Protein AF-0000000084340048 (afdb_homodimer)

InterPro domains:
  IPR001647 DNA-binding HTH domain, TetR-type [PF00440] (12-55)
  IPR001647 DNA-binding HTH domain, TetR-type [PS50977] (4-63)
  IPR009057 Homedomain-like superfamily [SSF46689] (3-77)
  IPR036271 Tetracyclin repressor-like, C-terminal domain superfamily [SSF48498] (79-159)
  IPR050109 HTH-type, TetR-like transcriptional regulator [PTHR30055] (3-231)

Structure (mmCIF, N/CA/C/O backbone):
data_AF-0000000084340048-model_v1
#
loop_
_entity.id
_entity.type
_entity.pdbx_description
1 polymer 'Transcriptional regulator, TetR family'
#
loop_
_atom_site.group_PDB
_atom_site.id
_atom_site.type_symbol
_atom_site.label_atom_id
_atom_site.label_alt_id
_atom_site.label_comp_id
_atom_site.label_asym_id
_atom_site.label_entity_id
_atom_site.label_seq_id
_atom_site.pdbx_PDB_ins_code
_atom_site.Cartn_x
_atom_site.Cartn_y
_atom_site.Cartn_z
_atom_site.occupancy
_atom_site.B_iso_or_equiv
_atom_site.auth_seq_id
_atom_site.auth_comp_id
_atom_site.auth_asym_id
_atom_site.auth_atom_id
_atom_site.pdbx_PDB_model_num
ATOM 1 N N . MET A 1 1 ? -37.344 11.156 0.378 1 33 1 MET A N 1
ATOM 2 C CA . MET A 1 1 ? -36.281 12.148 0.166 1 33 1 MET A CA 1
ATOM 3 C C . MET A 1 1 ? -35.312 12.18 1.338 1 33 1 MET A C 1
ATOM 5 O O . MET A 1 1 ? -35.656 12.688 2.412 1 33 1 MET A O 1
ATOM 9 N N . THR A 1 2 ? -34.688 11.195 1.645 1 43.88 2 THR A N 1
ATOM 10 C CA . THR A 1 2 ? -34.031 11.07 2.936 1 43.88 2 THR A CA 1
ATOM 11 C C . THR A 1 2 ? -33.25 12.344 3.271 1 43.88 2 THR A C 1
ATOM 13 O O . THR A 1 2 ? -32.562 12.898 2.414 1 43.88 2 THR A O 1
ATOM 16 N N . LYS A 1 3 ? -33.875 13.141 4.039 1 49.34 3 LYS A N 1
ATOM 17 C CA . LYS A 1 3 ? -33.562 14.5 4.469 1 49.34 3 LYS A CA 1
ATOM 18 C C . LYS A 1 3 ? -32.062 14.68 4.617 1 49.34 3 LYS A C 1
ATOM 20 O O . LYS A 1 3 ? -31.406 13.922 5.34 1 49.34 3 LYS A O 1
ATOM 25 N N . ASP A 1 4 ? -31.484 15.422 3.592 1 64.12 4 ASP A N 1
ATOM 26 C CA . ASP A 1 4 ? -30.109 15.906 3.635 1 64.12 4 ASP A CA 1
ATOM 27 C C . ASP A 1 4 ? -29.797 16.594 4.965 1 64.12 4 ASP A C 1
ATOM 29 O O . ASP A 1 4 ? -30.375 17.625 5.281 1 64.12 4 ASP A O 1
ATOM 33 N N . THR A 1 5 ? -29.328 15.844 5.922 1 85.19 5 THR A N 1
ATOM 34 C CA . THR A 1 5 ? -29.016 16.391 7.238 1 85.19 5 THR A CA 1
ATOM 35 C C . THR A 1 5 ? -27.953 17.469 7.133 1 85.19 5 THR A C 1
ATOM 37 O O . THR A 1 5 ? -27.297 17.625 6.094 1 85.19 5 THR A O 1
ATOM 40 N N . VAL A 1 6 ? -28.062 18.453 8.047 1 91.44 6 VAL A N 1
ATOM 41 C CA . VAL A 1 6 ? -27.016 19.469 8.148 1 91.44 6 VAL A CA 1
ATOM 42 C C . VAL A 1 6 ? -25.641 18.812 8.039 1 91.44 6 VAL A C 1
ATOM 44 O O . VAL A 1 6 ? -24.75 19.359 7.387 1 91.44 6 VAL A O 1
ATOM 47 N N . ARG A 1 7 ? -25.562 17.703 8.555 1 92.44 7 ARG A N 1
ATOM 48 C CA . ARG A 1 7 ? -24.297 16.969 8.523 1 92.44 7 ARG A CA 1
ATOM 49 C C . ARG A 1 7 ? -23.906 16.625 7.094 1 92.44 7 ARG A C 1
ATOM 51 O O . ARG A 1 7 ? -22.75 16.812 6.703 1 92.44 7 ARG A O 1
ATOM 58 N N . ASP A 1 8 ? -24.844 16.219 6.309 1 91.62 8 ASP A N 1
ATOM 59 C CA . ASP A 1 8 ? -24.578 15.844 4.926 1 91.62 8 ASP A CA 1
ATOM 60 C C . ASP A 1 8 ? -24.188 17.062 4.086 1 91.62 8 ASP A C 1
ATOM 62 O O . ASP A 1 8 ? -23.281 16.969 3.258 1 91.62 8 ASP A O 1
ATOM 66 N N . ARG A 1 9 ? -24.875 18.094 4.348 1 93.06 9 ARG A N 1
ATOM 67 C CA . ARG A 1 9 ? -24.578 19.312 3.613 1 93.06 9 ARG A CA 1
ATOM 68 C C . ARG A 1 9 ? -23.156 19.797 3.893 1 93.06 9 ARG A C 1
ATOM 70 O O . ARG A 1 9 ? -22.453 20.219 2.979 1 93.06 9 ARG A O 1
ATOM 77 N N . VAL A 1 10 ? -22.812 19.703 5.102 1 95.69 10 VAL A N 1
ATOM 78 C CA . VAL A 1 10 ? -21.5 20.172 5.512 1 95.69 10 VAL A CA 1
ATOM 79 C C . VAL A 1 10 ? -20.422 19.281 4.906 1 95.69 10 VAL A C 1
ATOM 81 O O . VAL A 1 10 ? -19.438 19.766 4.344 1 95.69 10 VAL A O 1
ATOM 84 N N . VAL A 1 11 ? -20.625 17.969 4.973 1 95.62 11 VAL A N 1
ATOM 85 C CA . VAL A 1 11 ? -19.594 17.078 4.477 1 95.62 11 VAL A CA 1
ATOM 86 C C . VAL A 1 11 ? -19.484 17.188 2.957 1 95.62 11 VAL A C 1
ATOM 88 O O . VAL A 1 11 ? -18.391 17.094 2.393 1 95.62 11 VAL A O 1
ATOM 91 N N . ARG A 1 12 ? -20.578 17.406 2.326 1 95.31 12 ARG A N 1
ATOM 92 C CA . ARG A 1 12 ? -20.562 17.594 0.878 1 95.31 12 ARG A CA 1
ATOM 93 C C . ARG A 1 12 ? -19.766 18.844 0.498 1 95.31 12 ARG A C 1
ATOM 95 O O . ARG A 1 12 ? -18.953 18.812 -0.425 1 95.31 12 ARG A O 1
ATOM 102 N N . ALA A 1 13 ? -20.031 19.891 1.214 1 96.5 13 ALA A N 1
ATOM 103 C CA . ALA A 1 13 ? -19.297 21.125 0.982 1 96.5 13 ALA A CA 1
ATOM 104 C C . ALA A 1 13 ? -17.797 20.922 1.248 1 96.5 13 ALA A C 1
ATOM 106 O O . ALA A 1 13 ? -16.953 21.422 0.495 1 96.5 13 ALA A O 1
ATOM 107 N N . ALA A 1 14 ? -17.516 20.266 2.314 1 96.94 14 ALA A N 1
ATOM 108 C CA . ALA A 1 14 ? -16.125 20 2.68 1 96.94 14 ALA A CA 1
ATOM 109 C C . ALA A 1 14 ? -15.414 19.203 1.599 1 96.94 14 ALA A C 1
ATOM 111 O O . ALA A 1 14 ? -14.273 19.5 1.239 1 96.94 14 ALA A O 1
ATOM 112 N N . VAL A 1 15 ? -16.078 18.203 1.089 1 96.56 15 VAL A N 1
ATOM 113 C CA . VAL A 1 15 ? -15.516 17.359 0.04 1 96.56 15 VAL A CA 1
ATOM 114 C C . VAL A 1 15 ? -15.18 18.203 -1.182 1 96.56 15 VAL A C 1
ATOM 116 O O . VAL A 1 15 ? -14.078 18.109 -1.735 1 96.56 15 VAL A O 1
ATOM 119 N N . GLU A 1 16 ? -16.094 19 -1.564 1 96.5 16 GLU A N 1
ATOM 120 C CA . GLU A 1 16 ? -15.891 19.859 -2.729 1 96.5 16 GLU A CA 1
ATOM 121 C C . GLU A 1 16 ? -14.703 20.797 -2.525 1 96.5 16 GLU A C 1
ATOM 123 O O . GLU A 1 16 ? -13.898 20.984 -3.434 1 96.5 16 GLU A O 1
ATOM 128 N N . LEU A 1 17 ? -14.633 21.359 -1.389 1 96.62 17 LEU A N 1
ATOM 129 C CA . LEU A 1 17 ? -13.562 22.297 -1.089 1 96.62 17 LEU A CA 1
ATOM 130 C C . LEU A 1 17 ? -12.219 21.594 -1.023 1 96.62 17 LEU A C 1
ATOM 132 O O . LEU A 1 17 ? -11.203 22.141 -1.479 1 96.62 17 LEU A O 1
ATOM 136 N N . LEU A 1 18 ? -12.211 20.391 -0.452 1 95.75 18 LEU A N 1
ATOM 137 C CA . LEU A 1 18 ? -10.977 19.625 -0.383 1 95.75 18 LEU A CA 1
ATOM 138 C C . LEU A 1 18 ? -10.477 19.266 -1.78 1 95.75 18 LEU A C 1
ATOM 140 O O . LEU A 1 18 ? -9.289 19.391 -2.066 1 95.75 18 LEU A O 1
ATOM 144 N N . GLU A 1 19 ? -11.375 18.859 -2.582 1 94.69 19 GLU A N 1
ATOM 145 C CA . GLU A 1 19 ? -11.008 18.438 -3.93 1 94.69 19 GLU A CA 1
ATOM 146 C C . GLU A 1 19 ? -10.539 19.625 -4.77 1 94.69 19 GLU A C 1
ATOM 148 O O . GLU A 1 19 ? -9.656 19.469 -5.613 1 94.69 19 GLU A O 1
ATOM 153 N N . ALA A 1 20 ? -11.117 20.766 -4.512 1 93.12 20 ALA A N 1
ATOM 154 C CA . ALA A 1 20 ? -10.75 21.969 -5.258 1 93.12 20 ALA A CA 1
ATOM 155 C C . ALA A 1 20 ? -9.359 22.453 -4.871 1 93.12 20 ALA A C 1
ATOM 157 O O . ALA A 1 20 ? -8.539 22.766 -5.738 1 93.12 20 ALA A O 1
ATOM 158 N N . ASP A 1 21 ? -9.133 22.531 -3.602 1 93.44 21 ASP A N 1
ATOM 159 C CA . ASP A 1 21 ? -7.844 23.016 -3.119 1 93.44 21 ASP A CA 1
ATOM 160 C C . ASP A 1 21 ? -7.633 22.641 -1.652 1 93.44 21 ASP A C 1
ATOM 162 O O . ASP A 1 21 ? -7.969 23.422 -0.757 1 93.44 21 ASP A O 1
ATOM 166 N N . PRO A 1 22 ? -6.949 21.547 -1.448 1 90 22 PRO A N 1
ATOM 167 C CA . PRO A 1 22 ? -6.758 21.109 -0.062 1 90 22 PRO A CA 1
ATOM 168 C C . PRO A 1 22 ? -5.98 22.125 0.771 1 90 22 PRO A C 1
ATOM 170 O O . PRO A 1 22 ? -6.18 22.219 1.984 1 90 22 PRO A O 1
ATOM 173 N N . ASP A 1 23 ? -5.215 22.953 0.184 1 88.38 23 ASP A N 1
ATOM 174 C CA . ASP A 1 23 ? -4.387 23.906 0.904 1 88.38 23 ASP A CA 1
ATOM 175 C C . ASP A 1 23 ? -5.219 25.109 1.364 1 88.38 23 ASP A C 1
ATOM 177 O O . ASP A 1 23 ? -4.906 25.734 2.381 1 88.38 23 ASP A O 1
ATOM 181 N N . ALA A 1 24 ? -6.207 25.406 0.677 1 92.12 24 ALA A N 1
ATOM 182 C CA . ALA A 1 24 ? -7.066 26.547 0.998 1 92.12 24 ALA A CA 1
ATOM 183 C C . ALA A 1 24 ? -8.227 26.125 1.896 1 92.12 24 ALA A C 1
ATOM 185 O O . ALA A 1 24 ? -9.023 26.969 2.322 1 92.12 24 ALA A O 1
ATOM 186 N N . PHE A 1 25 ? -8.273 24.859 2.217 1 94.5 25 PHE A N 1
ATOM 187 C CA . PHE A 1 25 ? -9.367 24.312 3.016 1 94.5 25 PHE A CA 1
ATOM 188 C C . PHE A 1 25 ? -9.344 24.891 4.426 1 94.5 25 PHE A C 1
ATOM 190 O O . PHE A 1 25 ? -8.297 24.953 5.066 1 94.5 25 PHE A O 1
ATOM 197 N N . SER A 1 26 ? -10.508 25.328 4.836 1 94.81 26 SER A N 1
ATOM 198 C CA . SER A 1 26 ? -10.648 25.812 6.199 1 94.81 26 SER A CA 1
ATOM 199 C C . SER A 1 26 ? -12.07 25.625 6.711 1 94.81 26 SER A C 1
ATOM 201 O O . SER A 1 26 ? -13.008 25.484 5.922 1 94.81 26 SER A O 1
ATOM 203 N N . THR A 1 27 ? -12.164 25.562 8.023 1 94.94 27 THR A N 1
ATOM 204 C CA . THR A 1 27 ? -13.492 25.5 8.617 1 94.94 27 THR A CA 1
ATOM 205 C C . THR A 1 27 ? -14.312 26.734 8.234 1 94.94 27 THR A C 1
ATOM 207 O O . THR A 1 27 ? -15.531 26.625 8.047 1 94.94 27 THR A O 1
ATOM 210 N N . ARG A 1 28 ? -13.648 27.859 8.062 1 95.06 28 ARG A N 1
ATOM 211 C CA . ARG A 1 28 ? -14.336 29.078 7.66 1 95.06 28 ARG A CA 1
ATOM 212 C C . ARG A 1 28 ? -14.914 28.953 6.258 1 95.06 28 ARG A C 1
ATOM 214 O O . ARG A 1 28 ? -16.062 29.328 6.02 1 95.06 28 ARG A O 1
ATOM 221 N N . SER A 1 29 ? -14.164 28.422 5.363 1 96.12 29 SER A N 1
ATOM 222 C CA . SER A 1 29 ? -14.641 28.25 3.994 1 96.12 29 SER A CA 1
ATOM 223 C C . SER A 1 29 ? -15.805 27.266 3.932 1 96.12 29 SER A C 1
ATOM 225 O O . SER A 1 29 ? -16.719 27.438 3.131 1 96.12 29 SER A O 1
ATOM 227 N N . VAL A 1 30 ? -15.758 26.219 4.75 1 96.81 30 VAL A N 1
ATOM 228 C CA . VAL A 1 30 ? -16.828 25.234 4.793 1 96.81 30 VAL A CA 1
ATOM 229 C C . VAL A 1 30 ? -18.094 25.875 5.355 1 96.81 30 VAL A C 1
ATOM 231 O O . VAL A 1 30 ? -19.203 25.641 4.836 1 96.81 30 VAL A O 1
ATOM 234 N N . SER A 1 31 ? -17.906 26.609 6.418 1 96.56 31 SER A N 1
ATOM 235 C CA . SER A 1 31 ? -19.031 27.328 7.012 1 96.56 31 SER A CA 1
ATOM 236 C C . SER A 1 31 ? -19.75 28.203 5.98 1 96.56 31 SER A C 1
ATOM 238 O O . SER A 1 31 ? -20.969 28.188 5.883 1 96.56 31 SER A O 1
ATOM 240 N N . ALA A 1 32 ? -19 28.906 5.254 1 96.5 32 ALA A N 1
ATOM 241 C CA . ALA A 1 32 ? -19.531 29.812 4.234 1 96.5 32 ALA A CA 1
ATOM 242 C C . ALA A 1 32 ? -20.25 29.031 3.137 1 96.5 32 ALA A C 1
ATOM 244 O O . ALA A 1 32 ? -21.359 29.375 2.748 1 96.5 32 ALA A O 1
ATOM 245 N N . ALA A 1 33 ? -19.656 28 2.656 1 95.88 33 ALA A N 1
ATOM 246 C CA . ALA A 1 33 ? -20.188 27.219 1.538 1 95.88 33 ALA A CA 1
ATOM 247 C C . ALA A 1 33 ? -21.453 26.453 1.944 1 95.88 33 ALA A C 1
ATOM 249 O O . ALA A 1 33 ? -22.375 26.312 1.144 1 95.88 33 ALA A O 1
ATOM 250 N N . ALA A 1 34 ? -21.469 25.953 3.16 1 95.5 34 ALA A N 1
ATOM 251 C CA . ALA A 1 34 ? -22.578 25.125 3.633 1 95.5 34 ALA A CA 1
ATOM 252 C C . ALA A 1 34 ? -23.656 25.969 4.273 1 95.5 34 ALA A C 1
ATOM 254 O O . ALA A 1 34 ? -24.766 25.484 4.539 1 95.5 34 ALA A O 1
ATOM 255 N N . GLY A 1 35 ? -23.359 27.219 4.57 1 95.56 35 GLY A N 1
ATOM 256 C CA . GLY A 1 35 ? -24.312 28.078 5.254 1 95.56 35 GLY A CA 1
ATOM 257 C C . GLY A 1 35 ? -24.547 27.672 6.695 1 95.56 35 GLY A C 1
ATOM 258 O O . GLY A 1 35 ? -25.688 27.641 7.156 1 95.56 35 GLY A O 1
ATOM 259 N N . VAL A 1 36 ? -23.531 27.203 7.301 1 94.62 36 VAL A N 1
ATOM 260 C CA . VAL A 1 36 ? -23.609 26.766 8.688 1 94.62 36 VAL A CA 1
ATOM 261 C C . VAL A 1 36 ? -22.609 27.547 9.539 1 94.62 36 VAL A C 1
ATOM 263 O O . VAL A 1 36 ? -21.484 27.812 9.094 1 94.62 36 VAL A O 1
ATOM 266 N N . GLN A 1 37 ? -23 27.922 10.734 1 94.19 37 GLN A N 1
ATOM 267 C CA . GLN A 1 37 ? -22.125 28.688 11.625 1 94.19 37 GLN A CA 1
ATOM 268 C C . GLN A 1 37 ? -21.031 27.812 12.219 1 94.19 37 GLN A C 1
ATOM 270 O O . GLN A 1 37 ? -21.234 26.625 12.445 1 94.19 37 GLN A O 1
ATOM 275 N N . ALA A 1 38 ? -19.953 28.438 12.57 1 91.62 38 ALA A N 1
ATOM 276 C CA . ALA A 1 38 ? -18.75 27.781 13.07 1 91.62 38 ALA A CA 1
ATOM 277 C C . ALA A 1 38 ? -19.047 26.953 14.312 1 91.62 38 ALA A C 1
ATOM 279 O O . ALA A 1 38 ? -18.594 25.812 14.445 1 91.62 38 ALA A O 1
ATOM 280 N N . PRO A 1 39 ? -19.859 27.422 15.227 1 93 39 PRO A N 1
ATOM 281 C CA . PRO A 1 39 ? -20.156 26.625 16.422 1 93 39 PRO A CA 1
ATOM 282 C C . PRO A 1 39 ? -20.875 25.328 16.094 1 93 39 PRO A C 1
ATOM 284 O O . PRO A 1 39 ? -20.656 24.312 16.75 1 93 39 PRO A O 1
ATOM 287 N N . THR A 1 40 ? -21.641 25.438 15.156 1 93.75 40 THR A N 1
ATOM 288 C CA . THR A 1 40 ? -22.344 24.234 14.711 1 93.75 40 THR A CA 1
ATOM 289 C C . THR A 1 40 ? -21.375 23.219 14.133 1 93.75 40 THR A C 1
ATOM 291 O O . THR A 1 40 ? -21.484 22.016 14.398 1 93.75 40 THR A O 1
ATOM 294 N N . LEU A 1 41 ? -20.375 23.656 13.367 1 94.56 41 LEU A N 1
ATOM 295 C CA . LEU A 1 41 ? -19.359 22.781 12.797 1 94.56 41 LEU A CA 1
ATOM 296 C C . LEU A 1 41 ? -18.562 22.094 13.898 1 94.56 41 LEU A C 1
ATOM 298 O O . LEU A 1 41 ? -18.312 20.875 13.82 1 94.56 41 LEU A O 1
ATOM 302 N N . TYR A 1 42 ? -18.25 22.906 14.898 1 93.19 42 TYR A N 1
ATOM 303 C CA . TYR A 1 42 ? -17.453 22.375 16 1 93.19 42 TYR A CA 1
ATOM 304 C C . TYR A 1 42 ? -18.25 21.344 16.812 1 93.19 42 TYR A C 1
ATOM 306 O O . TYR A 1 42 ? -17.688 20.344 17.266 1 93.19 42 TYR A O 1
ATOM 314 N N . ARG A 1 43 ? -19.531 21.625 16.984 1 94.19 43 ARG A N 1
ATOM 315 C CA . ARG A 1 43 ? -20.391 20.688 17.703 1 94.19 43 ARG A CA 1
ATOM 316 C C . ARG A 1 43 ? -20.516 19.359 16.953 1 94.19 43 ARG A C 1
ATOM 318 O O . ARG A 1 43 ? -20.469 18.297 17.562 1 94.19 43 ARG A O 1
ATOM 325 N N . LEU A 1 44 ? -20.562 19.453 15.664 1 93.75 44 LEU A N 1
ATOM 326 C CA . LEU A 1 44 ? -20.828 18.281 14.844 1 93.75 44 LEU A CA 1
ATOM 327 C C . LEU A 1 44 ? -19.547 17.484 14.586 1 93.75 44 LEU A C 1
ATOM 329 O O . LEU A 1 44 ? -19.578 16.25 14.523 1 93.75 44 LEU A O 1
ATOM 333 N N . PHE A 1 45 ? -18.391 18.234 14.438 1 94.94 45 PHE A N 1
ATOM 334 C CA . PHE A 1 45 ? -17.234 17.547 13.898 1 94.94 45 PHE A CA 1
ATOM 335 C C . PHE A 1 45 ? -16.016 17.734 14.797 1 94.94 45 PHE A C 1
ATOM 337 O O . PHE A 1 45 ? -14.984 17.094 14.602 1 94.94 45 PHE A O 1
ATOM 344 N N . GLY A 1 46 ? -16.219 18.531 15.797 1 93.44 46 GLY A N 1
ATOM 345 C CA . GLY A 1 46 ? -15.078 18.844 16.656 1 93.44 46 GLY A CA 1
ATOM 346 C C . GLY A 1 46 ? -14.117 19.844 16.031 1 93.44 46 GLY A C 1
ATOM 347 O O . GLY A 1 46 ? -14.477 21 15.812 1 93.44 46 GLY A O 1
ATOM 348 N N . ASP A 1 47 ? -12.977 19.391 15.508 1 92.12 47 ASP A N 1
ATOM 349 C CA . ASP A 1 47 ? -11.969 20.266 14.938 1 92.12 47 ASP A CA 1
ATOM 350 C C . ASP A 1 47 ? -11.828 20.047 13.43 1 92.12 47 ASP A C 1
ATOM 352 O O . ASP A 1 47 ? -12.617 19.312 12.836 1 92.12 47 ASP A O 1
ATOM 356 N N . LYS A 1 48 ? -10.93 20.734 12.852 1 92.62 48 LYS A N 1
ATOM 357 C CA . LYS A 1 48 ? -10.711 20.672 11.414 1 92.62 48 LYS A CA 1
ATOM 358 C C . LYS A 1 48 ? -10.414 19.25 10.961 1 92.62 48 LYS A C 1
ATOM 360 O O . LYS A 1 48 ? -10.922 18.797 9.938 1 92.62 48 LYS A O 1
ATOM 365 N N . GLU A 1 49 ? -9.633 18.547 11.719 1 88.44 49 GLU A N 1
ATOM 366 C CA . GLU A 1 49 ? -9.273 17.172 11.383 1 88.44 49 GLU A CA 1
ATOM 367 C C . GLU A 1 49 ? -10.5 16.266 11.422 1 88.44 49 GLU A C 1
ATOM 369 O O . GLU A 1 49 ? -10.672 15.414 10.547 1 88.44 49 GLU A O 1
ATOM 374 N N . GLY A 1 50 ? -11.234 16.5 12.43 1 90.69 50 GLY A N 1
ATOM 375 C CA . GLY A 1 50 ? -12.477 15.75 12.508 1 90.69 50 GLY A CA 1
ATOM 376 C C . GLY A 1 50 ? -13.391 15.992 11.32 1 90.69 50 GLY A C 1
ATOM 377 O O . GLY A 1 50 ? -14.016 15.055 10.812 1 90.69 50 GLY A O 1
ATOM 378 N N . LEU A 1 51 ? -13.492 17.219 10.914 1 94 51 LEU A N 1
ATOM 379 C CA . LEU A 1 51 ? -14.305 17.578 9.75 1 94 51 LEU A CA 1
ATOM 380 C C . LEU A 1 51 ? -13.75 16.938 8.484 1 94 51 LEU A C 1
ATOM 382 O O . LEU A 1 51 ? -14.508 16.375 7.684 1 94 51 LEU A O 1
ATOM 386 N N . VAL A 1 52 ? -12.477 16.953 8.289 1 92.88 52 VAL A N 1
ATOM 387 C CA . VAL A 1 52 ? -11.828 16.375 7.121 1 92.88 52 VAL A CA 1
ATOM 388 C C . VAL A 1 52 ? -12.086 14.867 7.086 1 92.88 52 VAL A C 1
ATOM 390 O O . VAL A 1 52 ? -12.484 14.32 6.055 1 92.88 52 VAL A O 1
ATOM 393 N N . GLN A 1 53 ? -11.953 14.219 8.172 1 90.12 53 GLN A N 1
ATOM 394 C CA . GLN A 1 53 ? -12.156 12.781 8.25 1 90.12 53 GLN A CA 1
ATOM 395 C C . GLN A 1 53 ? -13.602 12.406 7.945 1 90.12 53 GLN A C 1
ATOM 397 O O . GLN A 1 53 ? -13.859 11.43 7.246 1 90.12 53 GLN A O 1
ATOM 402 N N . ALA A 1 54 ? -14.422 13.195 8.492 1 92 54 ALA A N 1
ATOM 403 C CA . ALA A 1 54 ? -15.836 12.945 8.234 1 92 54 ALA A CA 1
ATOM 404 C C . ALA A 1 54 ? -16.156 13.125 6.754 1 92 54 ALA A C 1
ATOM 406 O O . ALA A 1 54 ? -16.922 12.336 6.184 1 92 54 ALA A O 1
ATOM 407 N N . ALA A 1 55 ? -15.625 14.133 6.156 1 93.69 55 ALA A N 1
ATOM 408 C CA . ALA A 1 55 ? -15.875 14.422 4.746 1 93.69 55 ALA A CA 1
ATOM 409 C C . ALA A 1 55 ? -15.352 13.297 3.854 1 93.69 55 ALA A C 1
ATOM 411 O O . ALA A 1 55 ? -16.062 12.82 2.967 1 93.69 55 ALA A O 1
ATOM 412 N N . VAL A 1 56 ? -14.188 12.859 4.094 1 92.31 56 VAL A N 1
ATOM 413 C CA . VAL A 1 56 ? -13.578 11.828 3.27 1 92.31 56 VAL A CA 1
ATOM 414 C C . VAL A 1 56 ? -14.312 10.5 3.463 1 92.31 56 VAL A C 1
ATOM 416 O O . VAL A 1 56 ? -14.523 9.758 2.504 1 92.31 56 VAL A O 1
ATOM 419 N N . SER A 1 57 ? -14.664 10.258 4.672 1 90.12 57 SER A N 1
ATOM 420 C CA . SER A 1 57 ? -15.414 9.039 4.969 1 90.12 57 SER A CA 1
ATOM 421 C C . SER A 1 57 ? -16.75 9.023 4.23 1 90.12 57 SER A C 1
ATOM 423 O O . SER A 1 57 ? -17.125 8.008 3.641 1 90.12 57 SER A O 1
ATOM 425 N N . TRP A 1 58 ? -17.359 10.094 4.324 1 90.31 58 TRP A N 1
ATOM 426 C CA . TRP A 1 58 ? -18.641 10.219 3.639 1 90.31 58 TRP A CA 1
ATOM 427 C C . TRP A 1 58 ? -18.484 10.023 2.137 1 90.31 58 TRP A C 1
ATOM 429 O O . TRP A 1 58 ? -19.25 9.297 1.51 1 90.31 58 TRP A O 1
ATOM 439 N N . ALA A 1 59 ? -17.547 10.664 1.53 1 92.5 59 ALA A N 1
ATOM 440 C CA . ALA A 1 59 ? -17.328 10.578 0.091 1 92.5 59 ALA A CA 1
ATOM 441 C C . ALA A 1 59 ? -17.031 9.141 -0.331 1 92.5 59 ALA A C 1
ATOM 443 O O . ALA A 1 59 ? -17.547 8.664 -1.341 1 92.5 59 ALA A O 1
ATOM 444 N N . PHE A 1 60 ? -16.25 8.469 0.419 1 89.81 60 PHE A N 1
ATOM 445 C CA . PHE A 1 60 ? -15.891 7.082 0.129 1 89.81 60 PHE A CA 1
ATOM 446 C C . PHE A 1 60 ? -17.109 6.176 0.226 1 89.81 60 PHE A C 1
ATOM 448 O O . PHE A 1 60 ? -17.359 5.363 -0.666 1 89.81 60 PHE A O 1
ATOM 455 N N . GLU A 1 61 ? -17.812 6.332 1.277 1 85.44 61 GLU A N 1
ATOM 456 C CA . GLU A 1 61 ? -19.016 5.523 1.481 1 85.44 61 GLU A CA 1
ATOM 457 C C . GLU A 1 61 ? -20.031 5.754 0.366 1 85.44 61 GLU A C 1
ATOM 459 O O . GLU A 1 61 ? -20.641 4.805 -0.129 1 85.44 61 GLU A O 1
ATOM 464 N N . GLU A 1 62 ? -20.188 6.977 0.068 1 86.62 62 GLU A N 1
ATOM 465 C CA . GLU A 1 62 ? -21.109 7.312 -1.012 1 86.62 62 GLU A CA 1
ATOM 466 C C . GLU A 1 62 ? -20.656 6.703 -2.334 1 86.62 62 GLU A C 1
ATOM 468 O O . GLU A 1 62 ? -21.469 6.219 -3.117 1 86.62 62 GLU A O 1
ATOM 473 N N . TYR A 1 63 ? -19.422 6.75 -2.572 1 88 63 TYR A N 1
ATOM 474 C CA . TYR A 1 63 ? -18.859 6.195 -3.799 1 88 63 TYR A CA 1
ATOM 475 C C . TYR A 1 63 ? -19.078 4.688 -3.865 1 88 63 TYR A C 1
ATOM 477 O O . TYR A 1 63 ? -19.5 4.16 -4.891 1 88 63 TYR A O 1
ATOM 485 N N . MET A 1 64 ? -18.828 4.039 -2.752 1 82.06 64 MET A N 1
ATOM 486 C CA . MET A 1 64 ? -18.969 2.586 -2.701 1 82.06 64 MET A CA 1
ATOM 487 C C . MET A 1 64 ? -20.438 2.184 -2.85 1 82.06 64 MET A C 1
ATOM 489 O O . MET A 1 64 ? -20.75 1.188 -3.506 1 82.06 64 MET A O 1
ATOM 493 N N . ALA A 1 65 ? -21.266 2.941 -2.186 1 77.25 65 ALA A N 1
ATOM 494 C CA . ALA A 1 65 ? -22.703 2.656 -2.246 1 77.25 65 ALA A CA 1
ATOM 495 C C . ALA A 1 65 ? -23.219 2.795 -3.67 1 77.25 65 ALA A C 1
ATOM 497 O O . ALA A 1 65 ? -24.078 2.016 -4.102 1 77.25 65 ALA A O 1
ATOM 498 N N . ARG A 1 66 ? -22.781 3.725 -4.305 1 76.69 66 ARG A N 1
ATOM 499 C CA . ARG A 1 66 ? -23.234 3.951 -5.68 1 76.69 66 ARG A CA 1
ATOM 500 C C . ARG A 1 66 ? -22.766 2.828 -6.598 1 76.69 66 ARG A C 1
ATOM 502 O O . ARG A 1 66 ? -23.484 2.422 -7.508 1 76.69 66 ARG A O 1
ATOM 509 N N . LYS A 1 67 ? -21.656 2.287 -6.285 1 70.94 67 LYS A N 1
ATOM 510 C CA . LYS A 1 67 ? -21.109 1.27 -7.176 1 70.94 67 LYS A CA 1
ATOM 511 C C . LYS A 1 67 ? -21.547 -0.128 -6.75 1 70.94 67 LYS A C 1
ATOM 513 O O . LYS A 1 67 ? -21.609 -1.043 -7.574 1 70.94 67 LYS A O 1
ATOM 518 N N . ARG A 1 68 ? -21.734 -0.379 -5.461 1 62.69 68 ARG A N 1
ATOM 519 C CA . ARG A 1 68 ? -22.328 -1.614 -4.953 1 62.69 68 ARG A CA 1
ATOM 520 C C . ARG A 1 68 ? -23.734 -1.823 -5.508 1 62.69 68 ARG A C 1
ATOM 522 O O . ARG A 1 68 ? -24.25 -2.939 -5.488 1 62.69 68 ARG A O 1
ATOM 529 N N . ALA A 1 69 ? -24.328 -0.731 -5.844 1 55.78 69 ALA A N 1
ATOM 530 C CA . ALA A 1 69 ? -25.656 -0.954 -6.426 1 55.78 69 ALA A CA 1
ATOM 531 C C . ALA A 1 69 ? -25.594 -1.992 -7.543 1 55.78 69 ALA A C 1
ATOM 533 O O . ALA A 1 69 ? -26.625 -2.484 -7.996 1 55.78 69 ALA A O 1
ATOM 534 N N . GLN A 1 70 ? -24.422 -2.408 -7.789 1 58.88 70 GLN A N 1
ATOM 535 C CA . GLN A 1 70 ? -24.359 -3.545 -8.703 1 58.88 70 GLN A CA 1
ATOM 536 C C . GLN A 1 70 ? -24.562 -4.863 -7.957 1 58.88 70 GLN A C 1
ATOM 538 O O . GLN A 1 70 ? -23.891 -5.117 -6.949 1 58.88 70 GLN A O 1
ATOM 543 N N . ALA A 1 71 ? -25.578 -5.543 -8.148 1 67.25 71 ALA A N 1
ATOM 544 C CA . ALA A 1 71 ? -26.031 -6.793 -7.543 1 67.25 71 ALA A CA 1
ATOM 545 C C . ALA A 1 71 ? -24.922 -7.832 -7.52 1 67.25 71 ALA A C 1
ATOM 547 O O . ALA A 1 71 ? -24.172 -7.977 -8.492 1 67.25 71 ALA A O 1
ATOM 548 N N . LEU A 1 72 ? -24.672 -8.289 -6.238 1 77.06 72 LEU A N 1
ATOM 549 C CA . LEU A 1 72 ? -23.781 -9.438 -6.113 1 77.06 72 LEU A CA 1
ATOM 550 C C . LEU A 1 72 ? -24.203 -10.562 -7.047 1 77.06 72 LEU A C 1
ATOM 552 O O . LEU A 1 72 ? -25.406 -10.797 -7.234 1 77.06 72 LEU A O 1
ATOM 556 N N . THR A 1 73 ? -23.266 -11.094 -7.699 1 83.94 73 THR A N 1
ATOM 557 C CA . THR A 1 73 ? -23.531 -12.195 -8.625 1 83.94 73 THR A CA 1
ATOM 558 C C . THR A 1 73 ? -23.328 -13.539 -7.934 1 83.94 73 THR A C 1
ATOM 560 O O . THR A 1 73 ? -23.109 -13.602 -6.723 1 83.94 73 THR A O 1
ATOM 563 N N . ASP A 1 74 ? -23.484 -14.57 -8.688 1 83.19 74 ASP A N 1
ATOM 564 C CA . ASP A 1 74 ? -23.297 -15.922 -8.164 1 83.19 74 ASP A CA 1
ATOM 565 C C . ASP A 1 74 ? -21.812 -16.297 -8.148 1 83.19 74 ASP A C 1
ATOM 567 O O . ASP A 1 74 ? -21.438 -17.375 -7.672 1 83.19 74 ASP A O 1
ATOM 571 N N . ASP A 1 75 ? -21 -15.406 -8.531 1 87.94 75 ASP A N 1
ATOM 572 C CA . ASP A 1 75 ? -19.547 -15.633 -8.5 1 87.94 75 ASP A CA 1
ATOM 573 C C . ASP A 1 75 ? -18.875 -14.695 -7.508 1 87.94 75 ASP A C 1
ATOM 575 O O . ASP A 1 75 ? -18.5 -13.578 -7.863 1 87.94 75 ASP A O 1
ATOM 579 N N . PRO A 1 76 ? -18.734 -15.148 -6.34 1 88.81 76 PRO A N 1
ATOM 580 C CA . PRO A 1 76 ? -18.172 -14.281 -5.301 1 88.81 76 PRO A CA 1
ATOM 581 C C . PRO A 1 76 ? -16.766 -13.781 -5.645 1 88.81 76 PRO A C 1
ATOM 583 O O . PRO A 1 76 ? -16.359 -12.703 -5.199 1 88.81 76 PRO A O 1
ATOM 586 N N . VAL A 1 77 ? -16.031 -14.523 -6.457 1 91.19 77 VAL A N 1
ATOM 587 C CA . VAL A 1 77 ? -14.695 -14.094 -6.852 1 91.19 77 VAL A CA 1
ATOM 588 C C . VAL A 1 77 ? -14.797 -12.945 -7.855 1 91.19 77 VAL A C 1
ATOM 590 O O . VAL A 1 77 ? -14.039 -11.977 -7.781 1 91.19 77 VAL A O 1
ATOM 593 N N . ALA A 1 78 ? -15.703 -13.047 -8.758 1 91.38 78 ALA A N 1
ATOM 594 C CA . ALA A 1 78 ? -15.945 -11.961 -9.703 1 91.38 78 ALA A CA 1
ATOM 595 C C . ALA A 1 78 ? -16.375 -10.688 -8.969 1 91.38 78 ALA A C 1
ATOM 597 O O . ALA A 1 78 ? -15.992 -9.586 -9.359 1 91.38 78 ALA A O 1
ATOM 598 N N . ASP A 1 79 ? -17.172 -10.844 -7.934 1 91.5 79 ASP A N 1
ATOM 599 C CA . ASP A 1 79 ? -17.625 -9.703 -7.141 1 91.5 79 ASP A CA 1
ATOM 600 C C . ASP A 1 79 ? -16.453 -9.031 -6.43 1 91.5 79 ASP A C 1
ATOM 602 O O . ASP A 1 79 ? -16.406 -7.805 -6.305 1 91.5 79 ASP A O 1
ATOM 606 N N . LEU A 1 80 ? -15.5 -9.82 -5.957 1 93.25 80 LEU A N 1
ATOM 607 C CA . LEU A 1 80 ? -14.297 -9.266 -5.34 1 93.25 80 LEU A CA 1
ATOM 608 C C . LEU A 1 80 ? -13.477 -8.484 -6.355 1 93.25 80 LEU A C 1
ATOM 610 O O . LEU A 1 80 ? -12.961 -7.406 -6.047 1 93.25 80 LEU A O 1
ATOM 614 N N . ARG A 1 81 ? -13.406 -9.016 -7.57 1 93.81 81 ARG A N 1
ATOM 615 C CA . ARG A 1 81 ? -12.695 -8.32 -8.633 1 93.81 81 ARG A CA 1
ATOM 616 C C . ARG A 1 81 ? -13.352 -6.984 -8.953 1 93.81 81 ARG A C 1
ATOM 618 O O . ARG A 1 81 ? -12.664 -5.977 -9.133 1 93.81 81 ARG A O 1
ATOM 625 N N . ALA A 1 82 ? -14.633 -7.008 -8.992 1 91.94 82 ALA A N 1
ATOM 626 C CA . ALA A 1 82 ? -15.367 -5.77 -9.234 1 91.94 82 ALA A CA 1
ATOM 627 C C . ALA A 1 82 ? -15.125 -4.758 -8.117 1 91.94 82 ALA A C 1
ATOM 629 O O . ALA A 1 82 ? -14.992 -3.561 -8.375 1 91.94 82 ALA A O 1
ATOM 630 N N . ALA A 1 83 ? -15.086 -5.238 -6.926 1 91.94 83 ALA A N 1
ATOM 631 C CA . ALA A 1 83 ? -14.82 -4.371 -5.785 1 91.94 83 ALA A CA 1
ATOM 632 C C . ALA A 1 83 ? -13.414 -3.771 -5.867 1 91.94 83 ALA A C 1
ATOM 634 O O . ALA A 1 83 ? -13.211 -2.605 -5.52 1 91.94 83 ALA A O 1
ATOM 635 N N . TRP A 1 84 ? -12.461 -4.574 -6.289 1 94.44 84 TRP A N 1
ATOM 636 C CA . TRP A 1 84 ? -11.109 -4.074 -6.523 1 94.44 84 TRP A CA 1
ATOM 637 C C . TRP A 1 84 ? -11.125 -2.916 -7.516 1 94.44 84 TRP A C 1
ATOM 639 O O . TRP A 1 84 ? -10.539 -1.86 -7.258 1 94.44 84 TRP A O 1
ATOM 649 N N . ASP A 1 85 ? -11.812 -3.145 -8.562 1 93.5 85 ASP A N 1
ATOM 650 C CA . ASP A 1 85 ? -11.875 -2.135 -9.617 1 93.5 85 ASP A CA 1
ATOM 651 C C . ASP A 1 85 ? -12.508 -0.844 -9.102 1 93.5 85 ASP A C 1
ATOM 653 O O . ASP A 1 85 ? -12.055 0.253 -9.43 1 93.5 85 ASP A O 1
ATOM 657 N N . VAL A 1 86 ? -13.523 -0.992 -8.344 1 92.44 86 VAL A N 1
ATOM 658 C CA . VAL A 1 86 ? -14.219 0.164 -7.789 1 92.44 86 VAL A CA 1
ATOM 659 C C . VAL A 1 86 ? -13.281 0.928 -6.852 1 92.44 86 VAL A C 1
ATOM 661 O O . VAL A 1 86 ? -13.227 2.16 -6.891 1 92.44 86 VAL A O 1
ATOM 664 N N . HIS A 1 87 ? -12.594 0.25 -6.012 1 93.19 87 HIS A N 1
ATOM 665 C CA . HIS A 1 87 ? -11.648 0.873 -5.09 1 93.19 87 HIS A CA 1
ATOM 666 C C . HIS A 1 87 ? -10.57 1.645 -5.84 1 93.19 87 HIS A C 1
ATOM 668 O O . HIS A 1 87 ? -10.258 2.787 -5.496 1 93.19 87 HIS A O 1
ATOM 674 N N . VAL A 1 88 ? -10.016 1.016 -6.844 1 95 88 VAL A N 1
ATOM 675 C CA . VAL A 1 88 ? -8.969 1.633 -7.652 1 95 88 VAL A CA 1
ATOM 676 C C . VAL A 1 88 ? -9.516 2.879 -8.344 1 95 88 VAL A C 1
ATOM 678 O O . VAL A 1 88 ? -8.875 3.932 -8.344 1 95 88 VAL A O 1
ATOM 681 N N . ARG A 1 89 ? -10.672 2.777 -8.859 1 94.44 89 ARG A N 1
ATOM 682 C CA . ARG A 1 89 ? -11.281 3.904 -9.555 1 94.44 89 ARG A CA 1
ATOM 683 C C . ARG A 1 89 ? -11.523 5.07 -8.602 1 94.44 89 ARG A C 1
ATOM 685 O O . ARG A 1 89 ? -11.344 6.23 -8.977 1 94.44 89 ARG A O 1
ATOM 692 N N . PHE A 1 90 ? -11.977 4.742 -7.453 1 94 90 PHE A N 1
ATOM 693 C CA . PHE A 1 90 ? -12.148 5.801 -6.465 1 94 90 PHE A CA 1
ATOM 694 C C . PHE A 1 90 ? -10.852 6.582 -6.277 1 94 90 PHE A C 1
ATOM 696 O O . PHE A 1 90 ? -10.859 7.816 -6.289 1 94 90 PHE A O 1
ATOM 703 N N . GLY A 1 91 ? -9.781 5.887 -6.039 1 94.88 91 GLY A N 1
ATOM 704 C CA . GLY A 1 91 ? -8.484 6.527 -5.852 1 94.88 91 GLY A CA 1
ATOM 705 C C . GLY A 1 91 ? -8.078 7.391 -7.031 1 94.88 91 GLY A C 1
ATOM 706 O O . GLY A 1 91 ? -7.629 8.523 -6.848 1 94.88 91 GLY A O 1
ATOM 707 N N . LEU A 1 92 ? -8.266 6.887 -8.227 1 94.75 92 LEU A N 1
ATOM 708 C CA . LEU A 1 92 ? -7.836 7.582 -9.43 1 94.75 92 LEU A CA 1
ATOM 709 C C . LEU A 1 92 ? -8.711 8.797 -9.703 1 94.75 92 LEU A C 1
ATOM 711 O O . LEU A 1 92 ? -8.227 9.828 -10.18 1 94.75 92 LEU A O 1
ATOM 715 N N . GLU A 1 93 ? -9.984 8.719 -9.336 1 94.19 93 GLU A N 1
ATOM 716 C CA . GLU A 1 93 ? -10.93 9.805 -9.578 1 94.19 93 GLU A CA 1
ATOM 717 C C . GLU A 1 93 ? -10.859 10.852 -8.469 1 94.19 93 GLU A C 1
ATOM 719 O O . GLU A 1 93 ? -11.164 12.031 -8.703 1 94.19 93 GLU A O 1
ATOM 724 N N . HIS A 1 94 ? -10.5 10.438 -7.289 1 94.44 94 HIS A N 1
ATOM 725 C CA . HIS A 1 94 ? -10.461 11.32 -6.133 1 94.44 94 HIS A CA 1
ATOM 726 C C . HIS A 1 94 ? -9.133 11.211 -5.395 1 94.44 94 HIS A C 1
ATOM 728 O O . HIS A 1 94 ? -9.102 10.875 -4.207 1 94.44 94 HIS A O 1
ATOM 734 N N . PRO A 1 95 ? -8.047 11.594 -6.035 1 93.94 95 PRO A N 1
ATOM 735 C CA . PRO A 1 95 ? -6.715 11.367 -5.477 1 93.94 95 PRO A CA 1
ATOM 736 C C . PRO A 1 95 ? -6.5 12.094 -4.152 1 93.94 95 PRO A C 1
ATOM 738 O O . PRO A 1 95 ? -5.848 11.562 -3.25 1 93.94 95 PRO A O 1
ATOM 741 N N . VAL A 1 96 ? -7.082 13.312 -4 1 92.94 96 VAL A N 1
ATOM 742 C CA . VAL A 1 96 ? -6.906 14.086 -2.779 1 92.94 96 VAL A CA 1
ATOM 743 C C . VAL A 1 96 ? -7.605 13.391 -1.616 1 92.94 96 VAL A C 1
ATOM 745 O O . VAL A 1 96 ? -7.02 13.219 -0.545 1 92.94 96 VAL A O 1
ATOM 748 N N . LEU A 1 97 ? -8.812 12.969 -1.811 1 93.25 97 LEU A N 1
ATOM 749 C CA . LEU A 1 97 ? -9.57 12.281 -0.77 1 93.25 97 LEU A CA 1
ATOM 750 C C . LEU A 1 97 ? -8.922 10.953 -0.4 1 93.25 97 LEU A C 1
ATOM 752 O O . LEU A 1 97 ? -8.867 10.594 0.776 1 93.25 97 LEU A O 1
ATOM 756 N N . TYR A 1 98 ? -8.422 10.25 -1.417 1 93.81 98 TYR A N 1
ATOM 757 C CA . TYR A 1 98 ? -7.777 8.961 -1.184 1 93.81 98 TYR A CA 1
ATOM 758 C C . TYR A 1 98 ? -6.543 9.117 -0.303 1 93.81 98 TYR A C 1
ATOM 760 O O . TYR A 1 98 ? -6.34 8.344 0.635 1 93.81 98 TYR A O 1
ATOM 768 N N . GLN A 1 99 ? -5.797 10.109 -0.6 1 91.94 99 GLN A N 1
ATOM 769 C CA . GLN A 1 99 ? -4.594 10.383 0.174 1 91.94 99 GLN A CA 1
ATOM 770 C C . GLN A 1 99 ? -4.934 10.727 1.621 1 91.94 99 GLN A C 1
ATOM 772 O O . GLN A 1 99 ? -4.262 10.266 2.549 1 91.94 99 GLN A O 1
ATOM 777 N N . LEU A 1 100 ? -5.922 11.492 1.801 1 89.69 100 LEU A N 1
ATOM 778 C CA . LEU A 1 100 ? -6.328 11.898 3.141 1 89.69 100 LEU A CA 1
ATOM 779 C C . LEU A 1 100 ? -6.863 10.711 3.936 1 89.69 100 LEU A C 1
ATOM 781 O O . LEU A 1 100 ? -6.68 10.641 5.152 1 89.69 100 LEU A O 1
ATOM 785 N N . MET A 1 101 ? -7.438 9.812 3.211 1 90.12 101 MET A N 1
ATOM 786 C CA . MET A 1 101 ? -8.078 8.68 3.875 1 90.12 101 MET A CA 1
ATOM 787 C C . MET A 1 101 ? -7.07 7.574 4.156 1 90.12 101 MET A C 1
ATOM 789 O O . MET A 1 101 ? -7.082 6.977 5.234 1 90.12 101 MET A O 1
ATOM 793 N N . PHE A 1 102 ? -6.152 7.344 3.209 1 89.81 102 PHE A N 1
ATOM 794 C CA . PHE A 1 102 ? -5.379 6.109 3.285 1 89.81 102 PHE A CA 1
ATOM 795 C C . PHE A 1 102 ? -3.895 6.41 3.457 1 89.81 102 PHE A C 1
ATOM 797 O O . PHE A 1 102 ? -3.102 5.512 3.738 1 89.81 102 PHE A O 1
ATOM 804 N N . GLY A 1 103 ? -3.48 7.625 3.375 1 86.75 103 GLY A N 1
ATOM 805 C CA . GLY A 1 103 ? -2.076 7.988 3.479 1 86.75 103 GLY A CA 1
ATOM 806 C C . GLY A 1 103 ? -1.473 7.66 4.832 1 86.75 103 GLY A C 1
ATOM 807 O O . GLY A 1 103 ? -0.262 7.453 4.941 1 86.75 103 GLY A O 1
ATOM 808 N N . ASP A 1 104 ? -2.363 7.562 5.801 1 80.56 104 ASP A N 1
ATOM 809 C CA . ASP A 1 104 ? -1.87 7.215 7.129 1 80.56 104 ASP A CA 1
ATOM 810 C C . ASP A 1 104 ? -2.078 5.73 7.422 1 80.56 104 ASP A C 1
ATOM 812 O O . ASP A 1 104 ? -2.033 5.305 8.578 1 80.56 104 ASP A O 1
ATOM 816 N N . GLY A 1 105 ? -2.375 4.988 6.414 1 79.5 105 GLY A N 1
ATOM 817 C CA . GLY A 1 105 ? -2.582 3.557 6.578 1 79.5 105 GLY A CA 1
ATOM 818 C C . GLY A 1 105 ? -4.039 3.184 6.773 1 79.5 105 GLY A C 1
ATOM 819 O O . GLY A 1 105 ? -4.359 2.014 6.992 1 79.5 105 GLY A O 1
ATOM 820 N N . GLY A 1 106 ? -4.934 4.121 6.68 1 76.25 106 GLY A N 1
ATOM 821 C CA . GLY A 1 106 ? -6.359 3.855 6.773 1 76.25 106 GLY A CA 1
ATOM 822 C C . GLY A 1 106 ? -6.852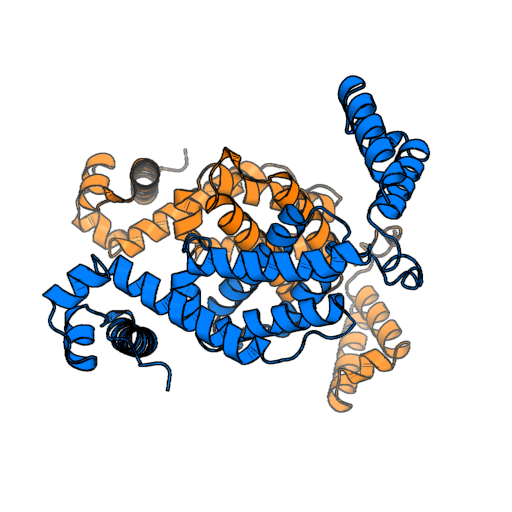 3.709 8.203 1 76.25 106 GLY A C 1
ATOM 823 O O . GLY A 1 106 ? -7.516 2.729 8.539 1 76.25 106 GLY A O 1
ATOM 824 N N . THR A 1 107 ? -6.531 4.637 8.977 1 76.44 107 THR A N 1
ATOM 825 C CA . THR A 1 107 ? -6.906 4.57 10.383 1 76.44 107 THR A CA 1
ATOM 826 C C . THR A 1 107 ? -8.297 5.16 10.602 1 76.44 107 THR A C 1
ATOM 828 O O . THR A 1 107 ? -8.875 5.02 11.68 1 76.44 107 THR A O 1
ATOM 831 N N . SER A 1 108 ? -8.844 5.688 9.602 1 79.69 108 SER A N 1
ATOM 832 C CA . SER A 1 108 ? -10.133 6.355 9.719 1 79.69 108 SER A CA 1
ATOM 833 C C . SER A 1 108 ? -11.266 5.348 9.867 1 79.69 108 SER A C 1
ATOM 835 O O . SER A 1 108 ? -11.141 4.195 9.438 1 79.69 108 SER A O 1
ATOM 837 N N . PRO A 1 109 ? -12.328 5.797 10.461 1 77 109 PRO A N 1
ATOM 838 C CA . PRO A 1 109 ? -13.508 4.934 10.523 1 77 109 PRO A CA 1
ATOM 839 C C . PRO A 1 109 ? -14.008 4.512 9.141 1 77 109 PRO A C 1
ATOM 841 O O . PRO A 1 109 ? -14.477 3.385 8.969 1 77 109 PRO A O 1
ATOM 844 N N . ALA A 1 110 ? -13.891 5.363 8.188 1 77.69 110 ALA A N 1
ATOM 845 C CA . ALA A 1 110 ? -14.32 5.031 6.836 1 77.69 110 ALA A CA 1
ATOM 846 C C . ALA A 1 110 ? -13.453 3.92 6.242 1 77.69 110 ALA A C 1
ATOM 848 O O . ALA A 1 110 ? -13.961 3.035 5.547 1 77.69 110 ALA A O 1
ATOM 849 N N . ALA A 1 111 ? -12.164 4.004 6.52 1 84.06 111 ALA A N 1
ATOM 850 C CA . ALA A 1 111 ? -11.273 2.938 6.066 1 84.06 111 ALA A CA 1
ATOM 851 C C . ALA A 1 111 ? -11.656 1.599 6.688 1 84.06 111 ALA A C 1
ATOM 853 O O . ALA A 1 111 ? -11.648 0.568 6.012 1 84.06 111 ALA A O 1
ATOM 854 N N . ARG A 1 112 ? -12.117 1.648 7.926 1 83.56 112 ARG A N 1
ATOM 855 C CA . ARG A 1 112 ? -12.531 0.437 8.625 1 83.56 112 ARG A CA 1
ATOM 856 C C . ARG A 1 112 ? -13.828 -0.114 8.047 1 83.56 112 ARG A C 1
ATOM 858 O O . ARG A 1 112 ? -14.008 -1.331 7.957 1 83.56 112 ARG A O 1
ATOM 865 N N . ARG A 1 113 ? -14.688 0.735 7.73 1 81.62 113 ARG A N 1
ATOM 866 C CA . ARG A 1 113 ? -15.922 0.294 7.098 1 81.62 113 ARG A CA 1
ATOM 867 C C . ARG A 1 113 ? -15.648 -0.362 5.75 1 81.62 113 ARG A C 1
ATOM 869 O O . ARG A 1 113 ? -16.297 -1.342 5.383 1 81.62 113 ARG A O 1
ATOM 876 N N . GLY A 1 114 ? -14.766 0.236 4.98 1 85.25 114 GLY A N 1
ATOM 877 C CA . GLY A 1 114 ? -14.344 -0.403 3.746 1 85.25 114 GLY A CA 1
ATOM 878 C C . GLY A 1 114 ? -13.789 -1.801 3.955 1 85.25 114 GLY A C 1
ATOM 879 O O . GLY A 1 114 ? -14.078 -2.713 3.178 1 85.25 114 GLY A O 1
ATOM 880 N N . GLU A 1 115 ? -13.078 -1.894 5.008 1 88.94 115 GLU A N 1
ATOM 881 C CA . GLU A 1 115 ? -12.547 -3.207 5.355 1 88.94 115 GLU A CA 1
ATOM 882 C C . GLU A 1 115 ? -13.664 -4.191 5.676 1 88.94 115 GLU A C 1
ATOM 884 O O . GLU A 1 115 ? -13.57 -5.375 5.344 1 88.94 115 GLU A O 1
ATOM 889 N N . GLU A 1 116 ? -14.672 -3.686 6.348 1 86.12 116 GLU A N 1
ATOM 890 C CA . GLU A 1 116 ? -15.805 -4.543 6.684 1 86.12 116 GLU A CA 1
ATOM 891 C C . GLU A 1 116 ? -16.531 -5.016 5.426 1 86.12 116 GLU A C 1
ATOM 893 O O . GLU A 1 116 ? -16.938 -6.176 5.34 1 86.12 116 GLU A O 1
ATOM 898 N N . VAL A 1 117 ? -16.703 -4.145 4.516 1 85.62 117 VAL A N 1
ATOM 899 C CA . VAL A 1 117 ? -17.312 -4.508 3.238 1 85.62 117 VAL A CA 1
ATOM 900 C C . VAL A 1 117 ? -16.469 -5.582 2.555 1 85.62 117 VAL A C 1
ATOM 902 O O . VAL A 1 117 ? -17 -6.586 2.072 1 85.62 117 VAL A O 1
ATOM 905 N N . LEU A 1 118 ? -15.211 -5.395 2.537 1 91.5 118 LEU A N 1
ATOM 906 C CA . LEU A 1 118 ? -14.281 -6.359 1.946 1 91.5 118 LEU A CA 1
ATOM 907 C C . LEU A 1 118 ? -14.367 -7.699 2.666 1 91.5 118 LEU A C 1
ATOM 909 O O . LEU A 1 118 ? -14.391 -8.75 2.023 1 91.5 118 LEU A O 1
ATOM 913 N N . ALA A 1 119 ? -14.477 -7.621 3.977 1 90.19 119 ALA A N 1
ATOM 914 C CA . ALA A 1 119 ? -14.609 -8.844 4.766 1 90.19 119 ALA A CA 1
ATOM 915 C C . ALA A 1 119 ? -15.867 -9.609 4.387 1 90.19 119 ALA A C 1
ATOM 917 O O . ALA A 1 119 ? -15.859 -10.844 4.336 1 90.19 119 ALA A O 1
ATOM 918 N N . GLY A 1 120 ? -16.891 -8.906 4.18 1 88.12 120 GLY A N 1
ATOM 919 C CA . GLY A 1 120 ? -18.109 -9.539 3.727 1 88.12 120 GLY A CA 1
ATOM 920 C C . GLY A 1 120 ? -17.969 -10.25 2.393 1 88.12 120 GLY A C 1
ATOM 921 O O . GLY A 1 120 ? -18.453 -11.367 2.223 1 88.12 120 GLY A O 1
ATOM 922 N N . LEU A 1 121 ? -17.359 -9.617 1.475 1 90.06 121 LEU A N 1
ATOM 923 C CA . LEU A 1 121 ? -17.125 -10.2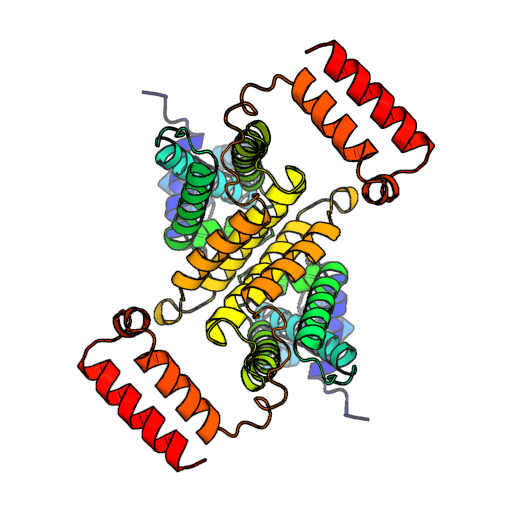19 0.166 1 90.06 121 LEU A CA 1
ATOM 924 C C . LEU A 1 121 ? -16.25 -11.461 0.291 1 90.06 121 LEU A C 1
ATOM 926 O O . LEU A 1 121 ? -16.531 -12.484 -0.343 1 90.06 121 LEU A O 1
ATOM 930 N N . LEU A 1 122 ? -15.258 -11.352 1.106 1 90.44 122 LEU A N 1
ATOM 931 C CA . LEU A 1 122 ? -14.359 -12.484 1.322 1 90.44 122 LEU A CA 1
ATOM 932 C C . LEU A 1 122 ? -15.086 -13.617 2.049 1 90.44 122 LEU A C 1
ATOM 934 O O . LEU A 1 122 ? -14.797 -14.797 1.815 1 90.44 122 LEU A O 1
ATOM 938 N N . GLY A 1 123 ? -15.969 -13.258 2.924 1 86.69 123 GLY A N 1
ATOM 939 C CA . GLY A 1 123 ? -16.812 -14.242 3.578 1 86.69 123 GLY A CA 1
ATOM 940 C C . GLY A 1 123 ? -17.641 -15.062 2.604 1 86.69 123 GLY A C 1
ATOM 941 O O . GLY A 1 123 ? -17.797 -16.266 2.789 1 86.69 123 GLY A O 1
ATOM 942 N N . ARG A 1 124 ? -18.141 -14.484 1.587 1 84.69 124 ARG A N 1
ATOM 943 C CA . ARG A 1 124 ? -18.891 -15.188 0.545 1 84.69 124 ARG A CA 1
ATOM 944 C C . ARG A 1 124 ? -17.984 -16.188 -0.174 1 84.69 124 ARG A C 1
ATOM 946 O O . ARG A 1 124 ? -18.438 -17.281 -0.528 1 84.69 124 ARG A O 1
ATOM 953 N N . ILE A 1 125 ? -16.797 -15.82 -0.406 1 85.5 125 ILE A N 1
ATOM 954 C CA . ILE A 1 125 ? -15.836 -16.703 -1.057 1 85.5 125 ILE A CA 1
ATOM 955 C C . ILE A 1 125 ? -15.523 -17.891 -0.138 1 85.5 125 ILE A C 1
ATOM 957 O O . ILE A 1 125 ? -15.461 -19.031 -0.586 1 85.5 125 ILE A O 1
ATOM 961 N N . ALA A 1 126 ? -15.367 -17.516 1.121 1 79.19 126 ALA A N 1
ATOM 962 C CA . ALA A 1 126 ? -15.117 -18.562 2.117 1 79.19 126 ALA A CA 1
ATOM 963 C C . ALA A 1 126 ? -16.297 -19.531 2.193 1 79.19 126 ALA A C 1
ATOM 965 O O . ALA A 1 126 ? -16.094 -20.75 2.324 1 79.19 126 ALA A O 1
ATOM 966 N N . ALA A 1 127 ? -17.422 -19.016 2.064 1 75.81 127 ALA A N 1
ATOM 967 C CA . ALA A 1 127 ? -18.641 -19.812 2.199 1 75.81 127 ALA A CA 1
ATOM 968 C C . ALA A 1 127 ? -18.719 -20.875 1.11 1 75.81 127 ALA A C 1
ATOM 970 O O . ALA A 1 127 ? -19.312 -21.938 1.317 1 75.81 127 ALA A O 1
ATOM 971 N N . VAL A 1 128 ? -18.078 -20.625 0.006 1 75.44 128 VAL A N 1
ATOM 972 C CA . VAL A 1 128 ? -18.125 -21.578 -1.087 1 75.44 128 VAL A CA 1
ATOM 973 C C . VAL A 1 128 ? -16.828 -22.375 -1.14 1 75.44 128 VAL A C 1
ATOM 975 O O . VAL A 1 128 ? -16.547 -23.047 -2.125 1 75.44 128 VAL A O 1
ATOM 978 N N . GLY A 1 129 ? -15.953 -22.172 -0.142 1 73.5 129 GLY A N 1
ATOM 979 C CA . GLY A 1 129 ? -14.758 -22.984 0.022 1 73.5 129 GLY A CA 1
ATOM 980 C C . GLY A 1 129 ? -13.609 -22.547 -0.867 1 73.5 129 GLY A C 1
ATOM 981 O O . GLY A 1 129 ? -12.695 -23.328 -1.14 1 73.5 129 GLY A O 1
ATOM 982 N N . ARG A 1 130 ? -13.617 -21.297 -1.27 1 81.69 130 ARG A N 1
ATOM 983 C CA . ARG A 1 130 ? -12.625 -20.891 -2.262 1 81.69 130 ARG A CA 1
ATOM 984 C C . ARG A 1 130 ? -11.641 -19.891 -1.67 1 81.69 130 ARG A C 1
ATOM 986 O O . ARG A 1 130 ? -10.789 -19.359 -2.383 1 81.69 130 ARG A O 1
ATOM 993 N N . LEU A 1 131 ? -11.781 -19.641 -0.395 1 84.25 131 LEU A N 1
ATOM 994 C CA . LEU A 1 131 ? -10.812 -18.75 0.239 1 84.25 131 LEU A CA 1
ATOM 995 C C . LEU A 1 131 ? -9.578 -19.516 0.684 1 84.25 131 LEU A C 1
ATOM 997 O O . LEU A 1 131 ? -9.695 -20.562 1.327 1 84.25 131 LEU A O 1
ATOM 1001 N N . ALA A 1 132 ? -8.469 -19.109 0.39 1 81.69 132 ALA A N 1
ATOM 1002 C CA . ALA A 1 132 ? -7.223 -19.844 0.565 1 81.69 132 ALA A CA 1
ATOM 1003 C C . ALA A 1 132 ? -6.594 -19.547 1.922 1 81.69 132 ALA A C 1
ATOM 1005 O O . ALA A 1 132 ? -5.621 -20.188 2.322 1 81.69 132 ALA A O 1
ATOM 1006 N N . CYS A 1 133 ? -7.102 -18.562 2.705 1 82.38 133 CYS A N 1
ATOM 1007 C CA . CYS A 1 133 ? -6.586 -18.156 4.012 1 82.38 133 CYS A CA 1
ATOM 1008 C C . CYS A 1 133 ? -7.699 -17.609 4.891 1 82.38 133 CYS A C 1
ATOM 1010 O O . CYS A 1 133 ? -8.875 -17.688 4.531 1 82.38 133 CYS A O 1
ATOM 1012 N N . SER A 1 134 ? -7.352 -17.172 6.094 1 81.56 134 SER A N 1
ATOM 1013 C CA . SER A 1 134 ? -8.367 -16.594 6.973 1 81.56 134 SER A CA 1
ATOM 1014 C C . SER A 1 134 ? -8.891 -15.273 6.426 1 81.56 134 SER A C 1
ATOM 1016 O O . SER A 1 134 ? -8.219 -14.609 5.629 1 81.56 134 SER A O 1
ATOM 1018 N N . ILE A 1 135 ? -10.062 -14.906 6.781 1 85.81 135 ILE A N 1
ATOM 1019 C CA . ILE A 1 135 ? -10.695 -13.68 6.305 1 85.81 135 ILE A CA 1
ATOM 1020 C C . ILE A 1 135 ? -9.852 -12.477 6.719 1 85.81 135 ILE A C 1
ATOM 1022 O O . ILE A 1 135 ? -9.523 -11.625 5.891 1 85.81 135 ILE A O 1
ATOM 1026 N N . PRO A 1 136 ? -9.312 -12.406 7.996 1 86.94 136 PRO A N 1
ATOM 1027 C CA . PRO A 1 136 ? -8.484 -11.25 8.359 1 86.94 136 PRO A CA 1
ATOM 1028 C C . PRO A 1 136 ? -7.215 -11.148 7.523 1 86.94 136 PRO A C 1
ATOM 1030 O O . PRO A 1 136 ? -6.828 -10.047 7.117 1 86.94 136 PRO A O 1
ATOM 1033 N N . ARG A 1 137 ? -6.656 -12.258 7.188 1 87.06 137 ARG A N 1
ATOM 1034 C CA . ARG A 1 137 ? -5.453 -12.258 6.355 1 87.06 137 ARG A CA 1
ATOM 1035 C C . ARG A 1 137 ? -5.773 -11.82 4.93 1 87.06 137 ARG A C 1
ATOM 1037 O O . ARG A 1 137 ? -5.031 -11.039 4.332 1 87.06 137 ARG A O 1
ATOM 1044 N N . ALA A 1 138 ? -6.859 -12.32 4.441 1 91.62 138 ALA A N 1
ATOM 1045 C CA . ALA A 1 138 ? -7.273 -11.945 3.094 1 91.62 138 ALA A CA 1
ATOM 1046 C C . ALA A 1 138 ? -7.574 -10.453 3.002 1 91.62 138 ALA A C 1
ATOM 1048 O O . ALA A 1 138 ? -7.211 -9.797 2.021 1 91.62 138 ALA A O 1
ATOM 1049 N N . VAL A 1 139 ? -8.219 -9.953 4.066 1 92.56 139 VAL A N 1
ATOM 1050 C CA . VAL A 1 139 ? -8.508 -8.523 4.109 1 92.56 139 VAL A CA 1
ATOM 1051 C C . VAL A 1 139 ? -7.207 -7.73 4.086 1 92.56 139 VAL A C 1
ATOM 1053 O O . VAL A 1 139 ? -7.066 -6.777 3.316 1 92.56 139 VAL A O 1
ATOM 1056 N N . ALA A 1 140 ? -6.258 -8.125 4.871 1 92.12 140 ALA A N 1
ATOM 1057 C CA . ALA A 1 140 ? -4.977 -7.43 4.938 1 92.12 140 ALA A CA 1
ATOM 1058 C C . ALA A 1 140 ? -4.281 -7.43 3.576 1 92.12 140 ALA A C 1
ATOM 1060 O O . ALA A 1 140 ? -3.826 -6.387 3.105 1 92.12 140 ALA A O 1
ATOM 1061 N N . LEU A 1 141 ? -4.273 -8.594 2.955 1 94.19 141 LEU A N 1
ATOM 1062 C CA . LEU A 1 141 ? -3.566 -8.75 1.688 1 94.19 141 LEU A CA 1
ATOM 1063 C C . LEU A 1 141 ? -4.238 -7.938 0.586 1 94.19 141 LEU A C 1
ATOM 1065 O O . LEU A 1 141 ? -3.566 -7.215 -0.153 1 94.19 141 LEU A O 1
ATOM 1069 N N . VAL A 1 142 ? -5.539 -8.023 0.492 1 96 142 VAL A N 1
ATOM 1070 C CA . VAL A 1 142 ? -6.25 -7.344 -0.588 1 96 142 VAL A CA 1
ATOM 1071 C C . VAL A 1 142 ? -6.258 -5.84 -0.341 1 96 142 VAL A C 1
ATOM 1073 O O . VAL A 1 142 ? -5.902 -5.055 -1.227 1 96 142 VAL A O 1
ATOM 1076 N N . HIS A 1 143 ? -6.633 -5.453 0.848 1 94.94 143 HIS A N 1
ATOM 1077 C CA . HIS A 1 143 ? -6.738 -4.035 1.181 1 94.94 143 HIS A CA 1
ATOM 1078 C C . HIS A 1 143 ? -5.367 -3.363 1.171 1 94.94 143 HIS A C 1
ATOM 1080 O O . HIS A 1 143 ? -5.203 -2.289 0.588 1 94.94 143 HIS A O 1
ATOM 1086 N N . GLY A 1 144 ? -4.383 -3.967 1.839 1 95.44 144 GLY A N 1
ATOM 1087 C CA . GLY A 1 144 ? -3.041 -3.41 1.862 1 95.44 144 GLY A CA 1
ATOM 1088 C C . GLY A 1 144 ? -2.443 -3.236 0.479 1 95.44 144 GLY A C 1
ATOM 1089 O O . GLY A 1 144 ? -1.857 -2.193 0.177 1 95.44 144 GLY A O 1
ATOM 1090 N N . THR A 1 145 ? -2.609 -4.258 -0.318 1 96.31 145 THR A N 1
ATOM 1091 C CA . THR A 1 145 ? -2.092 -4.203 -1.681 1 96.31 145 THR A CA 1
ATOM 1092 C C . THR A 1 145 ? -2.781 -3.096 -2.475 1 96.31 145 THR A C 1
ATOM 1094 O O . THR A 1 145 ? -2.121 -2.311 -3.158 1 96.31 145 THR A O 1
ATOM 1097 N N . ALA A 1 146 ? -4.074 -3.016 -2.395 1 96 146 ALA A N 1
ATOM 1098 C CA . ALA A 1 146 ? -4.816 -1.993 -3.131 1 96 146 ALA A CA 1
ATOM 1099 C C . ALA A 1 146 ? -4.379 -0.592 -2.713 1 96 146 ALA A C 1
ATOM 1101 O O . ALA A 1 146 ? -4.098 0.256 -3.562 1 96 146 ALA A O 1
ATOM 1102 N N . MET A 1 147 ? -4.305 -0.397 -1.46 1 95.06 147 MET A N 1
ATOM 1103 C CA . MET A 1 147 ? -3.916 0.898 -0.91 1 95.06 147 MET A CA 1
ATOM 1104 C C . MET A 1 147 ? -2.531 1.305 -1.404 1 95.06 147 MET A C 1
ATOM 1106 O O . MET A 1 147 ? -2.35 2.412 -1.914 1 95.06 147 MET A O 1
ATOM 1110 N N . GLY A 1 148 ? -1.597 0.396 -1.227 1 95.75 148 GLY A N 1
ATOM 1111 C CA . GLY A 1 148 ? -0.235 0.703 -1.634 1 95.75 148 GLY A CA 1
ATOM 1112 C C . GLY A 1 148 ? -0.1 0.953 -3.125 1 95.75 148 GLY A C 1
ATOM 1113 O O . GLY A 1 148 ? 0.586 1.888 -3.543 1 95.75 148 GLY A O 1
ATOM 1114 N N . MET A 1 149 ? -0.77 0.162 -3.908 1 96.44 149 MET A N 1
ATOM 1115 C CA . MET A 1 149 ? -0.692 0.284 -5.359 1 96.44 149 MET A CA 1
ATOM 1116 C C . MET A 1 149 ? -1.305 1.6 -5.828 1 96.44 149 MET A C 1
ATOM 1118 O O . MET A 1 149 ? -0.766 2.258 -6.723 1 96.44 149 MET A O 1
ATOM 1122 N N . VAL A 1 150 ? -2.359 1.969 -5.207 1 96.5 150 VAL A N 1
ATOM 1123 C CA . VAL A 1 150 ? -3.01 3.213 -5.602 1 96.5 150 VAL A CA 1
ATOM 1124 C C . VAL A 1 150 ? -2.168 4.402 -5.145 1 96.5 150 VAL A C 1
ATOM 1126 O O . VAL A 1 150 ? -1.901 5.316 -5.93 1 96.5 150 VAL A O 1
ATOM 1129 N N . LEU A 1 151 ? -1.715 4.359 -3.93 1 94.81 151 LEU A N 1
ATOM 1130 C CA . LEU A 1 151 ? -0.887 5.449 -3.424 1 94.81 151 LEU A CA 1
ATOM 1131 C C . LEU A 1 151 ? 0.396 5.578 -4.238 1 94.81 151 LEU A C 1
ATOM 1133 O O . LEU A 1 151 ? 0.821 6.691 -4.559 1 94.81 151 LEU A O 1
ATOM 1137 N N . PHE A 1 152 ? 0.985 4.488 -4.574 1 94.06 152 PHE A N 1
ATOM 1138 C CA . PHE A 1 152 ? 2.186 4.492 -5.402 1 94.06 152 PHE A CA 1
ATOM 1139 C C . PHE A 1 152 ? 1.904 5.117 -6.762 1 94.06 152 PHE A C 1
ATOM 1141 O O . PHE A 1 152 ? 2.697 5.922 -7.258 1 94.06 152 PHE A O 1
ATOM 1148 N N . THR A 1 153 ? 0.784 4.711 -7.336 1 94.88 153 THR A N 1
ATOM 1149 C CA . THR A 1 153 ? 0.39 5.215 -8.648 1 94.88 153 THR A CA 1
ATOM 1150 C C . THR A 1 153 ? 0.123 6.715 -8.602 1 94.88 153 THR A C 1
ATOM 1152 O O . THR A 1 153 ? 0.555 7.457 -9.484 1 94.88 153 THR A O 1
ATOM 1155 N N . LEU A 1 154 ? -0.478 7.172 -7.551 1 93.88 154 LEU A N 1
ATOM 1156 C CA . LEU A 1 154 ? -0.858 8.57 -7.41 1 93.88 154 LEU A CA 1
ATOM 1157 C C . LEU A 1 154 ? 0.37 9.453 -7.199 1 93.88 154 LEU A C 1
ATOM 1159 O O . LEU A 1 154 ? 0.337 10.648 -7.484 1 93.88 154 LEU A O 1
ATOM 1163 N N . ALA A 1 155 ? 1.414 8.875 -6.691 1 91.88 155 ALA A N 1
ATOM 1164 C CA . ALA A 1 155 ? 2.646 9.617 -6.426 1 91.88 155 ALA A CA 1
ATOM 1165 C C . ALA A 1 155 ? 3.426 9.867 -7.715 1 91.88 155 ALA A C 1
ATOM 1167 O O . ALA A 1 155 ? 4.395 10.633 -7.719 1 91.88 155 ALA A O 1
ATOM 1168 N N . ARG A 1 156 ? 2.947 9.258 -8.773 1 90.44 156 ARG A N 1
ATOM 1169 C CA . ARG A 1 156 ? 3.598 9.422 -10.07 1 90.44 156 ARG A CA 1
ATOM 1170 C C . ARG A 1 156 ? 2.854 10.43 -10.93 1 90.44 156 ARG A C 1
ATOM 1172 O O . ARG A 1 156 ? 1.63 10.555 -10.836 1 90.44 156 ARG A O 1
ATOM 1179 N N . PRO A 1 157 ? 3.707 11.109 -11.828 1 89.69 157 PRO A N 1
ATOM 1180 C CA . PRO A 1 157 ? 3.006 11.906 -12.836 1 89.69 157 PRO A CA 1
ATOM 1181 C C . PRO A 1 157 ? 2.049 11.07 -13.688 1 89.69 157 PRO A C 1
ATOM 1183 O O . PRO A 1 157 ? 2.314 9.898 -13.953 1 89.69 157 PRO A O 1
ATOM 1186 N N . GLU A 1 158 ? 0.987 11.688 -14.047 1 89.69 158 GLU A N 1
ATOM 1187 C CA . GLU A 1 158 ? -0.085 10.992 -14.75 1 89.69 158 GLU A CA 1
ATOM 1188 C C . GLU A 1 158 ? 0.453 10.227 -15.953 1 89.69 158 GLU A C 1
ATOM 1190 O O . GLU A 1 158 ? 0.065 9.086 -16.203 1 89.69 158 GLU A O 1
ATOM 1195 N N . ALA A 1 159 ? 1.418 10.781 -16.656 1 88.94 159 ALA A N 1
ATOM 1196 C CA . ALA A 1 159 ? 1.947 10.203 -17.891 1 88.94 159 ALA A CA 1
ATOM 1197 C C . ALA A 1 159 ? 2.766 8.945 -17.594 1 88.94 159 ALA A C 1
ATOM 1199 O O . ALA A 1 159 ? 2.992 8.125 -18.484 1 88.94 159 ALA A O 1
ATOM 1200 N N . GLU A 1 160 ? 3.133 8.797 -16.344 1 88.19 160 GLU A N 1
ATOM 1201 C CA . GLU A 1 160 ? 4.008 7.688 -15.984 1 88.19 160 GLU A CA 1
ATOM 1202 C C . GLU A 1 160 ? 3.236 6.586 -15.258 1 88.19 160 GLU A C 1
ATOM 1204 O O . GLU A 1 160 ? 3.797 5.539 -14.93 1 88.19 160 GLU A O 1
ATOM 1209 N N . ARG A 1 161 ? 1.972 6.793 -15.094 1 91.75 161 ARG A N 1
ATOM 1210 C CA . ARG A 1 161 ? 1.177 5.832 -14.344 1 91.75 161 ARG A CA 1
ATOM 1211 C C . ARG A 1 161 ? 0.937 4.562 -15.156 1 91.75 161 ARG A C 1
ATOM 1213 O O . ARG A 1 161 ? 0.558 4.633 -16.328 1 91.75 161 ARG A O 1
ATOM 1220 N N . ASP A 1 162 ? 1.203 3.434 -14.562 1 91 162 ASP A N 1
ATOM 1221 C CA . ASP A 1 162 ? 0.949 2.131 -15.172 1 91 162 ASP A CA 1
ATOM 1222 C C . ASP A 1 162 ? -0.343 1.517 -14.633 1 91 162 ASP A C 1
ATOM 1224 O O . ASP A 1 162 ? -0.314 0.716 -13.703 1 91 162 ASP A O 1
ATOM 1228 N N . LEU A 1 163 ? -1.401 1.81 -15.25 1 92.81 163 LEU A N 1
ATOM 1229 C CA . LEU A 1 163 ? -2.705 1.338 -14.797 1 92.81 163 LEU A CA 1
ATOM 1230 C C . LEU A 1 163 ? -2.812 -0.177 -14.93 1 92.81 163 LEU A C 1
ATOM 1232 O O . LEU A 1 163 ? -3.562 -0.819 -14.188 1 92.81 163 LEU A O 1
ATOM 1236 N N . ALA A 1 164 ? -2.086 -0.728 -15.82 1 89.25 164 ALA A N 1
ATOM 1237 C CA . ALA A 1 164 ? -2.076 -2.18 -15.977 1 89.25 164 ALA A CA 1
ATOM 1238 C C . ALA A 1 164 ? -1.463 -2.857 -14.758 1 89.25 164 ALA A C 1
ATOM 1240 O O . ALA A 1 164 ? -1.827 -3.984 -14.414 1 89.25 164 ALA A O 1
ATOM 1241 N N . ALA A 1 165 ? -0.544 -2.133 -14.086 1 90.69 165 ALA A N 1
ATOM 1242 C CA . ALA A 1 165 ? 0.039 -2.672 -12.859 1 90.69 165 ALA A CA 1
ATOM 1243 C C . ALA A 1 165 ? -1.016 -2.811 -11.766 1 90.69 165 ALA A C 1
ATOM 1245 O O . ALA A 1 165 ? -0.969 -3.746 -10.969 1 90.69 165 ALA A O 1
ATOM 1246 N N . LEU A 1 166 ? -1.965 -1.877 -11.773 1 95.88 166 LEU A N 1
ATOM 1247 C CA . LEU A 1 166 ? -3.055 -1.943 -10.805 1 95.88 166 LEU A CA 1
ATOM 1248 C C . LEU A 1 166 ? -3.92 -3.174 -11.047 1 95.88 166 LEU A C 1
ATOM 1250 O O . LEU A 1 166 ? -4.273 -3.883 -10.102 1 95.88 166 LEU A O 1
ATOM 1254 N N . ALA A 1 167 ? -4.18 -3.385 -12.305 1 92.88 167 ALA A N 1
ATOM 1255 C CA . ALA A 1 167 ? -4.977 -4.555 -12.664 1 92.88 167 ALA A CA 1
ATOM 1256 C C . ALA A 1 167 ? -4.227 -5.848 -12.352 1 92.88 167 ALA A C 1
ATOM 1258 O O . ALA A 1 167 ? -4.809 -6.793 -11.812 1 92.88 167 ALA A O 1
ATOM 1259 N N . ALA A 1 168 ? -2.953 -5.852 -12.633 1 88.88 168 ALA A N 1
ATOM 1260 C CA . ALA A 1 168 ? -2.129 -7.031 -12.383 1 88.88 168 ALA A CA 1
ATOM 1261 C C . ALA A 1 168 ? -2.055 -7.332 -10.883 1 88.88 168 ALA A C 1
ATOM 1263 O O . ALA A 1 168 ? -2.111 -8.492 -10.477 1 88.88 168 ALA A O 1
ATOM 1264 N N . ALA A 1 169 ? -1.943 -6.309 -10.117 1 95 169 ALA A N 1
ATOM 1265 C CA . ALA A 1 169 ? -1.91 -6.48 -8.664 1 95 169 ALA A CA 1
ATOM 1266 C C . ALA A 1 169 ? -3.207 -7.102 -8.156 1 95 169 ALA A C 1
ATOM 1268 O O . ALA A 1 169 ? -3.186 -7.984 -7.297 1 95 169 ALA A O 1
ATOM 1269 N N . GLY A 1 170 ? -4.281 -6.59 -8.695 1 96.12 170 GLY A N 1
ATOM 1270 C CA . GLY A 1 170 ? -5.57 -7.16 -8.328 1 96.12 170 GLY A CA 1
ATOM 1271 C C . GLY A 1 170 ? -5.691 -8.633 -8.672 1 96.12 170 GLY A C 1
ATOM 1272 O O . GLY A 1 170 ? -6.109 -9.438 -7.832 1 96.12 170 GLY A O 1
ATOM 1273 N N . ASP A 1 171 ? -5.309 -8.977 -9.914 1 91.69 171 ASP A N 1
ATOM 1274 C CA . ASP A 1 171 ? -5.355 -10.367 -10.344 1 91.69 171 ASP A CA 1
ATOM 1275 C C . ASP A 1 171 ? -4.512 -11.258 -9.438 1 91.69 171 ASP A C 1
ATOM 1277 O O . ASP A 1 171 ? -4.953 -12.328 -9.016 1 91.69 171 ASP A O 1
ATOM 1281 N N . HIS A 1 172 ? -3.422 -10.75 -9.117 1 89.44 172 HIS A N 1
ATOM 1282 C CA . HIS A 1 172 ? -2.479 -11.562 -8.352 1 89.44 172 HIS A CA 1
ATOM 1283 C C . HIS A 1 172 ? -2.941 -11.734 -6.91 1 89.44 172 HIS A C 1
ATOM 1285 O O . HIS A 1 172 ? -2.9 -12.844 -6.371 1 89.44 172 HIS A O 1
ATOM 1291 N N . VAL A 1 173 ? -3.359 -10.648 -6.293 1 95.62 173 VAL A N 1
ATOM 1292 C CA . VAL A 1 173 ? -3.723 -10.773 -4.887 1 95.62 173 VAL A CA 1
ATOM 1293 C C . VAL A 1 173 ? -5 -11.602 -4.754 1 95.62 173 VAL A C 1
ATOM 1295 O O . VAL A 1 173 ? -5.152 -12.375 -3.799 1 95.62 173 VAL A O 1
ATOM 1298 N N . ILE A 1 174 ? -5.875 -11.477 -5.684 1 94.5 174 ILE A N 1
ATOM 1299 C CA . ILE A 1 174 ? -7.098 -12.273 -5.656 1 94.5 174 ILE A CA 1
ATOM 1300 C C . ILE A 1 174 ? -6.758 -13.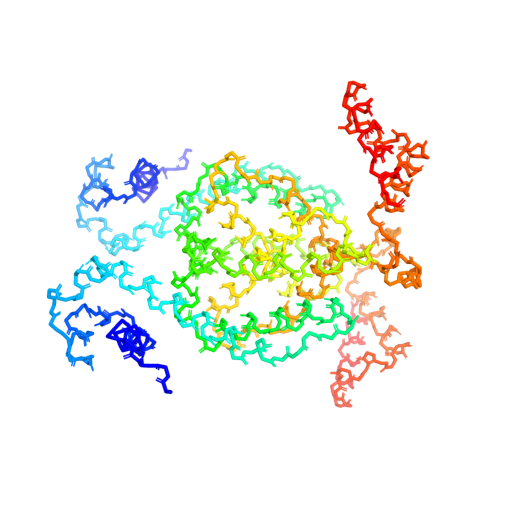75 -5.875 1 94.5 174 ILE A C 1
ATOM 1302 O O . ILE A 1 174 ? -7.305 -14.625 -5.195 1 94.5 174 ILE A O 1
ATOM 1306 N N . ALA A 1 175 ? -5.82 -14.023 -6.758 1 88.56 175 ALA A N 1
ATOM 1307 C CA . ALA A 1 175 ? -5.367 -15.398 -6.953 1 88.56 175 ALA A CA 1
ATOM 1308 C C . ALA A 1 175 ? -4.707 -15.938 -5.688 1 88.56 175 ALA A C 1
ATOM 1310 O O . ALA A 1 175 ? -4.805 -17.141 -5.395 1 88.56 175 ALA A O 1
ATOM 1311 N N . THR A 1 176 ? -4.066 -15.07 -5.004 1 87.44 176 THR A N 1
ATOM 1312 C CA . THR A 1 176 ? -3.381 -15.461 -3.775 1 87.44 176 THR A CA 1
ATOM 1313 C C . THR A 1 176 ? -4.387 -15.852 -2.697 1 87.44 176 THR A C 1
ATOM 1315 O O . THR A 1 176 ? -4.168 -16.812 -1.958 1 87.44 176 THR A O 1
ATOM 1318 N N . VAL A 1 177 ? -5.5 -15.117 -2.672 1 91.81 177 VAL A N 1
ATOM 1319 C CA . VAL A 1 177 ? -6.398 -15.336 -1.541 1 91.81 177 VAL A CA 1
ATOM 1320 C C . VAL A 1 177 ? -7.512 -16.297 -1.943 1 91.81 177 VAL A C 1
ATOM 1322 O O . VAL A 1 177 ? -8.359 -16.656 -1.123 1 91.81 177 VAL A O 1
ATOM 1325 N N . THR A 1 178 ? -7.5 -16.719 -3.229 1 88.88 178 THR A N 1
ATOM 1326 C CA . THR A 1 178 ? -8.539 -17.641 -3.686 1 88.88 178 THR A CA 1
ATOM 1327 C C . THR A 1 178 ? -7.934 -18.922 -4.215 1 88.88 178 THR A C 1
ATOM 1329 O O . THR A 1 178 ? -6.777 -18.953 -4.641 1 88.88 178 THR A O 1
ATOM 1332 N N . THR A 1 179 ? -8.516 -20.016 -4.156 1 76.5 179 THR A N 1
ATOM 1333 C CA . THR A 1 179 ? -8.102 -21.281 -4.746 1 76.5 179 THR A CA 1
ATOM 1334 C C . THR A 1 179 ? -8.609 -21.406 -6.18 1 76.5 179 THR A C 1
ATOM 1336 O O . THR A 1 179 ? -9.633 -20.828 -6.535 1 76.5 179 THR A O 1
ATOM 1339 N N . PRO A 1 180 ? -7.516 -21.906 -7.121 1 62.94 180 PRO A N 1
ATOM 1340 C CA . PRO A 1 180 ? -7.977 -22.078 -8.5 1 62.94 180 PRO A CA 1
ATOM 1341 C C . PRO A 1 180 ? -9.305 -22.828 -8.586 1 62.94 180 PRO A C 1
ATOM 1343 O O . PRO A 1 180 ? -9.633 -23.609 -7.695 1 62.94 180 PRO A O 1
ATOM 1346 N N . ASN A 1 181 ? -10.211 -22.25 -9.453 1 53.28 181 ASN A N 1
ATOM 1347 C CA . ASN A 1 181 ? -11.508 -22.875 -9.688 1 53.28 181 ASN A CA 1
ATOM 1348 C C . ASN A 1 181 ? -11.398 -24.406 -9.711 1 53.28 181 ASN A C 1
ATOM 1350 O O . ASN A 1 181 ? -10.711 -24.969 -10.562 1 53.28 181 ASN A O 1
ATOM 1354 N N . ALA A 1 182 ? -10.906 -25.047 -8.734 1 45.28 182 ALA A N 1
ATOM 1355 C CA . ALA A 1 182 ? -11.406 -26.422 -8.867 1 45.28 182 ALA A CA 1
ATOM 1356 C C . ALA A 1 182 ? -12.906 -26.438 -9.125 1 45.28 182 ALA A C 1
ATOM 1358 O O . ALA A 1 182 ? -13.625 -25.516 -8.719 1 45.28 182 ALA A O 1
ATOM 1359 N N . PRO A 1 183 ? -13.367 -27.062 -10.133 1 40.59 183 PRO A N 1
ATOM 1360 C CA . PRO A 1 183 ? -14.828 -27.109 -10.219 1 40.59 183 PRO A CA 1
ATOM 1361 C C . PRO A 1 183 ? -15.508 -26.891 -8.867 1 40.59 183 PRO A C 1
ATOM 1363 O O . PRO A 1 183 ? -15.016 -27.391 -7.844 1 40.59 183 PRO A O 1
ATOM 1366 N N . PRO A 1 184 ? -16.031 -25.578 -8.719 1 39.84 184 PRO A N 1
ATOM 1367 C CA . PRO A 1 184 ? -16.781 -25.516 -7.469 1 39.84 184 PRO A CA 1
ATOM 1368 C C . PRO A 1 184 ? -17.188 -26.891 -6.953 1 39.84 184 PRO A C 1
ATOM 1370 O O . PRO A 1 184 ? -17.547 -27.766 -7.738 1 39.84 184 PRO A O 1
ATOM 1373 N N . VAL A 1 185 ? -16.531 -27.422 -6.098 1 35.34 185 VAL A N 1
ATOM 1374 C CA . VAL A 1 185 ? -17.25 -28.609 -5.633 1 35.34 185 VAL A CA 1
ATOM 1375 C C . VAL A 1 185 ? -18.75 -28.344 -5.699 1 35.34 185 VAL A C 1
ATOM 1377 O O . VAL A 1 185 ? -19.266 -27.422 -5.059 1 35.34 185 VAL A O 1
ATOM 1380 N N . GLU A 1 186 ? -19.297 -28.312 -6.848 1 39.5 186 GLU A N 1
ATOM 1381 C CA . GLU A 1 186 ? -20.75 -28.25 -6.945 1 39.5 186 GLU A CA 1
ATOM 1382 C C . GLU A 1 186 ? -21.406 -28.219 -5.566 1 39.5 186 GLU A C 1
ATOM 1384 O O . GLU A 1 186 ? -22.359 -27.484 -5.34 1 39.5 186 GLU A O 1
ATOM 1389 N N . ASP A 1 187 ? -21.141 -29.141 -4.633 1 39.47 187 ASP A N 1
ATOM 1390 C CA . ASP A 1 187 ? -21.812 -29.578 -3.408 1 39.47 187 ASP A CA 1
ATOM 1391 C C . ASP A 1 187 ? -21.297 -28.797 -2.201 1 39.47 187 ASP A C 1
ATOM 1393 O O . ASP A 1 187 ? -21.688 -29.062 -1.065 1 39.47 187 ASP A O 1
ATOM 1397 N N . ALA A 1 188 ? -20.422 -28.078 -2.408 1 41.06 188 ALA A N 1
ATOM 1398 C CA . ALA A 1 188 ? -19.812 -27.516 -1.21 1 41.06 188 ALA A CA 1
ATOM 1399 C C . ALA A 1 188 ? -20.672 -26.391 -0.636 1 41.06 188 ALA A C 1
ATOM 1401 O O . ALA A 1 188 ? -20.719 -26.203 0.581 1 41.06 188 ALA A O 1
ATOM 1402 N N . ALA A 1 189 ? -21.047 -25.391 -1.498 1 46.84 189 ALA A N 1
ATOM 1403 C CA . ALA A 1 189 ? -21.984 -24.359 -1.054 1 46.84 189 ALA A CA 1
ATOM 1404 C C . ALA A 1 189 ? -23.141 -24.969 -0.265 1 46.84 189 ALA A C 1
ATOM 1406 O O . ALA A 1 189 ? -23.719 -24.328 0.617 1 46.84 189 ALA A O 1
ATOM 1407 N N . GLU A 1 190 ? -23.469 -26.078 -0.668 1 46.47 190 GLU A N 1
ATOM 1408 C CA . GLU A 1 190 ? -24.531 -26.812 -0.016 1 46.47 190 GLU A CA 1
ATOM 1409 C C . GLU A 1 190 ? -24.031 -27.531 1.235 1 46.47 190 GLU A C 1
ATOM 1411 O O . GLU A 1 190 ? -24.828 -28.094 1.994 1 46.47 190 GLU A O 1
ATOM 1416 N N . LEU A 1 191 ? -22.719 -27.312 1.251 1 50.84 191 LEU A N 1
ATOM 1417 C CA . LEU A 1 191 ? -22.328 -28.047 2.439 1 50.84 191 LEU A CA 1
ATOM 1418 C C . LEU A 1 191 ? -22.609 -27.25 3.705 1 50.84 191 LEU A C 1
ATOM 1420 O O . LEU A 1 191 ? -22.234 -26.078 3.799 1 50.84 191 LEU A O 1
ATOM 1424 N N . GLY A 1 192 ? -23.625 -27.391 4.391 1 58.59 192 GLY A N 1
ATOM 1425 C CA . GLY A 1 192 ? -23.906 -26.828 5.707 1 58.59 192 GLY A CA 1
ATOM 1426 C C . GLY A 1 192 ? -22.688 -26.812 6.613 1 58.59 192 GLY A C 1
ATOM 1427 O O . GLY A 1 192 ? -21.641 -27.375 6.27 1 58.59 192 GLY A O 1
ATOM 1428 N N . THR A 1 193 ? -22.656 -26.062 7.578 1 63.25 193 THR A N 1
ATOM 1429 C CA . THR A 1 193 ? -21.594 -25.922 8.578 1 63.25 193 THR A CA 1
ATOM 1430 C C . THR A 1 193 ? -21.094 -27.281 9.023 1 63.25 193 THR A C 1
ATOM 1432 O O . THR A 1 193 ? -19.875 -27.469 9.188 1 63.25 193 THR A O 1
ATOM 1435 N N . GLY A 1 194 ? -22.047 -28.109 9.188 1 58.84 194 GLY A N 1
ATOM 1436 C CA . GLY A 1 194 ? -21.672 -29.438 9.625 1 58.84 194 GLY A CA 1
ATOM 1437 C C . GLY A 1 194 ? -20.766 -30.156 8.641 1 58.84 194 GLY A C 1
ATOM 1438 O O . GLY A 1 194 ? -19.75 -30.75 9.023 1 58.84 194 GLY A O 1
ATOM 1439 N N . ARG A 1 195 ? -21.188 -30.062 7.461 1 58.09 195 ARG A N 1
ATOM 1440 C CA . ARG A 1 195 ? -20.406 -30.766 6.438 1 58.09 195 ARG A CA 1
ATOM 1441 C C . ARG A 1 195 ? -19.031 -30.125 6.262 1 58.09 195 ARG A C 1
ATOM 1443 O O . ARG A 1 195 ? -18.047 -30.828 6.051 1 58.09 195 ARG A O 1
ATOM 1450 N N . ARG A 1 196 ? -18.984 -28.938 6.367 1 61.97 196 ARG A N 1
ATOM 1451 C CA . ARG A 1 196 ? -17.703 -28.234 6.27 1 61.97 196 ARG A CA 1
ATOM 1452 C C . ARG A 1 196 ? -16.797 -28.594 7.438 1 61.97 196 ARG A C 1
ATOM 1454 O O . ARG A 1 196 ? -15.594 -28.781 7.258 1 61.97 196 ARG A O 1
ATOM 1461 N N . ALA A 1 197 ? -17.359 -28.625 8.5 1 66.94 197 ALA A N 1
ATOM 1462 C CA . ALA A 1 197 ? -16.609 -29.047 9.68 1 66.94 197 ALA A CA 1
ATOM 1463 C C . ALA A 1 197 ? -16.094 -30.469 9.516 1 66.94 197 ALA A C 1
ATOM 1465 O O . ALA A 1 197 ? -14.93 -30.75 9.844 1 66.94 197 ALA A O 1
ATOM 1466 N N . ALA A 1 198 ? -16.906 -31.312 9.039 1 65.75 198 ALA A N 1
ATOM 1467 C CA . ALA A 1 198 ? -16.516 -32.688 8.812 1 65.75 198 ALA A CA 1
ATOM 1468 C C . ALA A 1 198 ? -15.375 -32.781 7.793 1 65.75 198 ALA A C 1
ATOM 1470 O O . ALA A 1 198 ? -14.43 -33.562 7.969 1 65.75 198 ALA A O 1
ATOM 1471 N N . ALA A 1 199 ? -15.547 -31.953 6.812 1 64.88 199 ALA A N 1
ATOM 1472 C CA . ALA A 1 199 ? -14.523 -31.938 5.773 1 64.88 199 ALA A CA 1
ATOM 1473 C C . ALA A 1 199 ? -13.188 -31.453 6.32 1 64.88 199 ALA A C 1
ATOM 1475 O O . ALA A 1 199 ? -12.133 -32 6 1 64.88 199 ALA A O 1
ATOM 1476 N N . LEU A 1 200 ? -13.234 -30.422 7.055 1 68.31 200 LEU A N 1
ATOM 1477 C CA . LEU A 1 200 ? -12.016 -29.906 7.664 1 68.31 200 LEU A CA 1
ATOM 1478 C C . LEU A 1 200 ? -11.398 -30.922 8.609 1 68.31 200 LEU A C 1
ATOM 1480 O O . LEU A 1 200 ? -10.18 -31.109 8.625 1 68.31 200 LEU A O 1
ATOM 1484 N N . ARG A 1 201 ? -12.211 -31.5 9.359 1 68.94 201 ARG A N 1
ATOM 1485 C CA . ARG A 1 201 ? -11.758 -32.562 10.258 1 68.94 201 ARG A CA 1
ATOM 1486 C C . ARG A 1 201 ? -11.031 -33.656 9.492 1 68.94 201 ARG A C 1
ATOM 1488 O O . ARG A 1 201 ? -9.953 -34.094 9.898 1 68.94 201 ARG A O 1
ATOM 1495 N N . ALA A 1 202 ? -11.562 -34.062 8.406 1 66.44 202 ALA A N 1
ATOM 1496 C CA . ALA A 1 202 ? -10.969 -35.125 7.574 1 66.44 202 ALA A CA 1
ATOM 1497 C C . ALA A 1 202 ? -9.633 -34.656 7.004 1 66.44 202 ALA A C 1
ATOM 1499 O O . ALA A 1 202 ? -8.68 -35.438 6.941 1 66.44 202 ALA A O 1
ATOM 1500 N N . ALA A 1 203 ? -9.664 -33.469 6.652 1 67.12 203 ALA A N 1
ATOM 1501 C CA . ALA A 1 203 ? -8.438 -32.906 6.07 1 67.12 203 ALA A CA 1
ATOM 1502 C C . ALA A 1 203 ? -7.32 -32.875 7.109 1 67.12 203 ALA A C 1
ATOM 1504 O O . ALA A 1 203 ? -6.16 -33.156 6.801 1 67.12 203 ALA A O 1
ATOM 1505 N N . LEU A 1 204 ? -7.633 -32.375 8.18 1 68.12 204 LEU A N 1
ATOM 1506 C CA . LEU A 1 204 ? -6.66 -32.312 9.266 1 68.12 204 LEU A CA 1
ATOM 1507 C C . LEU A 1 204 ? -6.121 -33.688 9.609 1 68.12 204 LEU A C 1
ATOM 1509 O O . LEU A 1 204 ? -4.934 -33.844 9.914 1 68.12 204 LEU A O 1
ATOM 1513 N N . ASP A 1 205 ? -6.91 -34.656 9.562 1 67.75 205 ASP A N 1
ATOM 1514 C CA . ASP A 1 205 ? -6.512 -36.031 9.836 1 67.75 205 ASP A CA 1
ATOM 1515 C C . ASP A 1 205 ? -5.59 -36.562 8.742 1 67.75 205 ASP A C 1
ATOM 1517 O O . ASP A 1 205 ? -4.695 -37.344 9.016 1 67.75 205 ASP A O 1
ATOM 1521 N N . ALA A 1 206 ? -5.891 -36 7.602 1 62.75 206 ALA A N 1
ATOM 1522 C CA . ALA A 1 206 ? -5.156 -36.5 6.445 1 62.75 206 ALA A CA 1
ATOM 1523 C C . ALA A 1 206 ? -3.793 -35.812 6.32 1 62.75 206 ALA A C 1
ATOM 1525 O O . ALA A 1 206 ? -2.904 -36.344 5.629 1 62.75 206 ALA A O 1
ATOM 1526 N N . ASP A 1 207 ? -3.762 -34.625 6.895 1 59.94 207 ASP A N 1
ATOM 1527 C CA . ASP A 1 207 ? -2.506 -33.875 6.742 1 59.94 207 ASP A CA 1
ATOM 1528 C C . ASP A 1 207 ? -1.864 -33.625 8.102 1 59.94 207 ASP A C 1
ATOM 1530 O O . ASP A 1 207 ? -2.01 -32.531 8.656 1 59.94 207 ASP A O 1
ATOM 1534 N N . PRO A 1 208 ? -1.072 -34.438 8.547 1 58.81 208 PRO A N 1
ATOM 1535 C CA . PRO A 1 208 ? -0.447 -34.25 9.859 1 58.81 208 PRO A CA 1
ATOM 1536 C C . PRO A 1 208 ? 0.469 -33.031 9.914 1 58.81 208 PRO A C 1
ATOM 1538 O O . PRO A 1 208 ? 0.707 -32.5 11 1 58.81 208 PRO A O 1
ATOM 1541 N N . ALA A 1 209 ? 0.877 -32.625 8.828 1 61.41 209 ALA A N 1
ATOM 1542 C CA . ALA A 1 209 ? 1.751 -31.469 8.82 1 61.41 209 ALA A CA 1
ATOM 1543 C C . ALA A 1 209 ? 0.992 -30.219 9.25 1 61.41 209 ALA A C 1
ATOM 1545 O O . ALA A 1 209 ? 1.545 -29.344 9.93 1 61.41 209 ALA A O 1
ATOM 1546 N N . THR A 1 210 ? -0.202 -30.109 8.844 1 58.31 210 THR A N 1
ATOM 1547 C CA . THR A 1 210 ? -1.042 -29.016 9.297 1 58.31 210 THR A CA 1
ATOM 1548 C C . THR A 1 210 ? -1.246 -29.078 10.805 1 58.31 210 THR A C 1
ATOM 1550 O O . THR A 1 210 ? -1.385 -28.047 11.461 1 58.31 210 THR A O 1
ATOM 1553 N N . ALA A 1 211 ? -1.152 -30.359 11.297 1 55.16 211 ALA A N 1
ATOM 1554 C CA . ALA A 1 211 ? -1.314 -30.594 12.727 1 55.16 211 ALA A CA 1
ATOM 1555 C C . ALA A 1 211 ? -0.17 -29.953 13.516 1 55.16 211 ALA A C 1
ATOM 1557 O O . ALA A 1 211 ? -0.333 -29.609 14.688 1 55.16 211 ALA A O 1
ATOM 1558 N N . GLU A 1 212 ? 0.856 -29.734 12.766 1 62.28 212 GLU A N 1
ATOM 1559 C CA . GLU A 1 212 ? 2.012 -29.188 13.469 1 62.28 212 GLU A CA 1
ATOM 1560 C C . GLU A 1 212 ? 1.794 -27.719 13.828 1 62.28 212 GLU A C 1
ATOM 1562 O O . GLU A 1 212 ? 2.506 -27.156 14.664 1 62.28 212 GLU A O 1
ATOM 1567 N N . ALA A 1 213 ? 0.817 -27.203 13.273 1 64.5 213 ALA A N 1
ATOM 1568 C CA . ALA A 1 213 ? 0.499 -25.812 13.586 1 64.5 213 ALA A CA 1
ATOM 1569 C C . ALA A 1 213 ? -0.156 -25.703 14.961 1 64.5 213 ALA A C 1
ATOM 1571 O O . ALA A 1 213 ? -0.27 -24.594 15.508 1 64.5 213 ALA A O 1
ATOM 1572 N N . PHE A 1 214 ? -0.529 -26.844 15.508 1 67.38 214 PHE A N 1
ATOM 1573 C CA . PHE A 1 214 ? -1.291 -26.859 16.75 1 67.38 214 PHE A CA 1
ATOM 1574 C C . PHE A 1 214 ? -0.585 -27.719 17.797 1 67.38 214 PHE A C 1
ATOM 1576 O O . PHE A 1 214 ? 0.064 -28.703 17.469 1 67.38 214 PHE A O 1
ATOM 1583 N N . THR A 1 215 ? -0.567 -27.234 19 1 69.62 215 THR A N 1
ATOM 1584 C CA . THR A 1 215 ? -0.172 -28.125 20.078 1 69.62 215 THR A CA 1
ATOM 1585 C C . THR A 1 215 ? -1.124 -29.312 20.172 1 69.62 215 THR A C 1
ATOM 1587 O O . THR A 1 215 ? -2.18 -29.328 19.547 1 69.62 215 THR A O 1
ATOM 1590 N N . ARG A 1 216 ? -0.642 -30.344 20.922 1 70.56 216 ARG A N 1
ATOM 1591 C CA . ARG A 1 216 ? -1.477 -31.531 21.109 1 70.56 216 ARG A CA 1
ATOM 1592 C C . ARG A 1 216 ? -2.826 -31.156 21.719 1 70.56 216 ARG A C 1
ATOM 1594 O O . ARG A 1 216 ? -3.865 -31.656 21.281 1 70.56 216 ARG A O 1
ATOM 1601 N N . ALA A 1 217 ? -2.752 -30.25 22.688 1 67.88 217 ALA A N 1
ATOM 1602 C CA . ALA A 1 217 ? -3.979 -29.812 23.359 1 67.88 217 ALA A CA 1
ATOM 1603 C C . ALA A 1 217 ? -4.871 -29.031 22.391 1 67.88 217 ALA A C 1
ATOM 1605 O O . ALA A 1 217 ? -6.09 -29.234 22.375 1 67.88 217 ALA A O 1
ATOM 1606 N N . GLU A 1 218 ? -4.227 -28.297 21.578 1 71.62 218 GLU A N 1
ATOM 1607 C CA . GLU A 1 218 ? -4.973 -27.516 20.594 1 71.62 218 GLU A CA 1
ATOM 1608 C C . GLU A 1 218 ? -5.645 -28.422 19.562 1 71.62 218 GLU A C 1
ATOM 1610 O O . GLU A 1 218 ? -6.793 -28.188 19.172 1 71.62 218 GLU A O 1
ATOM 1615 N N . ARG A 1 219 ? -4.926 -29.297 19.219 1 71.81 219 ARG A N 1
ATOM 1616 C CA . ARG A 1 219 ? -5.461 -30.219 18.234 1 71.81 219 ARG A CA 1
ATOM 1617 C C . ARG A 1 219 ? -6.641 -31 18.812 1 71.81 219 ARG A C 1
ATOM 1619 O O . ARG A 1 219 ? -7.629 -31.25 18.109 1 71.81 219 ARG A O 1
ATOM 1626 N N . ALA A 1 220 ? -6.496 -31.422 19.969 1 73.44 220 ALA A N 1
ATOM 1627 C CA . ALA A 1 220 ? -7.57 -32.156 20.625 1 73.44 220 ALA A CA 1
ATOM 1628 C C . ALA A 1 220 ? -8.836 -31.312 20.719 1 73.44 220 ALA A C 1
ATOM 1630 O O . ALA A 1 220 ? -9.93 -31.781 20.391 1 73.44 220 ALA A O 1
ATOM 1631 N N . LEU A 1 221 ? -8.633 -30.078 21.078 1 74.81 221 LEU A N 1
ATOM 1632 C CA . LEU A 1 221 ? -9.766 -29.172 21.203 1 74.81 221 LEU A CA 1
ATOM 1633 C C . LEU A 1 221 ? -10.398 -28.891 19.828 1 74.81 221 LEU A C 1
ATOM 1635 O O . LEU A 1 221 ? -11.625 -28.891 19.703 1 74.81 221 LEU A O 1
ATOM 1639 N N . LEU A 1 222 ? -9.562 -28.688 18.938 1 74.25 222 LEU A N 1
ATOM 1640 C CA . LEU A 1 222 ? -10.055 -28.438 17.578 1 74.25 222 LEU A CA 1
ATOM 1641 C C . LEU A 1 222 ? -10.859 -29.625 17.078 1 74.25 222 LEU A C 1
ATOM 1643 O O . LEU A 1 222 ? -11.93 -29.453 16.484 1 74.25 222 LEU A O 1
ATOM 1647 N N . THR A 1 223 ? -10.312 -30.734 17.297 1 73.81 223 THR A N 1
ATOM 1648 C CA . THR A 1 223 ? -11.008 -31.938 16.891 1 73.81 223 THR A CA 1
ATOM 1649 C C . THR A 1 223 ? -12.391 -32.031 17.531 1 73.81 223 THR A C 1
ATOM 1651 O O . THR A 1 223 ? -13.383 -32.312 16.859 1 73.81 223 THR A O 1
ATOM 1654 N N . GLU A 1 224 ? -12.43 -31.734 18.75 1 76.94 224 GLU A N 1
ATOM 1655 C CA . GLU A 1 224 ? -13.703 -31.766 19.469 1 76.94 224 GLU A CA 1
ATOM 1656 C C . GLU A 1 224 ? -14.688 -30.766 18.891 1 76.94 224 GLU A C 1
ATOM 1658 O O . GLU A 1 224 ? -15.859 -31.078 18.672 1 76.94 224 GLU A O 1
ATOM 1663 N N . TRP A 1 225 ? -14.25 -29.656 18.641 1 72.69 225 TRP A N 1
ATOM 1664 C CA . TRP A 1 225 ? -15.102 -28.594 18.109 1 72.69 225 TRP A CA 1
ATOM 1665 C C . TRP A 1 225 ? -15.609 -28.938 16.719 1 72.69 225 TRP A C 1
ATOM 1667 O O . TRP A 1 225 ? -16.797 -28.766 16.422 1 72.69 225 TRP A O 1
ATOM 1677 N N . LEU A 1 226 ? -14.75 -29.375 15.969 1 74.06 226 LEU A N 1
ATOM 1678 C CA . LEU A 1 226 ? -15.141 -29.734 14.609 1 74.06 226 LEU A CA 1
ATOM 1679 C C . LEU A 1 226 ? -16.141 -30.875 14.609 1 74.06 226 LEU A C 1
ATOM 1681 O O . LEU A 1 226 ? -17.094 -30.875 13.828 1 74.06 226 LEU A O 1
ATOM 1685 N N . ASP A 1 227 ? -15.953 -31.844 15.5 1 73.12 227 ASP A N 1
ATOM 1686 C CA . ASP A 1 227 ? -16.906 -32.938 15.625 1 73.12 227 ASP A CA 1
ATOM 1687 C C . ASP A 1 227 ? -18.266 -32.438 16.078 1 73.12 227 ASP A C 1
ATOM 1689 O O . ASP A 1 227 ? -19.297 -32.844 15.555 1 73.12 227 ASP A O 1
ATOM 1693 N N . ARG A 1 228 ? -18.281 -31.5 16.984 1 73.5 228 ARG A N 1
ATOM 1694 C CA . ARG A 1 228 ? -19.531 -30.922 17.453 1 73.5 228 ARG A CA 1
ATOM 1695 C C . ARG A 1 228 ? -20.25 -30.188 16.344 1 73.5 228 ARG A C 1
ATOM 1697 O O . ARG A 1 228 ? -21.469 -30.297 16.203 1 73.5 228 ARG A O 1
ATOM 1704 N N . LEU A 1 229 ? -19.578 -29.547 15.547 1 66.25 229 LEU A N 1
ATOM 1705 C CA . LEU A 1 229 ? -20.156 -28.797 14.43 1 66.25 229 LEU A CA 1
ATOM 1706 C C . LEU A 1 229 ? -20.656 -29.75 13.344 1 66.25 229 LEU A C 1
ATOM 1708 O O . LEU A 1 229 ? -21.719 -29.516 12.758 1 66.25 229 LEU A O 1
ATOM 1712 N N . ALA A 1 230 ? -19.859 -30.719 13.188 1 68.94 230 ALA A N 1
ATOM 1713 C CA . ALA A 1 230 ? -20.234 -31.703 12.172 1 68.94 230 ALA A CA 1
ATOM 1714 C C . ALA A 1 230 ? -21.531 -32.406 12.555 1 68.94 230 ALA A C 1
ATOM 1716 O O . ALA A 1 230 ? -22.359 -32.719 11.695 1 68.94 230 ALA A O 1
ATOM 1717 N N . ASP A 1 231 ? -21.641 -32.594 13.812 1 68.56 231 ASP A N 1
ATOM 1718 C CA . ASP A 1 231 ? -22.812 -33.312 14.312 1 68.56 231 ASP A CA 1
ATOM 1719 C C . ASP A 1 231 ? -24.047 -32.406 14.344 1 68.56 231 ASP A C 1
ATOM 1721 O O . ASP A 1 231 ? -25.172 -32.906 14.367 1 68.56 231 ASP A O 1
ATOM 1725 N N . ARG A 1 232 ? -23.766 -31.156 14.375 1 60.47 232 ARG A N 1
ATOM 1726 C CA . ARG A 1 232 ? -24.906 -30.234 14.438 1 60.47 232 ARG A CA 1
ATOM 1727 C C . ARG A 1 232 ? -25.453 -29.953 13.039 1 60.47 232 ARG A C 1
ATOM 1729 O O . ARG A 1 232 ? -26.594 -29.484 12.891 1 60.47 232 ARG A O 1
ATOM 1736 N N . GLY A 1 233 ? -24.641 -30.125 12.016 1 53.09 233 GLY A N 1
ATOM 1737 C CA . GLY A 1 233 ? -25.109 -29.844 10.664 1 53.09 233 GLY A CA 1
ATOM 1738 C C . GLY A 1 233 ? -25.469 -31.078 9.875 1 53.09 233 GLY A C 1
ATOM 1739 O O . GLY A 1 233 ? -25.062 -32.188 10.242 1 53.09 233 GLY A O 1
ATOM 1740 N N . MET B 1 1 ? 37.719 8.602 8.453 1 33.12 1 MET B N 1
ATOM 1741 C CA . MET B 1 1 ? 36.625 9.047 9.305 1 33.12 1 MET B CA 1
ATOM 1742 C C . MET B 1 1 ? 35.625 9.922 8.523 1 33.12 1 MET B C 1
ATOM 1744 O O . MET B 1 1 ? 35.938 11.078 8.227 1 33.12 1 MET B O 1
ATOM 1748 N N . THR B 1 2 ? 35.062 9.5 7.57 1 42.91 2 THR B N 1
ATOM 1749 C CA . THR B 1 2 ? 34.375 10.375 6.617 1 42.91 2 THR B CA 1
ATOM 1750 C C . THR B 1 2 ? 33.531 11.422 7.34 1 42.91 2 THR B C 1
ATOM 1752 O O . THR B 1 2 ? 32.844 11.102 8.312 1 42.91 2 THR B O 1
ATOM 1755 N N . LYS B 1 3 ? 34.125 12.523 7.457 1 48.66 3 LYS B N 1
ATOM 1756 C CA . LYS B 1 3 ? 33.719 13.727 8.195 1 48.66 3 LYS B CA 1
ATOM 1757 C C . LYS B 1 3 ? 32.219 13.898 8.188 1 48.66 3 LYS B C 1
ATOM 1759 O O . LYS B 1 3 ? 31.594 13.938 7.125 1 48.66 3 LYS B O 1
ATOM 1764 N N . ASP B 1 4 ? 31.641 13.57 9.398 1 64.06 4 ASP B N 1
ATOM 1765 C CA . ASP B 1 4 ? 30.234 13.875 9.703 1 64.06 4 ASP B CA 1
ATOM 1766 C C . ASP B 1 4 ? 29.906 15.32 9.336 1 64.06 4 ASP B C 1
ATOM 1768 O O . ASP B 1 4 ? 30.422 16.266 9.938 1 64.06 4 ASP B O 1
ATOM 1772 N N . THR B 1 5 ? 29.406 15.547 8.133 1 85.25 5 THR B N 1
ATOM 1773 C CA . THR B 1 5 ? 29.078 16.891 7.672 1 85.25 5 THR B CA 1
ATOM 1774 C C . THR B 1 5 ? 27.984 17.5 8.547 1 85.25 5 THR B C 1
ATOM 1776 O O . THR B 1 5 ? 27.344 16.797 9.328 1 85.25 5 THR B O 1
ATOM 1779 N N . VAL B 1 6 ? 28.062 18.828 8.711 1 91.5 6 VAL B N 1
ATOM 1780 C CA . VAL B 1 6 ? 27 19.562 9.398 1 91.5 6 VAL B CA 1
ATOM 1781 C C . VAL B 1 6 ? 25.641 19.031 8.961 1 91.5 6 VAL B C 1
ATOM 1783 O O . VAL B 1 6 ? 24.734 18.859 9.781 1 91.5 6 VAL B O 1
ATOM 1786 N N . ARG B 1 7 ? 25.578 18.688 7.781 1 92.44 7 ARG B N 1
ATOM 1787 C CA . ARG B 1 7 ? 24.344 18.156 7.234 1 92.44 7 ARG B CA 1
ATOM 1788 C C . ARG B 1 7 ? 23.953 16.844 7.902 1 92.44 7 ARG B C 1
ATOM 1790 O O . ARG B 1 7 ? 22.797 16.641 8.281 1 92.44 7 ARG B O 1
ATOM 1797 N N . ASP B 1 8 ? 24.922 16 8.141 1 91.69 8 ASP B N 1
ATOM 1798 C CA . ASP B 1 8 ? 24.656 14.703 8.75 1 91.69 8 ASP B CA 1
ATOM 1799 C C . ASP B 1 8 ? 24.25 14.852 10.211 1 91.69 8 ASP B C 1
ATOM 1801 O O . ASP B 1 8 ? 23.344 14.156 10.688 1 91.69 8 ASP B O 1
ATOM 1805 N N . ARG B 1 9 ? 24.922 15.742 10.82 1 93.06 9 ARG B N 1
ATOM 1806 C CA . ARG B 1 9 ? 24.609 15.984 12.227 1 93.06 9 ARG B CA 1
ATOM 1807 C C . ARG B 1 9 ? 23.172 16.484 12.391 1 93.06 9 ARG B C 1
ATOM 1809 O O . ARG B 1 9 ? 22.469 16.062 13.305 1 93.06 9 ARG B O 1
ATOM 1816 N N . VAL B 1 10 ? 22.828 17.328 11.531 1 95.69 10 VAL B N 1
ATOM 1817 C CA . VAL B 1 10 ? 21.5 17.922 11.602 1 95.69 10 VAL B CA 1
ATOM 1818 C C . VAL B 1 10 ? 20.438 16.859 11.305 1 95.69 10 VAL B C 1
ATOM 1820 O O . VAL B 1 10 ? 19.453 16.734 12.039 1 95.69 10 VAL B O 1
ATOM 1823 N N . VAL B 1 11 ? 20.672 16.062 10.281 1 95.69 11 VAL B N 1
ATOM 1824 C CA . VAL B 1 11 ? 19.656 15.078 9.914 1 95.69 11 VAL B CA 1
ATOM 1825 C C . VAL B 1 11 ? 19.562 14.008 11 1 95.69 11 VAL B C 1
ATOM 1827 O O . VAL B 1 11 ? 18.484 13.5 11.281 1 95.69 11 VAL B O 1
ATOM 1830 N N . ARG B 1 12 ? 20.656 13.688 11.586 1 95.38 12 ARG B N 1
ATOM 1831 C CA . ARG B 1 12 ? 20.641 12.711 12.68 1 95.38 12 ARG B CA 1
ATOM 1832 C C . ARG B 1 12 ? 19.828 13.227 13.859 1 95.38 12 ARG B C 1
ATOM 1834 O O . ARG B 1 12 ? 19.016 12.492 14.43 1 95.38 12 ARG B O 1
ATOM 1841 N N . ALA B 1 13 ? 20.078 14.461 14.18 1 96.44 13 ALA B N 1
ATOM 1842 C CA . ALA B 1 13 ? 19.312 15.086 15.258 1 96.44 13 ALA B CA 1
ATOM 1843 C C . ALA B 1 13 ? 17.828 15.125 14.922 1 96.44 13 ALA B C 1
ATOM 1845 O O . ALA B 1 13 ? 16.969 14.867 15.781 1 96.44 13 ALA B O 1
ATOM 1846 N N . ALA B 1 14 ? 17.531 15.492 13.711 1 96.94 14 ALA B N 1
ATOM 1847 C CA . ALA B 1 14 ? 16.141 15.578 13.258 1 96.94 14 ALA B CA 1
ATOM 1848 C C . ALA B 1 14 ? 15.461 14.219 13.352 1 96.94 14 ALA B C 1
ATOM 1850 O O . ALA B 1 14 ? 14.312 14.125 13.797 1 96.94 14 ALA B O 1
ATOM 1851 N N . VAL B 1 15 ? 16.141 13.203 12.945 1 96.56 15 VAL B N 1
ATOM 1852 C CA . VAL B 1 15 ? 15.609 11.844 12.992 1 96.56 15 VAL B CA 1
ATOM 1853 C C . VAL B 1 15 ? 15.258 11.477 14.43 1 96.56 15 VAL B C 1
ATOM 1855 O O . VAL B 1 15 ? 14.172 10.969 14.703 1 96.56 15 VAL B O 1
ATOM 1858 N N . GLU B 1 16 ? 16.156 11.711 15.289 1 96.5 16 GLU B N 1
ATOM 1859 C CA . GLU B 1 16 ? 15.945 11.391 16.703 1 96.5 16 GLU B CA 1
ATOM 1860 C C . GLU B 1 16 ? 14.734 12.141 17.266 1 96.5 16 GLU B C 1
ATOM 1862 O O . GLU B 1 16 ? 13.93 11.562 17.984 1 96.5 16 GLU B O 1
ATOM 1867 N N . LEU B 1 17 ? 14.656 13.367 16.938 1 96.62 17 LEU B N 1
ATOM 1868 C CA . LEU B 1 17 ? 13.562 14.195 17.438 1 96.62 17 LEU B CA 1
ATOM 1869 C C . LEU B 1 17 ? 12.227 13.758 16.844 1 96.62 17 LEU B C 1
ATOM 1871 O O . LEU B 1 17 ? 11.211 13.75 17.547 1 96.62 17 LEU B O 1
ATOM 1875 N N . LEU B 1 18 ? 12.242 13.414 15.57 1 95.75 18 LEU B N 1
ATOM 1876 C CA . LEU B 1 18 ? 11.023 12.945 14.93 1 95.75 18 LEU B CA 1
ATOM 1877 C C . LEU B 1 18 ? 10.539 11.648 15.57 1 95.75 18 LEU B C 1
ATOM 1879 O O . LEU B 1 18 ? 9.344 11.484 15.836 1 95.75 18 LEU B O 1
ATOM 1883 N N . GLU B 1 19 ? 11.453 10.773 15.789 1 94.56 19 GLU B N 1
ATOM 1884 C CA . GLU B 1 19 ? 11.094 9.469 16.344 1 94.56 19 GLU B CA 1
ATOM 1885 C C . GLU B 1 19 ? 10.609 9.602 17.797 1 94.56 19 GLU B C 1
ATOM 1887 O O . GLU B 1 19 ? 9.727 8.859 18.219 1 94.56 19 GLU B O 1
ATOM 1892 N N . ALA B 1 20 ? 11.156 10.562 18.484 1 93.06 20 ALA B N 1
ATOM 1893 C CA . ALA B 1 20 ? 10.766 10.773 19.891 1 93.06 20 ALA B CA 1
ATOM 1894 C C . ALA B 1 20 ? 9.359 11.359 19.984 1 93.06 20 ALA B C 1
ATOM 1896 O O . ALA B 1 20 ? 8.539 10.898 20.781 1 93.06 20 ALA B O 1
ATOM 1897 N N . ASP B 1 21 ? 9.125 12.367 19.203 1 93.38 21 ASP B N 1
ATOM 1898 C CA . ASP B 1 21 ? 7.824 13.031 19.25 1 93.38 21 ASP B CA 1
ATOM 1899 C C . ASP B 1 21 ? 7.605 13.883 18 1 93.38 21 ASP B C 1
ATOM 1901 O O . ASP B 1 21 ? 7.918 15.078 18 1 93.38 21 ASP B O 1
ATOM 1905 N N . PRO B 1 22 ? 6.957 13.305 17.031 1 89.94 22 PRO B N 1
ATOM 1906 C CA . PRO B 1 22 ? 6.762 14.062 15.789 1 89.94 22 PRO B CA 1
ATOM 1907 C C . PRO B 1 22 ? 5.957 15.344 16 1 89.94 22 PRO B C 1
ATOM 1909 O O . PRO B 1 22 ? 6.148 16.328 15.281 1 89.94 22 PRO B O 1
ATOM 1912 N N . ASP B 1 23 ? 5.16 15.414 17 1 88.38 23 ASP B N 1
ATOM 1913 C CA . ASP B 1 23 ? 4.309 16.578 17.25 1 88.38 23 ASP B CA 1
ATOM 1914 C C . ASP B 1 23 ? 5.109 17.719 17.859 1 88.38 23 ASP B C 1
ATOM 1916 O O . ASP B 1 23 ? 4.777 18.891 17.656 1 88.38 23 ASP B O 1
ATOM 1920 N N . ALA B 1 24 ? 6.105 17.422 18.547 1 92 24 ALA B N 1
ATOM 1921 C CA . ALA B 1 24 ? 6.934 18.438 19.203 1 92 24 ALA B CA 1
ATOM 1922 C C . ALA B 1 24 ? 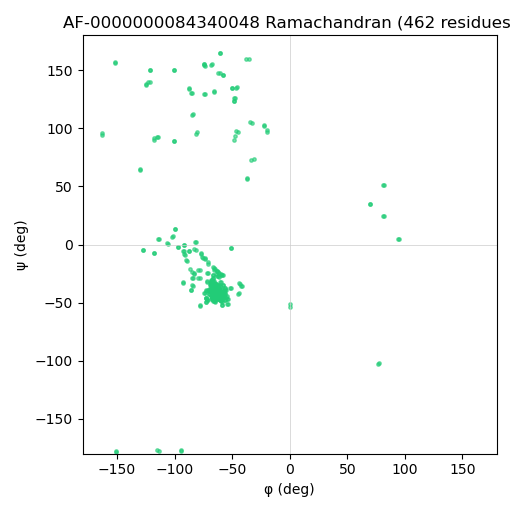8.094 18.859 18.312 1 92 24 ALA B C 1
ATOM 1924 O O . ALA B 1 24 ? 8.875 19.75 18.672 1 92 24 ALA B O 1
ATOM 1925 N N . PHE B 1 25 ? 8.172 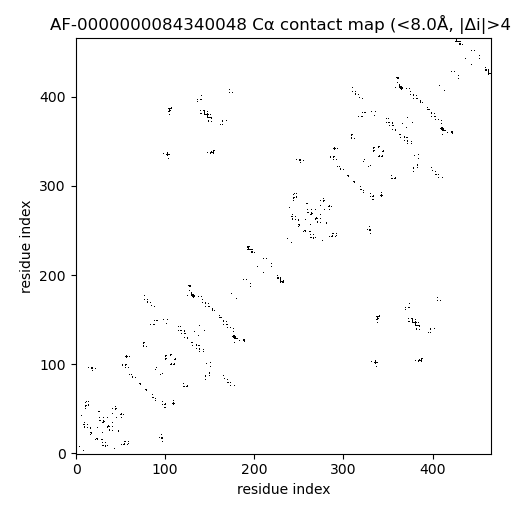18.266 17.141 1 94.44 25 PHE B N 1
ATOM 1926 C CA . PHE B 1 25 ? 9.266 18.516 16.219 1 94.44 25 PHE B CA 1
ATOM 1927 C C . PHE B 1 25 ? 9.227 19.969 15.734 1 94.44 25 PHE B C 1
ATOM 1929 O O . PHE B 1 25 ? 8.172 20.469 15.344 1 94.44 25 PHE B O 1
ATOM 1936 N N . SER B 1 26 ? 10.375 20.594 15.805 1 94.75 26 SER B N 1
ATOM 1937 C CA . SER B 1 26 ? 10.5 21.938 15.273 1 94.75 26 SER B CA 1
ATOM 1938 C C . SER B 1 26 ? 11.93 22.219 14.812 1 94.75 26 SER B C 1
ATOM 1940 O O . SER B 1 26 ? 12.867 21.547 15.234 1 94.75 26 SER B O 1
ATOM 1942 N N . THR B 1 27 ? 12 23.188 13.914 1 94.94 27 THR B N 1
ATOM 1943 C CA . THR B 1 27 ? 13.336 23.609 13.484 1 94.94 27 THR B CA 1
ATOM 1944 C C . THR B 1 27 ? 14.133 24.141 14.672 1 94.94 27 THR B C 1
ATOM 1946 O O . THR B 1 27 ? 15.352 23.953 14.734 1 94.94 27 THR B O 1
ATOM 1949 N N . ARG B 1 28 ? 13.453 24.75 15.625 1 95.06 28 ARG B N 1
ATOM 1950 C CA . ARG B 1 28 ? 14.117 25.266 16.828 1 95.06 28 ARG B CA 1
ATOM 1951 C C . ARG B 1 28 ? 14.711 24.125 17.656 1 95.06 28 ARG B C 1
ATOM 1953 O O . ARG B 1 28 ? 15.852 24.219 18.094 1 95.06 28 ARG B O 1
ATOM 1960 N N . SER B 1 29 ? 13.977 23.094 17.828 1 96.12 29 SER B N 1
ATOM 1961 C CA . SER B 1 29 ? 14.469 21.953 18.609 1 96.12 29 SER B CA 1
ATOM 1962 C C . SER B 1 29 ? 15.648 21.281 17.922 1 96.12 29 SER B C 1
ATOM 1964 O O . SER B 1 29 ? 16.578 20.812 18.578 1 96.12 29 SER B O 1
ATOM 1966 N N . VAL B 1 30 ? 15.625 21.219 16.594 1 96.81 30 VAL B N 1
ATOM 1967 C CA . VAL B 1 30 ? 16.719 20.609 15.836 1 96.81 30 VAL B CA 1
ATOM 1968 C C . VAL B 1 30 ? 17.969 21.484 15.961 1 96.81 30 VAL B C 1
ATOM 1970 O O . VAL B 1 30 ? 19.078 20.969 16.141 1 96.81 30 VAL B O 1
ATOM 1973 N N . SER B 1 31 ? 17.766 22.766 15.82 1 96.56 31 SER B N 1
ATOM 1974 C CA . SER B 1 31 ? 18.859 23.703 15.977 1 96.56 31 SER B CA 1
ATOM 1975 C C . SER B 1 31 ? 19.562 23.516 17.328 1 96.56 31 SER B C 1
ATOM 1977 O O . SER B 1 31 ? 20.797 23.453 17.391 1 96.56 31 SER B O 1
ATOM 1979 N N . ALA B 1 32 ? 18.797 23.422 18.328 1 96.44 32 ALA B N 1
ATOM 1980 C CA . ALA B 1 32 ? 19.328 23.25 19.688 1 96.44 32 ALA B CA 1
ATOM 1981 C C . ALA B 1 32 ? 20.062 21.922 19.812 1 96.44 32 ALA B C 1
ATOM 1983 O O . ALA B 1 32 ? 21.188 21.875 20.344 1 96.44 32 ALA B O 1
ATOM 1984 N N . ALA B 1 33 ? 19.5 20.875 19.359 1 95.88 33 ALA B N 1
ATOM 1985 C CA . ALA B 1 33 ? 20.062 19.531 19.5 1 95.88 33 ALA B CA 1
ATOM 1986 C C . ALA B 1 33 ? 21.328 19.359 18.672 1 95.88 33 ALA B C 1
ATOM 1988 O O . ALA B 1 33 ? 22.266 18.672 19.094 1 95.88 33 ALA B O 1
ATOM 1989 N N . ALA B 1 34 ? 21.344 19.938 17.5 1 95.56 34 ALA B N 1
ATOM 1990 C CA . ALA B 1 34 ? 22.469 19.781 16.578 1 95.56 34 ALA B CA 1
ATOM 1991 C C . ALA B 1 34 ? 23.531 20.844 16.812 1 95.56 34 ALA B C 1
ATOM 1993 O O . ALA B 1 34 ? 24.641 20.75 16.281 1 95.56 34 ALA B O 1
ATOM 1994 N N . GLY B 1 35 ? 23.203 21.875 17.547 1 95.56 35 GLY B N 1
ATOM 1995 C CA . GLY B 1 35 ? 24.141 22.969 17.75 1 95.56 35 GLY B CA 1
ATOM 1996 C C . GLY B 1 35 ? 24.375 23.797 16.5 1 95.56 35 GLY B C 1
ATOM 1997 O O . GLY B 1 35 ? 25.516 24.141 16.188 1 95.56 35 GLY B O 1
ATOM 1998 N N . VAL B 1 36 ? 23.359 23.938 15.75 1 94.69 36 VAL B N 1
ATOM 1999 C CA . VAL B 1 36 ? 23.438 24.688 14.508 1 94.69 36 VAL B CA 1
ATOM 2000 C C . VAL B 1 36 ? 22.406 25.828 14.523 1 94.69 36 VAL B C 1
ATOM 2002 O O . VAL B 1 36 ? 21.281 25.641 15 1 94.69 36 VAL B O 1
ATOM 2005 N N . GLN B 1 37 ? 22.781 26.984 14.031 1 94.19 37 GLN B N 1
ATOM 2006 C CA . GLN B 1 37 ? 21.891 28.141 14.016 1 94.19 37 GLN B CA 1
ATOM 2007 C C . GLN B 1 37 ? 20.797 28 12.953 1 94.19 37 GLN B C 1
ATOM 2009 O O . GLN B 1 37 ? 21.031 27.391 11.906 1 94.19 37 GLN B O 1
ATOM 2014 N N . ALA B 1 38 ? 19.703 28.641 13.188 1 91.56 38 ALA B N 1
ATOM 2015 C CA . ALA B 1 38 ? 18.516 28.562 12.344 1 91.56 38 ALA B CA 1
ATOM 2016 C C . ALA B 1 38 ? 18.828 28.969 10.906 1 91.56 38 ALA B C 1
ATOM 2018 O O . ALA B 1 38 ? 18.391 28.312 9.953 1 91.56 38 ALA B O 1
ATOM 2019 N N . PRO B 1 39 ? 19.625 29.984 10.68 1 92.94 39 PRO B N 1
ATOM 2020 C CA . PRO B 1 39 ? 19.938 30.359 9.297 1 92.94 39 PRO B CA 1
ATOM 2021 C C . PRO B 1 39 ? 20.688 29.281 8.539 1 92.94 39 PRO B C 1
ATOM 2023 O O . PRO B 1 39 ? 20.484 29.109 7.332 1 92.94 39 PRO B O 1
ATOM 2026 N N . THR B 1 40 ? 21.453 28.656 9.227 1 93.75 40 THR B N 1
ATOM 2027 C CA . THR B 1 40 ? 22.188 27.547 8.625 1 93.75 40 THR B CA 1
ATOM 2028 C C . THR B 1 40 ? 21.234 26.422 8.227 1 93.75 40 THR B C 1
ATOM 2030 O O . THR B 1 40 ? 21.375 25.844 7.148 1 93.75 40 THR B O 1
ATOM 2033 N N . LEU B 1 41 ? 20.219 26.125 9.055 1 94.56 41 LEU B N 1
ATOM 2034 C CA . LEU B 1 41 ? 19.234 25.094 8.758 1 94.56 41 LEU B CA 1
ATOM 2035 C C . LEU B 1 41 ? 18.453 25.453 7.5 1 94.56 41 LEU B C 1
ATOM 2037 O O . LEU B 1 41 ? 18.234 24.594 6.637 1 94.56 41 LEU B O 1
ATOM 2041 N N . TYR B 1 42 ? 18.125 26.734 7.457 1 93.12 42 TYR B N 1
ATOM 2042 C CA . TYR B 1 42 ? 17.328 27.203 6.324 1 93.12 42 TYR B CA 1
ATOM 2043 C C . TYR B 1 42 ? 18.125 27.156 5.035 1 93.12 42 TYR B C 1
ATOM 2045 O O . TYR B 1 42 ? 17.594 26.859 3.967 1 93.12 42 TYR B O 1
ATOM 2053 N N . ARG B 1 43 ? 19.422 27.5 5.133 1 94.19 43 ARG B N 1
ATOM 2054 C CA . ARG B 1 43 ? 20.297 27.453 3.965 1 94.19 43 ARG B CA 1
ATOM 2055 C C . ARG B 1 43 ? 20.453 26.031 3.461 1 94.19 43 ARG B C 1
ATOM 2057 O O . ARG B 1 43 ? 20.422 25.781 2.254 1 94.19 43 ARG B O 1
ATOM 2064 N N . LEU B 1 44 ? 20.5 25.094 4.375 1 93.75 44 LEU B N 1
ATOM 2065 C CA . LEU B 1 44 ? 20.812 23.719 4.027 1 93.75 44 LEU B CA 1
ATOM 2066 C C . LEU B 1 44 ? 19.547 22.984 3.58 1 93.75 44 LEU B C 1
ATOM 2068 O O . LEU B 1 44 ? 19.609 22.125 2.691 1 93.75 44 LEU B O 1
ATOM 2072 N N . PHE B 1 45 ? 18.375 23.344 4.238 1 94.88 45 PHE B N 1
ATOM 2073 C CA . PHE B 1 45 ? 17.234 22.453 4.051 1 94.88 45 PHE B CA 1
ATOM 2074 C C . PHE B 1 45 ? 16.016 23.234 3.588 1 94.88 45 PHE B C 1
ATOM 2076 O O . PHE B 1 45 ? 14.992 22.656 3.223 1 94.88 45 PHE B O 1
ATOM 2083 N N . GLY B 1 46 ? 16.172 24.516 3.545 1 93.44 46 GLY B N 1
ATOM 2084 C CA . GLY B 1 46 ? 15.031 25.344 3.199 1 93.44 46 GLY B CA 1
ATOM 2085 C C . GLY B 1 46 ? 14.047 25.516 4.344 1 93.44 46 GLY B C 1
ATOM 2086 O O . GLY B 1 46 ? 14.375 26.141 5.359 1 93.44 46 GLY B O 1
ATOM 2087 N N . ASP B 1 47 ? 12.93 24.797 4.34 1 92.25 47 ASP B N 1
ATOM 2088 C CA . ASP B 1 47 ? 11.906 24.938 5.371 1 92.25 47 ASP B CA 1
ATOM 2089 C C . ASP B 1 47 ? 11.781 23.656 6.188 1 92.25 47 ASP B C 1
ATOM 2091 O O . ASP B 1 47 ? 12.594 22.734 6.039 1 92.25 47 ASP B O 1
ATOM 2095 N N . LYS B 1 48 ? 10.875 23.656 7.074 1 92.62 48 LYS B N 1
ATOM 2096 C CA . LYS B 1 48 ? 10.664 22.516 7.973 1 92.62 48 LYS B CA 1
ATOM 2097 C C . LYS B 1 48 ? 10.398 21.234 7.191 1 92.62 48 LYS B C 1
ATOM 2099 O O . LYS B 1 48 ? 10.922 20.172 7.531 1 92.62 48 LYS B O 1
ATOM 2104 N N . GLU B 1 49 ? 9.625 21.328 6.156 1 88.5 49 GLU B N 1
ATOM 2105 C CA . GLU B 1 49 ? 9.305 20.172 5.332 1 88.5 49 GLU B CA 1
ATOM 2106 C C . GLU B 1 49 ? 10.547 19.609 4.637 1 88.5 49 GLU B C 1
ATOM 2108 O O . GLU B 1 49 ? 10.734 18.406 4.562 1 88.5 49 GLU B O 1
ATOM 2113 N N . GLY B 1 50 ? 11.273 20.547 4.164 1 90.75 50 GLY B N 1
ATOM 2114 C CA . GLY B 1 50 ? 12.531 20.125 3.562 1 90.75 50 GLY B CA 1
ATOM 2115 C C . GLY B 1 50 ? 13.453 19.406 4.531 1 90.75 50 GLY B C 1
ATOM 2116 O O . GLY B 1 50 ? 14.094 18.422 4.168 1 90.75 50 GLY B O 1
ATOM 2117 N N . LEU B 1 51 ? 13.531 19.922 5.73 1 94 51 LEU B N 1
ATOM 2118 C CA . LEU B 1 51 ? 14.344 19.281 6.77 1 94 51 LEU B CA 1
ATOM 2119 C C . LEU B 1 51 ? 13.805 17.906 7.109 1 94 51 LEU B C 1
ATOM 2121 O O . LEU B 1 51 ? 14.578 16.953 7.227 1 94 51 LEU B O 1
ATOM 2125 N N . VAL B 1 52 ? 12.531 17.75 7.238 1 92.88 52 VAL B N 1
ATOM 2126 C CA . VAL B 1 52 ? 11.906 16.469 7.555 1 92.88 52 VAL B CA 1
ATOM 2127 C C . VAL B 1 52 ? 12.188 15.469 6.441 1 92.88 52 VAL B C 1
ATOM 2129 O O . VAL B 1 52 ? 12.609 14.336 6.711 1 92.88 52 VAL B O 1
ATOM 2132 N N . GLN B 1 53 ? 12.062 15.859 5.246 1 90.19 53 GLN B N 1
ATOM 2133 C CA . GLN B 1 53 ? 12.297 14.977 4.105 1 90.19 53 GLN B CA 1
ATOM 2134 C C . GLN B 1 53 ? 13.75 14.523 4.047 1 90.19 53 GLN B C 1
ATOM 2136 O O . GLN B 1 53 ? 14.039 13.359 3.768 1 90.19 53 GLN B O 1
ATOM 2141 N N . ALA B 1 54 ? 14.562 15.469 4.297 1 92.06 54 ALA B N 1
ATOM 2142 C CA . ALA B 1 54 ? 15.984 15.141 4.297 1 92.06 54 ALA B CA 1
ATOM 2143 C C . ALA B 1 54 ? 16.312 14.141 5.402 1 92.06 54 ALA B C 1
ATOM 2145 O O . ALA B 1 54 ? 17.094 13.211 5.195 1 92.06 54 ALA B O 1
ATOM 2146 N N . ALA B 1 55 ? 15.742 14.336 6.547 1 93.62 55 ALA B N 1
ATOM 2147 C CA . ALA B 1 55 ? 15.992 13.469 7.695 1 93.62 55 ALA B CA 1
ATOM 2148 C C . ALA B 1 55 ? 15.492 12.047 7.426 1 93.62 55 ALA B C 1
ATOM 2150 O O . ALA B 1 55 ? 16.219 11.078 7.652 1 93.62 55 ALA B O 1
ATOM 2151 N N . VAL B 1 56 ? 14.352 11.922 6.918 1 92.19 56 VAL B N 1
ATOM 2152 C CA . VAL B 1 56 ? 13.766 10.609 6.668 1 92.19 56 VAL B CA 1
ATOM 2153 C C . VAL B 1 56 ? 14.531 9.906 5.551 1 92.19 56 VAL B C 1
ATOM 2155 O O . VAL B 1 56 ? 14.766 8.695 5.617 1 92.19 56 VAL B O 1
ATOM 2158 N N . SER B 1 57 ? 14.875 10.664 4.582 1 90.31 57 SER B N 1
ATOM 2159 C CA . SER B 1 57 ? 15.656 10.109 3.48 1 90.31 57 SER B CA 1
ATOM 2160 C C . SER B 1 57 ? 17 9.562 3.971 1 90.31 57 SER B C 1
ATOM 2162 O O . SER B 1 57 ? 17.391 8.461 3.596 1 90.31 57 SER B O 1
ATOM 2164 N N . TRP B 1 58 ? 17.594 10.352 4.727 1 90.38 58 TRP B N 1
ATOM 2165 C CA . TRP B 1 58 ? 18.875 9.938 5.293 1 90.38 58 TRP B CA 1
ATOM 2166 C C . TRP B 1 58 ? 18.719 8.672 6.129 1 90.38 58 TRP B C 1
ATOM 2168 O O . TRP B 1 58 ? 19.5 7.73 5.996 1 90.38 58 TRP B O 1
ATOM 2178 N N . ALA B 1 59 ? 17.781 8.609 6.996 1 92.5 59 ALA B N 1
ATOM 2179 C CA . ALA B 1 59 ? 17.562 7.461 7.871 1 92.5 59 ALA B CA 1
ATOM 2180 C C . ALA B 1 59 ? 17.297 6.195 7.059 1 92.5 59 ALA B C 1
ATOM 2182 O O . ALA B 1 59 ? 17.828 5.133 7.367 1 92.5 59 ALA B O 1
ATOM 2183 N N . PHE B 1 60 ? 16.516 6.305 6.039 1 89.81 60 PHE B N 1
ATOM 2184 C CA . PHE B 1 60 ? 16.203 5.172 5.184 1 89.81 60 PHE B CA 1
ATOM 2185 C C . PHE B 1 60 ? 17.438 4.672 4.453 1 89.81 60 PHE B C 1
ATOM 2187 O O . PHE B 1 60 ? 17.719 3.471 4.43 1 89.81 60 PHE B O 1
ATOM 2194 N N . GLU B 1 61 ? 18.125 5.582 3.885 1 85.44 61 GLU B N 1
ATOM 2195 C CA . GLU B 1 61 ? 19.344 5.227 3.156 1 85.44 61 GLU B CA 1
ATOM 2196 C C . GLU B 1 61 ? 20.359 4.555 4.074 1 85.44 61 GLU B C 1
ATOM 2198 O O . GLU B 1 61 ? 21 3.572 3.689 1 85.44 61 GLU B O 1
ATOM 2203 N N . GLU B 1 62 ? 20.5 5.145 5.191 1 86.56 62 GLU B N 1
ATOM 2204 C CA . GLU B 1 62 ? 21.422 4.566 6.164 1 86.56 62 GLU B CA 1
ATOM 2205 C C . GLU B 1 62 ? 20.984 3.158 6.562 1 86.56 62 GLU B C 1
ATOM 2207 O O . GLU B 1 62 ? 21.812 2.266 6.719 1 86.56 62 GLU B O 1
ATOM 2212 N N . TYR B 1 63 ? 19.75 2.982 6.742 1 87.94 63 TYR B N 1
ATOM 2213 C CA . TYR B 1 63 ? 19.219 1.682 7.121 1 87.94 63 TYR B CA 1
ATOM 2214 C C . TYR B 1 63 ? 19.453 0.65 6.027 1 87.94 63 TYR B C 1
ATOM 2216 O O . TYR B 1 63 ? 19.906 -0.463 6.305 1 87.94 63 TYR B O 1
ATOM 2224 N N . MET B 1 64 ? 19.203 1.057 4.797 1 82.25 64 MET B N 1
ATOM 2225 C CA . MET B 1 64 ? 19.391 0.147 3.668 1 82.25 64 MET B CA 1
ATOM 2226 C C . MET B 1 64 ? 20.859 -0.199 3.477 1 82.25 64 MET B C 1
ATOM 2228 O O . MET B 1 64 ? 21.188 -1.34 3.154 1 82.25 64 MET B O 1
ATOM 2232 N N . ALA B 1 65 ? 21.672 0.816 3.625 1 77.12 65 ALA B N 1
ATOM 2233 C CA . ALA B 1 65 ? 23.109 0.61 3.467 1 77.12 65 ALA B CA 1
ATOM 2234 C C . ALA B 1 65 ? 23.641 -0.368 4.512 1 77.12 65 ALA B C 1
ATOM 2236 O O . ALA B 1 65 ? 24.516 -1.19 4.211 1 77.12 65 ALA B O 1
ATOM 2237 N N . ARG B 1 66 ? 23.203 -0.251 5.613 1 76.44 66 ARG B N 1
ATOM 2238 C CA . ARG B 1 66 ? 23.641 -1.134 6.688 1 76.44 66 ARG B CA 1
ATOM 2239 C C . ARG B 1 66 ? 23.203 -2.572 6.43 1 76.44 66 ARG B C 1
ATOM 2241 O O . ARG B 1 66 ? 23.953 -3.514 6.73 1 76.44 66 ARG B O 1
ATOM 2248 N N . LYS B 1 67 ? 22.109 -2.713 5.789 1 70.62 67 LYS B N 1
ATOM 2249 C CA . LYS B 1 67 ? 21.594 -4.062 5.582 1 70.62 67 LYS B CA 1
ATOM 2250 C C . LYS B 1 67 ? 22.078 -4.637 4.25 1 70.62 67 LYS B C 1
ATOM 2252 O O . LYS B 1 67 ? 22.172 -5.855 4.094 1 70.62 67 LYS B O 1
ATOM 2257 N N . ARG B 1 68 ? 22.25 -3.809 3.238 1 62.5 68 ARG B N 1
ATOM 2258 C CA . ARG B 1 68 ? 22.875 -4.215 1.982 1 62.5 68 ARG B CA 1
ATOM 2259 C C . ARG B 1 68 ? 24.281 -4.75 2.217 1 62.5 68 ARG B C 1
ATOM 2261 O O . ARG B 1 68 ? 24.828 -5.457 1.371 1 62.5 68 ARG B O 1
ATOM 2268 N N . ALA B 1 69 ? 24.859 -4.277 3.279 1 55.88 69 ALA B N 1
ATOM 2269 C CA . ALA B 1 69 ? 26.188 -4.84 3.518 1 55.88 69 ALA B CA 1
ATOM 2270 C C . ALA B 1 69 ? 26.141 -6.363 3.473 1 55.88 69 ALA B C 1
ATOM 2272 O O . ALA B 1 69 ? 27.188 -7.012 3.418 1 55.88 69 ALA B O 1
ATOM 2273 N N . GLN B 1 70 ? 24.984 -6.84 3.301 1 58.91 70 GLN B N 1
ATOM 2274 C CA . GLN B 1 70 ? 24.938 -8.273 3.045 1 58.91 70 GLN B CA 1
ATOM 2275 C C . GLN B 1 70 ? 25.156 -8.578 1.565 1 58.91 70 GLN B C 1
ATOM 2277 O O . GLN B 1 70 ? 24.484 -8.008 0.704 1 58.91 70 GLN B O 1
ATOM 2282 N N . ALA B 1 71 ? 26.188 -9.148 1.195 1 67.19 71 ALA B N 1
ATOM 2283 C CA . ALA B 1 71 ? 26.672 -9.5 -0.137 1 67.19 71 ALA B CA 1
ATOM 2284 C C . ALA B 1 71 ? 25.578 -10.195 -0.947 1 67.19 71 ALA B C 1
ATOM 2286 O O . ALA B 1 71 ? 24.844 -11.039 -0.424 1 67.19 71 ALA B O 1
ATOM 2287 N N . LEU B 1 72 ? 25.328 -9.547 -2.135 1 77.25 72 LEU B N 1
ATOM 2288 C CA . LEU B 1 72 ? 24.469 -10.219 -3.092 1 77.25 72 LEU B CA 1
ATOM 2289 C C . LEU B 1 72 ? 24.922 -11.656 -3.322 1 77.25 72 LEU B C 1
ATOM 2291 O O . LEU B 1 72 ? 26.125 -11.93 -3.363 1 77.25 72 LEU B O 1
ATOM 2295 N N . THR B 1 73 ? 24 -12.531 -3.316 1 84 73 THR B N 1
ATOM 2296 C CA . THR B 1 73 ? 24.297 -13.938 -3.541 1 84 73 THR B CA 1
ATOM 2297 C C . THR B 1 73 ? 24.109 -14.305 -5.012 1 84 73 THR B C 1
ATOM 2299 O O . THR B 1 73 ? 23.891 -13.43 -5.852 1 84 73 THR B O 1
ATOM 2302 N N . ASP B 1 74 ? 24.312 -15.555 -5.301 1 83.56 74 ASP B N 1
ATOM 2303 C CA . ASP B 1 74 ? 24.141 -16.047 -6.668 1 83.56 74 ASP B CA 1
ATOM 2304 C C . ASP B 1 74 ? 22.672 -16.312 -6.977 1 83.56 74 ASP B C 1
ATOM 2306 O O . ASP B 1 74 ? 22.328 -16.656 -8.102 1 83.56 74 ASP B O 1
ATOM 2310 N N . ASP B 1 75 ? 21.828 -16.031 -6.059 1 88.06 75 ASP B N 1
ATOM 2311 C CA . ASP B 1 75 ? 20.391 -16.188 -6.266 1 88.06 75 ASP B CA 1
ATOM 2312 C C . ASP B 1 75 ? 19.688 -14.836 -6.215 1 88.06 75 ASP B C 1
ATOM 2314 O O . ASP B 1 75 ? 19.297 -14.375 -5.137 1 88.06 75 ASP B O 1
ATOM 2318 N N . PRO B 1 76 ? 19.531 -14.242 -7.312 1 89 76 PRO B N 1
ATOM 2319 C CA . PRO B 1 76 ? 18.938 -12.898 -7.344 1 89 76 PRO B CA 1
ATOM 2320 C C . PRO B 1 76 ? 17.531 -12.859 -6.758 1 89 76 PRO B C 1
ATOM 2322 O O . PRO B 1 76 ? 17.109 -11.828 -6.242 1 89 76 PRO B O 1
ATOM 2325 N N . VAL B 1 77 ? 16.828 -13.977 -6.789 1 91.31 77 VAL B N 1
ATOM 2326 C CA . VAL B 1 77 ? 15.484 -14.016 -6.215 1 91.31 77 VAL B CA 1
ATOM 2327 C C . VAL B 1 77 ? 15.57 -14.023 -4.691 1 91.31 77 VAL B C 1
ATOM 2329 O O . VAL B 1 77 ? 14.797 -13.344 -4.016 1 91.31 77 VAL B O 1
ATOM 2332 N N . ALA B 1 78 ? 16.484 -14.766 -4.172 1 91.31 78 ALA B N 1
ATOM 2333 C CA . ALA B 1 78 ? 16.719 -14.758 -2.73 1 91.31 78 ALA B CA 1
ATOM 2334 C C . ALA B 1 78 ? 17.109 -13.367 -2.246 1 91.31 78 ALA B C 1
ATOM 2336 O O . ALA B 1 78 ? 16.719 -12.938 -1.158 1 91.31 78 ALA B O 1
ATOM 2337 N N . ASP B 1 79 ? 17.891 -12.664 -3.029 1 91.56 79 ASP B N 1
ATOM 2338 C CA . ASP B 1 79 ? 18.312 -11.312 -2.684 1 91.56 79 ASP B CA 1
ATOM 2339 C C . ASP B 1 79 ? 17.125 -10.352 -2.654 1 91.56 79 ASP B C 1
ATOM 2341 O O . ASP B 1 79 ? 17.062 -9.453 -1.814 1 91.56 79 ASP B O 1
ATOM 2345 N N . LEU B 1 80 ? 16.188 -10.531 -3.58 1 93.31 80 LEU B N 1
ATOM 2346 C CA . LEU B 1 80 ? 14.977 -9.727 -3.576 1 93.31 80 LEU B CA 1
ATOM 2347 C C . LEU B 1 80 ? 14.148 -9.992 -2.324 1 93.31 80 LEU B C 1
ATOM 2349 O O . LEU B 1 80 ? 13.609 -9.062 -1.723 1 93.31 80 LEU B O 1
ATOM 2353 N N . ARG B 1 81 ? 14.109 -11.258 -1.933 1 93.75 81 ARG B N 1
ATOM 2354 C CA . ARG B 1 81 ? 13.391 -11.617 -0.714 1 93.75 81 ARG B CA 1
ATOM 2355 C C . ARG B 1 81 ? 14.023 -10.969 0.509 1 93.75 81 ARG B C 1
ATOM 2357 O O . ARG B 1 81 ? 13.312 -10.461 1.382 1 93.75 81 ARG B O 1
ATOM 2364 N N . ALA B 1 82 ? 15.297 -10.992 0.526 1 91.81 82 ALA B N 1
ATOM 2365 C CA . ALA B 1 82 ? 16.016 -10.344 1.626 1 91.81 82 ALA B CA 1
ATOM 2366 C C . ALA B 1 82 ? 15.734 -8.844 1.653 1 91.81 82 ALA B C 1
ATOM 2368 O O . ALA B 1 82 ? 15.586 -8.258 2.725 1 91.81 82 ALA B O 1
ATOM 2369 N N . ALA B 1 83 ? 15.703 -8.258 0.511 1 91.81 83 ALA B N 1
ATOM 2370 C CA . ALA B 1 83 ? 15.406 -6.836 0.411 1 91.81 83 ALA B CA 1
ATOM 2371 C C . ALA B 1 83 ? 13.992 -6.531 0.903 1 91.81 83 ALA B C 1
ATOM 2373 O O . ALA B 1 83 ? 13.766 -5.508 1.552 1 91.81 83 ALA B O 1
ATOM 2374 N N . TRP B 1 84 ? 13.055 -7.391 0.572 1 94.38 84 TRP B N 1
ATOM 2375 C CA . TRP B 1 84 ? 11.695 -7.266 1.093 1 94.38 84 TRP B CA 1
ATOM 2376 C C . TRP B 1 84 ? 11.695 -7.254 2.617 1 94.38 84 TRP B C 1
ATOM 2378 O O . TRP B 1 84 ? 11.094 -6.375 3.236 1 94.38 84 TRP B O 1
ATOM 2388 N N . ASP B 1 85 ? 12.391 -8.18 3.135 1 93.44 85 ASP B N 1
ATOM 2389 C CA . ASP B 1 85 ? 12.438 -8.312 4.586 1 93.44 85 ASP B CA 1
ATOM 2390 C C . ASP B 1 85 ? 13.047 -7.066 5.23 1 93.44 85 ASP B C 1
ATOM 2392 O O . ASP B 1 85 ? 12.578 -6.605 6.27 1 93.44 85 ASP B O 1
ATOM 2396 N N . VAL B 1 86 ? 14.062 -6.566 4.633 1 92.38 86 VAL B N 1
ATOM 2397 C CA . VAL B 1 86 ? 14.727 -5.375 5.145 1 92.38 86 VAL B CA 1
ATOM 2398 C C . VAL B 1 86 ? 13.773 -4.184 5.098 1 92.38 86 VAL B C 1
ATOM 2400 O O . VAL B 1 86 ? 13.695 -3.406 6.051 1 92.38 86 VAL B O 1
ATOM 2403 N N . HIS B 1 87 ? 13.094 -4.008 4.02 1 93.19 87 HIS B N 1
ATOM 2404 C CA . HIS B 1 87 ? 12.133 -2.92 3.877 1 93.19 87 HIS B CA 1
ATOM 2405 C C . HIS B 1 87 ? 11.039 -3 4.941 1 93.19 87 HIS B C 1
ATOM 2407 O O . HIS B 1 87 ? 10.711 -1.994 5.574 1 93.19 87 HIS B O 1
ATOM 2413 N N . VAL B 1 88 ? 10.508 -4.176 5.129 1 95 88 VAL B N 1
ATOM 2414 C CA . VAL B 1 88 ? 9.453 -4.395 6.113 1 95 88 VAL B CA 1
ATOM 2415 C C . VAL B 1 88 ? 9.984 -4.094 7.516 1 95 88 VAL B C 1
ATOM 2417 O O . VAL B 1 88 ? 9.32 -3.41 8.297 1 95 88 VAL B O 1
ATOM 2420 N N . ARG B 1 89 ? 11.141 -4.535 7.785 1 94.38 89 ARG B N 1
ATOM 2421 C CA . ARG B 1 89 ? 11.734 -4.312 9.102 1 94.38 89 ARG B CA 1
ATOM 2422 C C . ARG B 1 89 ? 11.945 -2.822 9.352 1 94.38 89 ARG B C 1
ATOM 2424 O O . ARG B 1 89 ? 11.75 -2.344 10.469 1 94.38 89 ARG B O 1
ATOM 2431 N N . PHE B 1 90 ? 12.391 -2.162 8.359 1 94 90 PHE B N 1
ATOM 2432 C CA . PHE B 1 90 ? 12.539 -0.72 8.508 1 94 90 PHE B CA 1
ATOM 2433 C C . PHE B 1 90 ? 11.227 -0.088 8.961 1 94 90 PHE B C 1
ATOM 2435 O O . PHE B 1 90 ? 11.211 0.716 9.898 1 94 90 PHE B O 1
ATOM 2442 N N . GLY B 1 91 ? 10.164 -0.384 8.273 1 94.94 91 GLY B N 1
ATOM 2443 C CA . GLY B 1 91 ? 8.859 0.155 8.617 1 94.94 91 GLY B CA 1
ATOM 2444 C C . GLY B 1 91 ? 8.438 -0.173 10.039 1 94.94 91 GLY B C 1
ATOM 2445 O O . GLY B 1 91 ? 7.973 0.701 10.773 1 94.94 91 GLY B O 1
ATOM 2446 N N . LEU B 1 92 ? 8.648 -1.399 10.438 1 94.75 92 LEU B N 1
ATOM 2447 C CA . LEU B 1 92 ? 8.203 -1.86 11.75 1 94.75 92 LEU B CA 1
ATOM 2448 C C . LEU B 1 92 ? 9.062 -1.248 12.859 1 94.75 92 LEU B C 1
ATOM 2450 O O . LEU B 1 92 ? 8.555 -0.947 13.945 1 94.75 92 LEU B O 1
ATOM 2454 N N . GLU B 1 93 ? 10.336 -0.999 12.562 1 94.19 93 GLU B N 1
ATOM 2455 C CA . GLU B 1 93 ? 11.258 -0.452 13.555 1 94.19 93 GLU B CA 1
ATOM 2456 C C . GLU B 1 93 ? 11.156 1.069 13.625 1 94.19 93 GLU B C 1
A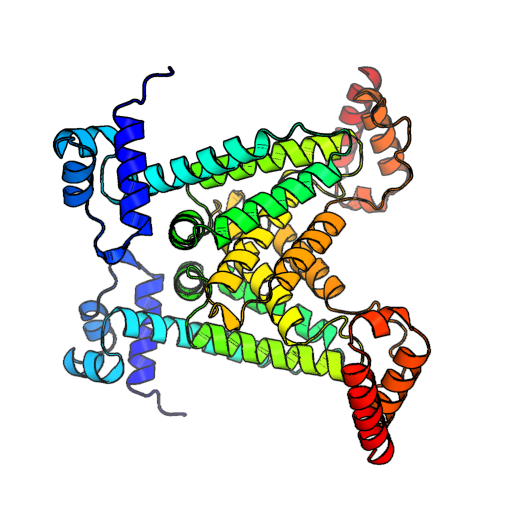TOM 2458 O O . GLU B 1 93 ? 11.438 1.67 14.664 1 94.19 93 GLU B O 1
ATOM 2463 N N . HIS B 1 94 ? 10.805 1.677 12.531 1 94.44 94 HIS B N 1
ATOM 2464 C CA . HIS B 1 94 ? 10.742 3.131 12.445 1 94.44 94 HIS B CA 1
ATOM 2465 C C . HIS B 1 94 ? 9.414 3.59 11.859 1 94.44 94 HIS B C 1
ATOM 2467 O O . HIS B 1 94 ? 9.383 4.262 10.828 1 94.44 94 HIS B O 1
ATOM 2473 N N . PRO B 1 95 ? 8.32 3.336 12.555 1 93.94 95 PRO B N 1
ATOM 2474 C CA . PRO B 1 95 ? 6.988 3.584 12 1 93.94 95 PRO B CA 1
ATOM 2475 C C . PRO B 1 95 ? 6.75 5.055 11.68 1 93.94 95 PRO B C 1
ATOM 2477 O O . PRO B 1 95 ? 6.098 5.375 10.68 1 93.94 95 PRO B O 1
ATOM 2480 N N . VAL B 1 96 ? 7.301 5.977 12.5 1 92.94 96 VAL B N 1
ATOM 2481 C CA . VAL B 1 96 ? 7.098 7.406 12.281 1 92.94 96 VAL B CA 1
ATOM 2482 C C . VAL B 1 96 ? 7.805 7.84 11 1 92.94 96 VAL B C 1
ATOM 2484 O O . VAL B 1 96 ? 7.211 8.523 10.156 1 92.94 96 VAL B O 1
ATOM 2487 N N . LEU B 1 97 ? 9.016 7.438 10.82 1 93.25 97 LEU B N 1
ATOM 2488 C CA . LEU B 1 97 ? 9.789 7.789 9.633 1 93.25 97 LEU B CA 1
ATOM 2489 C C . LEU B 1 97 ? 9.156 7.184 8.383 1 93.25 97 LEU B C 1
ATOM 2491 O O . LEU B 1 97 ? 9.102 7.832 7.332 1 93.25 97 LEU B O 1
ATOM 2495 N N . TYR B 1 98 ? 8.68 5.938 8.5 1 93.81 98 TYR B N 1
ATOM 2496 C CA . TYR B 1 98 ? 8.062 5.258 7.371 1 93.81 98 TYR B CA 1
ATOM 2497 C C . TYR B 1 98 ? 6.816 6.004 6.898 1 93.81 98 TYR B C 1
ATOM 2499 O O . TYR B 1 98 ? 6.621 6.199 5.695 1 93.81 98 TYR B O 1
ATOM 2507 N N . GLN B 1 99 ? 6.059 6.426 7.832 1 92 99 GLN B N 1
ATOM 2508 C CA . GLN B 1 99 ? 4.84 7.168 7.52 1 92 99 GLN B CA 1
ATOM 2509 C C . GLN B 1 99 ? 5.168 8.492 6.828 1 92 99 GLN B C 1
ATOM 2511 O O . GLN B 1 99 ? 4.496 8.875 5.871 1 92 99 GLN B O 1
ATOM 2516 N N . LEU B 1 100 ? 6.137 9.141 7.293 1 89.69 100 LEU B N 1
ATOM 2517 C CA . LEU B 1 100 ? 6.523 10.43 6.727 1 89.69 100 LEU B CA 1
ATOM 2518 C C . LEU B 1 100 ? 7.078 10.25 5.316 1 89.69 100 LEU B C 1
ATOM 2520 O O . LEU B 1 100 ? 6.887 11.117 4.461 1 89.69 100 LEU B O 1
ATOM 2524 N N . MET B 1 101 ? 7.672 9.125 5.121 1 90.19 101 MET B N 1
ATOM 2525 C CA . MET B 1 101 ? 8.336 8.891 3.838 1 90.19 101 MET B CA 1
ATOM 2526 C C . MET B 1 101 ? 7.344 8.359 2.807 1 90.19 101 MET B C 1
ATOM 2528 O O . MET B 1 101 ? 7.363 8.773 1.648 1 90.19 101 MET B O 1
ATOM 2532 N N . PHE B 1 102 ? 6.43 7.469 3.248 1 90.06 102 PHE B N 1
ATOM 2533 C CA . PHE B 1 102 ? 5.68 6.703 2.262 1 90.06 102 PHE B CA 1
ATOM 2534 C C . PHE B 1 102 ? 4.188 7 2.361 1 90.06 102 PHE B C 1
ATOM 2536 O O . PHE B 1 102 ? 3.412 6.609 1.489 1 90.06 102 PHE B O 1
ATOM 2543 N N . GLY B 1 103 ? 3.758 7.73 3.322 1 87.06 103 GLY B N 1
ATOM 2544 C CA . GLY B 1 103 ? 2.344 8.016 3.516 1 87.06 103 GLY B CA 1
ATOM 2545 C C . GLY B 1 103 ? 1.732 8.805 2.373 1 87.06 103 GLY B C 1
ATOM 2546 O O . GLY B 1 103 ? 0.526 8.727 2.135 1 87.06 103 GLY B O 1
ATOM 2547 N N . ASP B 1 104 ? 2.615 9.492 1.681 1 80.81 104 ASP B N 1
ATOM 2548 C CA . ASP B 1 104 ? 2.115 10.258 0.542 1 80.81 104 ASP B CA 1
ATOM 2549 C C . ASP B 1 104 ? 2.35 9.508 -0.768 1 80.81 104 ASP B C 1
ATOM 2551 O O . ASP B 1 104 ? 2.309 10.102 -1.847 1 80.81 104 ASP B O 1
ATOM 2555 N N . GLY B 1 105 ? 2.672 8.258 -0.661 1 79.62 105 GLY B N 1
ATOM 2556 C CA . GLY B 1 105 ? 2.9 7.441 -1.845 1 79.62 105 GLY B CA 1
ATOM 2557 C C . GLY B 1 105 ? 4.359 7.375 -2.25 1 79.62 105 GLY B C 1
ATOM 2558 O O . GLY B 1 105 ? 4.699 6.77 -3.271 1 79.62 105 GLY B O 1
ATOM 2559 N N . GLY B 1 106 ? 5.246 7.945 -1.485 1 76.44 106 GLY B N 1
ATOM 2560 C CA . GLY B 1 106 ? 6.676 7.867 -1.736 1 76.44 106 GLY B CA 1
ATOM 2561 C C . GLY B 1 106 ? 7.152 8.867 -2.779 1 76.44 106 GLY B C 1
ATOM 2562 O O . GLY B 1 106 ? 7.832 8.492 -3.736 1 76.44 106 GLY B O 1
ATOM 2563 N N . THR B 1 107 ? 6.801 10.047 -2.586 1 76.62 107 THR B N 1
ATOM 2564 C CA . THR B 1 107 ? 7.16 11.078 -3.553 1 76.62 107 THR B CA 1
ATOM 2565 C C . THR B 1 107 ? 8.539 11.656 -3.24 1 76.62 107 THR B C 1
ATOM 2567 O O . THR B 1 107 ? 9.109 12.391 -4.055 1 76.62 107 THR B O 1
ATOM 2570 N N . SER B 1 108 ? 9.094 11.258 -2.188 1 80 108 SER B N 1
ATOM 2571 C CA . SER B 1 108 ? 10.367 11.812 -1.751 1 80 108 SER B CA 1
ATOM 2572 C C . SER B 1 108 ? 11.523 11.281 -2.598 1 80 108 SER B C 1
ATOM 2574 O O . SER B 1 108 ? 11.422 10.195 -3.184 1 80 108 SER B O 1
ATOM 2576 N N . PRO B 1 109 ? 12.57 12.047 -2.645 1 77.19 109 PRO B N 1
ATOM 2577 C CA . PRO B 1 109 ? 13.766 11.547 -3.326 1 77.19 109 PRO B CA 1
ATOM 2578 C C . PRO B 1 109 ? 14.289 10.242 -2.729 1 77.19 109 PRO B C 1
ATOM 2580 O O . PRO B 1 109 ? 14.781 9.375 -3.459 1 77.19 109 PRO B O 1
ATOM 2583 N N . ALA B 1 110 ? 14.172 10.086 -1.457 1 77.88 110 ALA B N 1
ATOM 2584 C CA . ALA B 1 110 ? 14.617 8.852 -0.811 1 77.88 110 ALA B CA 1
ATOM 2585 C C . ALA B 1 110 ? 13.781 7.66 -1.264 1 77.88 110 ALA B C 1
ATOM 2587 O O . ALA B 1 110 ? 14.305 6.566 -1.465 1 77.88 110 ALA B O 1
ATOM 2588 N N . ALA B 1 111 ? 12.492 7.891 -1.393 1 84.31 111 ALA B N 1
ATOM 2589 C CA . ALA B 1 111 ? 11.625 6.836 -1.905 1 84.31 111 ALA B CA 1
ATOM 2590 C C . ALA B 1 111 ? 12.031 6.426 -3.318 1 84.31 111 ALA B C 1
ATOM 2592 O O . ALA B 1 111 ? 12.055 5.238 -3.646 1 84.31 111 ALA B O 1
ATOM 2593 N N . ARG B 1 112 ? 12.469 7.398 -4.098 1 83.69 112 ARG B N 1
ATOM 2594 C CA . ARG B 1 112 ? 12.898 7.137 -5.465 1 83.69 112 ARG B CA 1
ATOM 2595 C C . ARG B 1 112 ? 14.219 6.363 -5.488 1 83.69 112 ARG B C 1
ATOM 2597 O O . ARG B 1 112 ? 14.422 5.5 -6.348 1 83.69 112 ARG B O 1
ATOM 2604 N N . ARG B 1 113 ? 15.055 6.695 -4.633 1 81.81 113 ARG B N 1
ATOM 2605 C CA . ARG B 1 113 ? 16.312 5.953 -4.539 1 81.81 113 ARG B CA 1
ATOM 2606 C C . ARG B 1 113 ? 16.062 4.5 -4.148 1 81.81 113 ARG B C 1
ATOM 2608 O O . ARG B 1 113 ? 16.734 3.594 -4.641 1 81.81 113 ARG B O 1
ATOM 2615 N N . GLY B 1 114 ? 15.172 4.309 -3.197 1 85.25 114 GLY B N 1
ATOM 2616 C CA . GLY B 1 114 ? 14.773 2.949 -2.871 1 85.25 114 GLY B CA 1
ATOM 2617 C C . GLY B 1 114 ? 14.25 2.176 -4.066 1 85.25 114 GLY B C 1
ATOM 2618 O O . GLY B 1 114 ? 14.57 0.999 -4.242 1 85.25 114 GLY B O 1
ATOM 2619 N N . GLU B 1 115 ? 13.531 2.889 -4.836 1 89.12 115 GLU B N 1
ATOM 2620 C CA . GLU B 1 115 ? 13.016 2.277 -6.059 1 89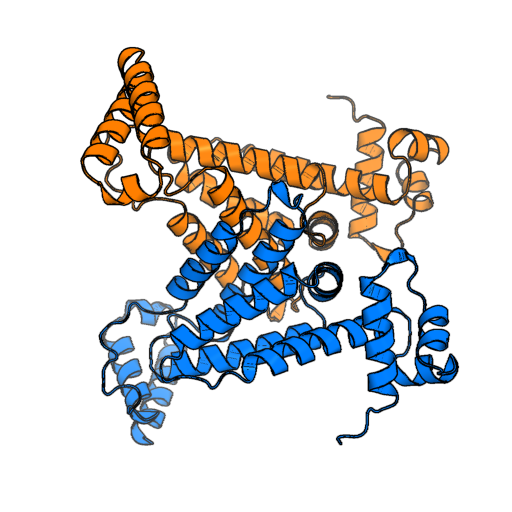.12 115 GLU B CA 1
ATOM 2621 C C . GLU B 1 115 ? 14.148 1.896 -7.004 1 89.12 115 GLU B C 1
ATOM 2623 O O . GLU B 1 115 ? 14.078 0.866 -7.68 1 89.12 115 GLU B O 1
ATOM 2628 N N . GLU B 1 116 ? 15.148 2.756 -7.059 1 86.44 116 GLU B N 1
ATOM 2629 C CA . GLU B 1 116 ? 16.297 2.467 -7.914 1 86.44 116 GLU B CA 1
ATOM 2630 C C . GLU B 1 116 ? 17.047 1.221 -7.438 1 86.44 116 GLU B C 1
ATOM 2632 O O . GLU B 1 116 ? 17.484 0.405 -8.25 1 86.44 116 GLU B O 1
ATOM 2637 N N . VAL B 1 117 ? 17.203 1.111 -6.176 1 85.62 117 VAL B N 1
ATOM 2638 C CA . VAL B 1 117 ? 17.828 -0.08 -5.609 1 85.62 117 VAL B CA 1
ATOM 2639 C C . VAL B 1 117 ? 17 -1.315 -5.977 1 85.62 117 VAL B C 1
ATOM 2641 O O . VAL B 1 117 ? 17.562 -2.33 -6.406 1 85.62 117 VAL B O 1
ATOM 2644 N N . LEU B 1 118 ? 15.742 -1.226 -5.836 1 91.5 118 LEU B N 1
ATOM 2645 C CA . LEU B 1 118 ? 14.844 -2.32 -6.184 1 91.5 118 LEU B CA 1
ATOM 2646 C C . LEU B 1 118 ? 14.945 -2.658 -7.664 1 91.5 118 LEU B C 1
ATOM 2648 O O . LEU B 1 118 ? 15 -3.834 -8.039 1 91.5 118 LEU B O 1
ATOM 2652 N N . ALA B 1 119 ? 15.047 -1.624 -8.469 1 90.44 119 ALA B N 1
ATOM 2653 C CA . ALA B 1 119 ? 15.195 -1.829 -9.906 1 90.44 119 ALA B CA 1
ATOM 2654 C C . ALA B 1 119 ? 16.469 -2.6 -10.227 1 90.44 119 ALA B C 1
ATOM 2656 O O . ALA B 1 119 ? 16.484 -3.447 -11.117 1 90.44 119 ALA B O 1
ATOM 2657 N N . GLY B 1 120 ? 17.484 -2.266 -9.547 1 88.44 120 GLY B N 1
ATOM 2658 C CA . GLY B 1 120 ? 18.734 -2.996 -9.711 1 88.44 120 GLY B CA 1
ATOM 2659 C C . GLY B 1 120 ? 18.609 -4.469 -9.375 1 88.44 120 GLY B C 1
ATOM 2660 O O . GLY B 1 120 ? 19.109 -5.324 -10.102 1 88.44 120 GLY B O 1
ATOM 2661 N N . LEU B 1 121 ? 17.984 -4.77 -8.305 1 90.12 121 LEU B N 1
ATOM 2662 C CA . LEU B 1 121 ? 17.766 -6.156 -7.898 1 90.12 121 LEU B CA 1
ATOM 2663 C C . LEU B 1 121 ? 16.922 -6.895 -8.93 1 90.12 121 LEU B C 1
ATOM 2665 O O . LEU B 1 121 ? 17.219 -8.039 -9.281 1 90.12 121 LEU B O 1
ATOM 2669 N N . LEU B 1 122 ? 15.922 -6.223 -9.391 1 90.56 122 LEU B N 1
ATOM 2670 C CA . LEU B 1 122 ? 15.047 -6.82 -10.398 1 90.56 122 LEU B CA 1
ATOM 2671 C C . LEU B 1 122 ? 15.781 -7 -11.719 1 90.56 122 LEU B C 1
ATOM 2673 O O . LEU B 1 122 ? 15.523 -7.957 -12.453 1 90.56 122 LEU B O 1
ATOM 2677 N N . GLY B 1 123 ? 16.656 -6.086 -12.016 1 87.19 123 GLY B N 1
ATOM 2678 C CA . GLY B 1 123 ? 17.516 -6.227 -13.18 1 87.19 123 GLY B CA 1
ATOM 2679 C C . GLY B 1 123 ? 18.359 -7.488 -13.148 1 87.19 123 GLY B C 1
ATOM 2680 O O . GLY B 1 123 ? 18.547 -8.141 -14.18 1 87.19 123 GLY B O 1
ATOM 2681 N N . ARG B 1 124 ? 18.875 -7.855 -12.031 1 85.12 124 ARG B N 1
ATOM 2682 C CA . ARG B 1 124 ? 19.641 -9.094 -11.875 1 85.12 124 ARG B CA 1
ATOM 2683 C C . ARG B 1 124 ? 18.766 -10.312 -12.164 1 85.12 124 ARG B C 1
ATOM 2685 O O . ARG B 1 124 ? 19.234 -11.289 -12.75 1 85.12 124 ARG B O 1
ATOM 2692 N N . ILE B 1 125 ? 17.562 -10.258 -11.742 1 85.69 125 ILE B N 1
ATOM 2693 C CA . ILE B 1 125 ? 16.625 -11.352 -12 1 85.69 125 ILE B CA 1
ATOM 2694 C C . ILE B 1 125 ? 16.328 -11.445 -13.492 1 85.69 125 ILE B C 1
ATOM 2696 O O . ILE B 1 125 ? 16.297 -12.539 -14.062 1 85.69 125 ILE B O 1
ATOM 2700 N N . ALA B 1 126 ? 16.156 -10.266 -14.047 1 79.62 126 ALA B N 1
ATOM 2701 C CA . ALA B 1 126 ? 15.922 -10.203 -15.492 1 79.62 126 ALA B CA 1
ATOM 2702 C C . ALA B 1 126 ? 17.109 -10.766 -16.266 1 79.62 126 ALA B C 1
ATOM 2704 O O . ALA B 1 126 ? 16.938 -11.461 -17.266 1 79.62 126 ALA B O 1
ATOM 2705 N N . ALA B 1 127 ? 18.234 -10.492 -15.781 1 76 127 ALA B N 1
ATOM 2706 C CA . ALA B 1 127 ? 19.469 -10.891 -16.453 1 76 127 ALA B CA 1
ATOM 2707 C C . ALA B 1 127 ? 19.578 -12.414 -16.547 1 76 127 ALA B C 1
ATOM 2709 O O . ALA B 1 127 ? 20.203 -12.938 -17.469 1 76 127 ALA B O 1
ATOM 2710 N N . VAL B 1 128 ? 18.953 -13.086 -15.625 1 75.88 128 VAL B N 1
ATOM 2711 C CA . VAL B 1 128 ? 19.016 -14.547 -15.633 1 75.88 128 VAL B CA 1
ATOM 2712 C C . VAL B 1 128 ? 17.734 -15.125 -16.203 1 75.88 128 VAL B C 1
ATOM 2714 O O . VAL B 1 128 ? 17.469 -16.328 -16.078 1 75.88 128 VAL B O 1
ATOM 2717 N N . GLY B 1 129 ? 16.859 -14.25 -16.719 1 74.06 129 GLY B N 1
ATOM 2718 C CA . GLY B 1 129 ? 15.68 -14.68 -17.453 1 74.06 129 GLY B CA 1
ATOM 2719 C C . GLY B 1 129 ? 14.531 -15.086 -16.547 1 74.06 129 GLY B C 1
ATOM 2720 O O . GLY B 1 129 ? 13.633 -15.812 -16.969 1 74.06 129 GLY B O 1
ATOM 2721 N N . ARG B 1 130 ? 14.508 -14.57 -15.344 1 81.94 130 ARG B N 1
ATOM 2722 C CA . ARG B 1 130 ? 13.516 -15.07 -14.391 1 81.94 130 ARG B CA 1
ATOM 2723 C C . ARG B 1 130 ? 12.508 -13.984 -14.039 1 81.94 130 ARG B C 1
ATOM 2725 O O . ARG B 1 130 ? 11.648 -14.188 -13.172 1 81.94 130 ARG B O 1
ATOM 2732 N N . LEU B 1 131 ? 12.617 -12.852 -14.68 1 84.5 131 LEU B N 1
ATOM 2733 C CA . LEU B 1 131 ? 11.633 -11.812 -14.438 1 84.5 131 LEU B CA 1
ATOM 2734 C C . LEU B 1 131 ? 10.398 -12.008 -15.32 1 84.5 131 LEU B C 1
ATOM 2736 O O . LEU B 1 131 ? 10.531 -12.211 -16.531 1 84.5 131 LEU B O 1
ATOM 2740 N N . ALA B 1 132 ? 9.305 -11.984 -14.828 1 81.88 132 ALA B N 1
ATOM 2741 C CA . ALA B 1 132 ? 8.062 -12.367 -15.508 1 81.88 132 ALA B CA 1
ATOM 2742 C C . ALA B 1 132 ? 7.414 -11.156 -16.172 1 81.88 132 ALA B C 1
ATOM 2744 O O . ALA B 1 132 ? 6.441 -11.297 -16.922 1 81.88 132 ALA B O 1
ATOM 2745 N N . CYS B 1 133 ? 7.895 -9.914 -15.945 1 82.69 133 CYS B N 1
ATOM 2746 C CA . CYS B 1 133 ? 7.359 -8.68 -16.5 1 82.69 133 CYS B CA 1
ATOM 2747 C C . CYS B 1 133 ? 8.453 -7.625 -16.656 1 82.69 133 CYS B C 1
ATOM 2749 O O . CYS B 1 133 ? 9.633 -7.926 -16.469 1 82.69 133 CYS B O 1
ATOM 2751 N N . SER B 1 134 ? 8.086 -6.434 -17.109 1 82.06 134 SER B N 1
ATOM 2752 C CA . SER B 1 134 ? 9.078 -5.375 -17.25 1 82.06 134 SER B CA 1
ATOM 2753 C C . SER B 1 134 ? 9.586 -4.902 -15.891 1 82.06 134 SER B C 1
ATOM 2755 O O . SER B 1 134 ? 8.906 -5.078 -14.875 1 82.06 134 SER B O 1
ATOM 2757 N N . ILE B 1 135 ? 10.75 -4.383 -15.844 1 86.38 135 ILE B N 1
ATOM 2758 C CA . ILE B 1 135 ? 11.359 -3.918 -14.602 1 86.38 135 ILE B CA 1
ATOM 2759 C C . ILE B 1 135 ? 10.492 -2.83 -13.977 1 86.38 135 ILE B C 1
ATOM 2761 O O . ILE B 1 135 ? 10.156 -2.898 -12.789 1 86.38 135 ILE B O 1
ATOM 2765 N N . PRO B 1 136 ? 9.938 -1.828 -14.758 1 87.5 136 PRO B N 1
ATOM 2766 C CA . PRO B 1 136 ? 9.086 -0.81 -14.141 1 87.5 136 PRO B CA 1
ATOM 2767 C C . PRO B 1 136 ? 7.816 -1.396 -13.523 1 87.5 136 PRO B C 1
ATOM 2769 O O . PRO B 1 136 ? 7.414 -0.988 -12.43 1 87.5 136 PRO B O 1
ATOM 2772 N N . ARG B 1 137 ? 7.285 -2.395 -14.141 1 87.38 137 ARG B N 1
ATOM 2773 C CA . ARG B 1 137 ? 6.094 -3.043 -13.602 1 87.38 137 ARG B CA 1
ATOM 2774 C C . ARG B 1 137 ? 6.422 -3.824 -12.328 1 87.38 137 ARG B C 1
ATOM 2776 O O . ARG B 1 137 ? 5.668 -3.777 -11.359 1 87.38 137 ARG B O 1
ATOM 2783 N N . ALA B 1 138 ? 7.516 -4.5 -12.367 1 91.88 138 ALA B N 1
ATOM 2784 C CA . ALA B 1 138 ? 7.934 -5.266 -11.195 1 91.88 138 ALA B CA 1
ATOM 2785 C C . ALA B 1 138 ? 8.211 -4.344 -10.016 1 91.88 138 ALA B C 1
ATOM 2787 O O . ALA B 1 138 ? 7.848 -4.66 -8.875 1 91.88 138 ALA B O 1
ATOM 2788 N N . VAL B 1 139 ? 8.836 -3.201 -10.336 1 92.81 139 VAL B N 1
ATOM 2789 C CA . VAL B 1 139 ? 9.102 -2.225 -9.289 1 92.81 139 VAL B CA 1
ATOM 2790 C C . VAL B 1 139 ? 7.781 -1.743 -8.68 1 92.81 139 VAL B C 1
ATOM 2792 O O . VAL B 1 139 ? 7.633 -1.699 -7.457 1 92.81 139 VAL B O 1
ATOM 2795 N N . ALA B 1 140 ? 6.836 -1.423 -9.508 1 92.31 140 ALA B N 1
ATOM 2796 C CA . ALA B 1 140 ? 5.539 -0.942 -9.031 1 92.31 140 ALA B CA 1
ATOM 2797 C C . ALA B 1 140 ? 4.859 -1.981 -8.148 1 92.31 140 ALA B C 1
ATOM 2799 O O . ALA B 1 140 ? 4.383 -1.661 -7.059 1 92.31 140 ALA B O 1
ATOM 2800 N N . LEU B 1 141 ? 4.867 -3.215 -8.609 1 94.38 141 LEU B N 1
ATOM 2801 C CA . LEU B 1 141 ? 4.18 -4.289 -7.906 1 94.38 141 LEU B CA 1
ATOM 2802 C C . LEU B 1 141 ? 4.844 -4.57 -6.562 1 94.38 141 LEU B C 1
ATOM 2804 O O . LEU B 1 141 ? 4.164 -4.66 -5.535 1 94.38 141 LEU B O 1
ATOM 2808 N N . VAL B 1 142 ? 6.148 -4.672 -6.555 1 96.12 142 VAL B N 1
ATOM 2809 C CA . VAL B 1 142 ? 6.855 -5.031 -5.328 1 96.12 142 VAL B CA 1
ATOM 2810 C C . VAL B 1 142 ? 6.828 -3.854 -4.355 1 96.12 142 VAL B C 1
ATOM 2812 O O . VAL B 1 142 ? 6.461 -4.016 -3.188 1 96.12 142 VAL B O 1
ATOM 2815 N N . HIS B 1 143 ? 7.188 -2.693 -4.84 1 95 143 HIS B N 1
ATOM 2816 C CA . HIS B 1 143 ? 7.258 -1.509 -3.992 1 95 143 HIS B CA 1
ATOM 2817 C C . HIS B 1 143 ? 5.875 -1.106 -3.492 1 95 143 HIS B C 1
ATOM 2819 O O . HIS B 1 143 ? 5.695 -0.843 -2.301 1 95 143 HIS B O 1
ATOM 2825 N N . GLY B 1 144 ? 4.895 -1.022 -4.387 1 95.5 144 GLY B N 1
ATOM 2826 C CA . GLY B 1 144 ? 3.541 -0.666 -3.994 1 95.5 144 GLY B CA 1
ATOM 2827 C C . GLY B 1 144 ? 2.951 -1.606 -2.959 1 95.5 144 GLY B C 1
ATOM 2828 O O . GLY B 1 144 ? 2.348 -1.162 -1.981 1 95.5 144 GLY B O 1
ATOM 2829 N N . THR B 1 145 ? 3.146 -2.877 -3.209 1 96.38 145 THR B N 1
ATOM 2830 C CA . THR B 1 145 ? 2.641 -3.877 -2.273 1 96.38 145 THR B CA 1
ATOM 2831 C C . THR B 1 145 ? 3.314 -3.734 -0.913 1 96.38 145 THR B C 1
ATOM 2833 O O . THR B 1 145 ? 2.646 -3.746 0.122 1 96.38 145 THR B O 1
ATOM 2836 N N . ALA B 1 146 ? 4.605 -3.594 -0.896 1 96.06 146 ALA B N 1
ATOM 2837 C CA . ALA B 1 146 ? 5.332 -3.463 0.365 1 96.06 146 ALA B CA 1
ATOM 2838 C C . ALA B 1 146 ? 4.863 -2.238 1.145 1 96.06 146 ALA B C 1
ATOM 2840 O O . ALA B 1 146 ? 4.566 -2.33 2.338 1 96.06 146 ALA B O 1
ATOM 2841 N N . MET B 1 147 ? 4.777 -1.162 0.468 1 95.12 147 MET B N 1
ATOM 2842 C CA . MET B 1 147 ? 4.359 0.095 1.081 1 95.12 147 MET B CA 1
ATOM 2843 C C . MET B 1 147 ? 2.971 -0.037 1.699 1 95.12 147 MET B C 1
ATOM 2845 O O . MET B 1 147 ? 2.771 0.298 2.867 1 95.12 147 MET B O 1
ATOM 2849 N N . GLY B 1 148 ? 2.053 -0.52 0.892 1 95.75 148 GLY B N 1
ATOM 2850 C CA . GLY B 1 148 ? 0.688 -0.65 1.38 1 95.75 148 GLY B CA 1
ATOM 2851 C C . GLY B 1 148 ? 0.562 -1.611 2.547 1 95.75 148 GLY B C 1
ATOM 2852 O O . GLY B 1 148 ? -0.137 -1.324 3.521 1 95.75 148 GLY B O 1
ATOM 2853 N N . MET B 1 149 ? 1.256 -2.713 2.467 1 96.44 149 MET B N 1
ATOM 2854 C CA . MET B 1 149 ? 1.189 -3.729 3.512 1 96.44 149 MET B CA 1
ATOM 2855 C C . MET B 1 149 ? 1.779 -3.205 4.816 1 96.44 149 MET B C 1
ATOM 2857 O O . MET B 1 149 ? 1.235 -3.457 5.895 1 96.44 149 MET B O 1
ATOM 2861 N N . VAL B 1 150 ? 2.814 -2.469 4.699 1 96.5 150 VAL B N 1
ATOM 2862 C CA . VAL B 1 150 ? 3.441 -1.936 5.902 1 96.5 150 VAL B CA 1
ATOM 2863 C C . VAL B 1 150 ? 2.57 -0.83 6.492 1 96.5 150 VAL B C 1
ATOM 2865 O O . VAL B 1 150 ? 2.293 -0.824 7.695 1 96.5 150 VAL B O 1
ATOM 2868 N N . LEU B 1 151 ? 2.113 0.049 5.656 1 94.81 151 LEU B N 1
ATOM 2869 C CA . LEU B 1 151 ? 1.261 1.13 6.137 1 94.81 151 LEU B CA 1
ATOM 2870 C C . LEU B 1 151 ? -0.017 0.578 6.762 1 94.81 151 LEU B C 1
ATOM 2872 O O . LEU B 1 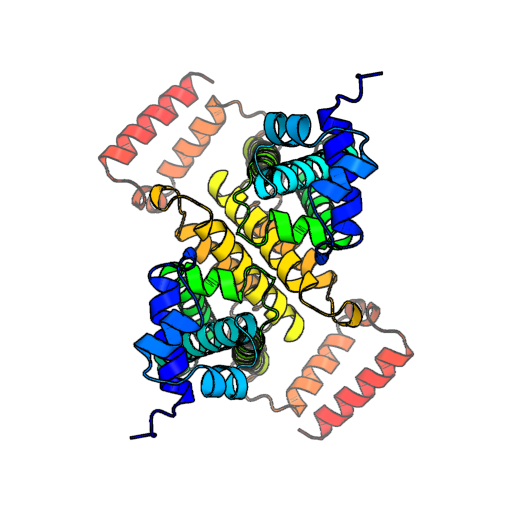151 ? -0.46 1.059 7.809 1 94.81 151 LEU B O 1
ATOM 2876 N N . PHE B 1 152 ? -0.584 -0.401 6.156 1 94.06 152 PHE B N 1
ATOM 2877 C CA . PHE B 1 152 ? -1.777 -1.046 6.691 1 94.06 152 PHE B CA 1
ATOM 2878 C C . PHE B 1 152 ? -1.496 -1.653 8.062 1 94.06 152 PHE B C 1
ATOM 2880 O O . PHE B 1 152 ? -2.299 -1.512 8.984 1 94.06 152 PHE B O 1
ATOM 2887 N N . THR B 1 153 ? -0.363 -2.338 8.141 1 94.69 153 THR B N 1
ATOM 2888 C CA . THR B 1 153 ? 0.033 -2.99 9.391 1 94.69 153 THR B CA 1
ATOM 2889 C C . THR B 1 153 ? 0.268 -1.96 10.484 1 94.69 153 THR B C 1
ATOM 2891 O O . THR B 1 153 ? -0.171 -2.146 11.625 1 94.69 153 THR B O 1
ATOM 2894 N N . LEU B 1 154 ? 0.85 -0.861 10.148 1 93.94 154 LEU B N 1
ATOM 2895 C CA . LEU B 1 154 ? 1.198 0.171 11.117 1 93.94 154 LEU B CA 1
ATOM 2896 C C . LEU B 1 154 ? -0.05 0.884 11.625 1 93.94 154 LEU B C 1
ATOM 2898 O O . LEU B 1 154 ? -0.04 1.464 12.719 1 93.94 154 LEU B O 1
ATOM 2902 N N . ALA B 1 155 ? -1.087 0.867 10.852 1 91.81 155 ALA B N 1
ATOM 2903 C CA . ALA B 1 155 ? -2.338 1.527 11.219 1 91.81 155 ALA B CA 1
ATOM 2904 C C . ALA B 1 155 ? -3.109 0.704 12.242 1 91.81 155 ALA B C 1
ATOM 2906 O O . ALA B 1 155 ? -4.098 1.178 12.812 1 91.81 155 ALA B O 1
ATOM 2907 N N . ARG B 1 156 ? -2.611 -0.481 12.477 1 90.38 156 ARG B N 1
ATOM 2908 C CA . ARG B 1 156 ? -3.252 -1.364 13.445 1 90.38 156 ARG B CA 1
ATOM 2909 C C . ARG B 1 156 ? -2.52 -1.335 14.789 1 90.38 156 ARG B C 1
ATOM 2911 O O . ARG B 1 156 ? -1.3 -1.164 14.828 1 90.38 156 ARG B O 1
ATOM 2918 N N . PRO B 1 157 ? -3.365 -1.575 15.875 1 89.44 157 PRO B N 1
ATOM 2919 C CA . PRO B 1 157 ? -2.672 -1.799 17.141 1 89.44 157 PRO B CA 1
ATOM 2920 C C . PRO B 1 157 ? -1.691 -2.967 17.078 1 89.44 157 PRO B C 1
ATOM 2922 O O . PRO B 1 157 ? -1.935 -3.947 16.375 1 89.44 157 PRO B O 1
ATOM 2925 N N . GLU B 1 158 ? -0.641 -2.816 17.797 1 89.56 158 GLU B N 1
ATOM 2926 C CA . GLU B 1 158 ? 0.448 -3.787 17.75 1 89.56 158 GLU B CA 1
ATOM 2927 C C . GLU B 1 158 ? -0.067 -5.207 17.969 1 89.56 158 GLU B C 1
ATOM 2929 O O . GLU B 1 158 ? 0.342 -6.133 17.25 1 89.56 158 GLU B O 1
ATOM 2934 N N . ALA B 1 159 ? -1.037 -5.391 18.844 1 88.5 159 ALA B N 1
ATOM 2935 C CA . ALA B 1 159 ? -1.546 -6.711 19.203 1 88.5 159 ALA B CA 1
ATOM 2936 C C . ALA B 1 159 ? -2.346 -7.328 18.062 1 88.5 159 ALA B C 1
ATOM 2938 O O . ALA B 1 159 ? -2.555 -8.539 18.031 1 88.5 159 ALA B O 1
ATOM 2939 N N . GLU B 1 160 ? -2.717 -6.496 17.109 1 87.94 160 GLU B N 1
ATOM 2940 C CA . GLU B 1 160 ? -3.578 -6.965 16.031 1 87.94 160 GLU B CA 1
ATOM 2941 C C . GLU B 1 160 ? -2.793 -7.125 14.727 1 87.94 160 GLU B C 1
ATOM 2943 O O . GLU B 1 160 ? -3.34 -7.57 13.719 1 87.94 160 GLU B O 1
ATOM 2948 N N . ARG B 1 161 ? -1.528 -6.852 14.789 1 91.75 161 ARG B N 1
ATOM 2949 C CA . ARG B 1 161 ? -0.722 -6.902 13.578 1 91.75 161 ARG B CA 1
ATOM 2950 C C . ARG B 1 161 ? -0.448 -8.344 13.156 1 91.75 161 ARG B C 1
ATOM 2952 O O . ARG B 1 161 ? -0.055 -9.172 13.984 1 91.75 161 ARG B O 1
ATOM 2959 N N . ASP B 1 162 ? -0.699 -8.633 11.914 1 90.69 162 ASP B N 1
ATOM 2960 C CA . ASP B 1 162 ? -0.412 -9.945 11.336 1 90.69 162 ASP B CA 1
ATOM 2961 C C . ASP B 1 162 ? 0.886 -9.914 10.531 1 90.69 162 ASP B C 1
ATOM 2963 O O . ASP B 1 162 ? 0.862 -9.727 9.312 1 90.69 162 ASP B O 1
ATOM 2967 N N . LEU B 1 163 ? 1.95 -10.172 11.164 1 92.81 163 LEU B N 1
ATOM 2968 C CA . LEU B 1 163 ? 3.258 -10.109 10.523 1 92.81 163 LEU B CA 1
ATOM 2969 C C . LEU B 1 163 ? 3.395 -11.203 9.469 1 92.81 163 LEU B C 1
ATOM 2971 O O . LEU B 1 163 ? 4.148 -11.055 8.508 1 92.81 163 LEU B O 1
ATOM 2975 N N . ALA B 1 164 ? 2.689 -12.25 9.633 1 88.94 164 ALA B N 1
ATOM 2976 C CA . ALA B 1 164 ? 2.711 -13.32 8.633 1 88.94 164 ALA B CA 1
ATOM 2977 C C . ALA B 1 164 ? 2.098 -12.859 7.316 1 88.94 164 ALA B C 1
ATOM 2979 O O . ALA B 1 164 ? 2.48 -13.336 6.246 1 88.94 164 ALA B O 1
ATOM 2980 N N . ALA B 1 165 ? 1.153 -11.891 7.422 1 90.62 165 ALA B N 1
ATOM 2981 C CA . ALA B 1 165 ? 0.571 -11.336 6.203 1 90.62 165 ALA B CA 1
ATOM 2982 C C . ALA B 1 165 ? 1.619 -10.578 5.391 1 90.62 165 ALA B C 1
ATOM 2984 O O . ALA B 1 165 ? 1.583 -10.594 4.16 1 90.62 165 ALA B O 1
ATOM 2985 N N . LEU B 1 166 ? 2.551 -9.953 6.105 1 95.81 166 LEU B N 1
ATOM 2986 C CA . LEU B 1 166 ? 3.635 -9.25 5.43 1 95.81 166 LEU B CA 1
ATOM 2987 C C . LEU B 1 166 ? 4.523 -10.219 4.668 1 95.81 166 LEU B C 1
ATOM 2989 O O . LEU B 1 166 ? 4.883 -9.969 3.516 1 95.81 166 LEU B O 1
ATOM 2993 N N . ALA B 1 167 ? 4.801 -11.305 5.328 1 92.81 167 ALA B N 1
ATOM 2994 C CA . ALA B 1 167 ? 5.621 -12.328 4.688 1 92.81 167 ALA B CA 1
ATOM 2995 C C . ALA B 1 167 ? 4.898 -12.953 3.502 1 92.81 167 ALA B C 1
ATOM 2997 O O . ALA B 1 167 ? 5.492 -13.164 2.441 1 92.81 167 ALA B O 1
ATOM 2998 N N . ALA B 1 168 ? 3.621 -13.195 3.678 1 88.75 168 ALA B N 1
ATOM 2999 C CA . ALA B 1 168 ? 2.816 -13.789 2.613 1 88.75 168 ALA B CA 1
ATOM 3000 C C . ALA B 1 168 ? 2.736 -12.859 1.403 1 88.75 168 ALA B C 1
ATOM 3002 O O . ALA B 1 168 ? 2.809 -13.32 0.259 1 88.75 168 ALA B O 1
ATOM 3003 N N . ALA B 1 169 ? 2.602 -11.609 1.671 1 95 169 ALA B N 1
ATOM 3004 C CA . ALA B 1 169 ? 2.561 -10.633 0.589 1 95 169 ALA B CA 1
ATOM 3005 C C . ALA B 1 169 ? 3.865 -10.633 -0.202 1 95 169 ALA B C 1
ATOM 3007 O O . ALA B 1 169 ? 3.852 -10.562 -1.434 1 95 169 ALA B O 1
ATOM 3008 N N . GLY B 1 170 ? 4.938 -10.688 0.536 1 96.12 170 GLY B N 1
ATOM 3009 C CA . GLY B 1 170 ? 6.23 -10.758 -0.119 1 96.12 170 GLY B CA 1
ATOM 3010 C C . GLY B 1 170 ? 6.383 -11.984 -1.005 1 96.12 170 GLY B C 1
ATOM 3011 O O . GLY B 1 170 ? 6.809 -11.875 -2.156 1 96.12 170 GLY B O 1
ATOM 3012 N N . ASP B 1 171 ? 6.02 -13.148 -0.448 1 91.62 171 ASP B N 1
ATOM 3013 C CA . ASP B 1 171 ? 6.094 -14.391 -1.216 1 91.62 171 ASP B CA 1
ATOM 3014 C C . ASP B 1 171 ? 5.254 -14.297 -2.488 1 91.62 171 ASP B C 1
ATOM 3016 O O . ASP B 1 171 ? 5.711 -14.688 -3.566 1 91.62 171 ASP B O 1
ATOM 3020 N N . HIS B 1 172 ? 4.156 -13.742 -2.316 1 89.31 172 HIS B N 1
ATOM 3021 C CA . HIS B 1 172 ? 3.217 -13.703 -3.432 1 89.31 172 HIS B CA 1
ATOM 3022 C C . HIS B 1 172 ? 3.678 -12.727 -4.508 1 89.31 172 HIS B C 1
ATOM 3024 O O . HIS B 1 172 ? 3.654 -13.055 -5.699 1 89.31 172 HIS B O 1
ATOM 3030 N N . VAL B 1 173 ? 4.07 -11.547 -4.098 1 95.75 173 VAL B N 1
ATOM 3031 C CA . VAL B 1 173 ? 4.426 -10.562 -5.117 1 95.75 173 VAL B CA 1
ATOM 3032 C C . VAL B 1 173 ? 5.715 -10.984 -5.816 1 95.75 173 VAL B C 1
ATOM 3034 O O . VAL B 1 173 ? 5.875 -10.766 -7.023 1 95.75 173 VAL B O 1
ATOM 3037 N N . ILE B 1 174 ? 6.598 -11.602 -5.105 1 94.56 174 ILE B N 1
ATOM 3038 C CA . ILE B 1 174 ? 7.832 -12.086 -5.715 1 94.56 174 ILE B CA 1
ATOM 3039 C C . ILE B 1 174 ? 7.516 -13.219 -6.688 1 94.56 174 ILE B C 1
ATOM 3041 O O . ILE B 1 174 ? 8.07 -13.273 -7.789 1 94.56 174 ILE B O 1
ATOM 3045 N N . ALA B 1 175 ? 6.59 -14.07 -6.32 1 88.5 175 ALA B N 1
ATOM 3046 C CA . ALA B 1 175 ? 6.16 -15.133 -7.234 1 88.5 175 ALA B CA 1
ATOM 3047 C C . ALA B 1 175 ? 5.504 -14.547 -8.477 1 88.5 175 ALA B C 1
ATOM 3049 O O . ALA B 1 175 ? 5.617 -15.102 -9.57 1 88.5 175 ALA B O 1
ATOM 3050 N N . THR B 1 176 ? 4.84 -13.469 -8.289 1 87.69 176 THR B N 1
ATOM 3051 C CA . THR B 1 176 ? 4.156 -12.805 -9.391 1 87.69 176 THR B CA 1
ATOM 3052 C C . THR B 1 176 ? 5.16 -12.234 -10.391 1 87.69 176 THR B C 1
ATOM 3054 O O . THR B 1 176 ? 4.953 -12.312 -11.602 1 87.69 176 THR B O 1
ATOM 3057 N N . VAL B 1 177 ? 6.266 -11.719 -9.836 1 92 177 VAL B N 1
ATOM 3058 C CA . VAL B 1 177 ? 7.156 -10.992 -10.734 1 92 177 VAL B CA 1
ATOM 3059 C C . VAL B 1 177 ? 8.289 -11.906 -11.195 1 92 177 VAL B C 1
ATOM 3061 O O . VAL B 1 177 ? 9.141 -11.5 -11.992 1 92 177 VAL B O 1
ATOM 3064 N N . THR B 1 178 ? 8.297 -13.156 -10.672 1 89.19 178 THR B N 1
ATOM 3065 C CA . THR B 1 178 ? 9.359 -14.078 -11.055 1 89.19 178 THR B CA 1
ATOM 3066 C C . THR B 1 178 ? 8.781 -15.344 -11.688 1 89.19 178 THR B C 1
ATOM 3068 O O . THR B 1 178 ? 7.621 -15.695 -11.445 1 89.19 178 THR B O 1
ATOM 3071 N N . THR B 1 179 ? 9.383 -16 -12.547 1 76.81 179 THR B N 1
ATOM 3072 C CA . THR B 1 179 ? 8.992 -17.281 -13.117 1 76.81 179 THR B CA 1
ATOM 3073 C C . THR B 1 179 ? 9.516 -18.438 -12.266 1 76.81 179 THR B C 1
ATOM 3075 O O . THR B 1 179 ? 10.531 -18.297 -11.578 1 76.81 179 THR B O 1
ATOM 3078 N N . PRO B 1 180 ? 8.438 -19.484 -12.016 1 63.12 180 PRO B N 1
ATOM 3079 C CA . PRO B 1 180 ? 8.922 -20.641 -11.234 1 63.12 180 PRO B CA 1
ATOM 3080 C C . PRO B 1 180 ? 10.258 -21.172 -11.734 1 63.12 180 PRO B C 1
ATOM 3082 O O . PRO B 1 180 ? 10.594 -21 -12.906 1 63.12 180 PRO B O 1
ATOM 3085 N N . ASN B 1 181 ? 11.148 -21.438 -10.727 1 53.31 181 ASN B N 1
ATOM 3086 C CA . ASN B 1 181 ? 12.461 -22 -11.031 1 53.31 181 ASN B CA 1
ATOM 3087 C C . ASN B 1 181 ? 12.391 -23 -12.172 1 53.31 181 ASN B C 1
ATOM 3089 O O . ASN B 1 181 ? 11.711 -24.016 -12.07 1 53.31 181 ASN B O 1
ATOM 3093 N N . ALA B 1 182 ? 11.922 -22.656 -13.305 1 45.34 182 ALA B N 1
ATOM 3094 C CA . ALA B 1 182 ? 12.43 -23.656 -14.25 1 45.34 182 ALA B CA 1
ATOM 3095 C C . ALA B 1 182 ? 13.93 -23.859 -14.07 1 45.34 182 ALA B C 1
ATOM 3097 O O . ALA B 1 182 ? 14.641 -22.938 -13.633 1 45.34 182 ALA B O 1
ATOM 3098 N N . PRO B 1 183 ? 14.383 -25.047 -13.867 1 40.34 183 PRO B N 1
ATOM 3099 C CA . PRO B 1 183 ? 15.844 -25.125 -13.844 1 40.34 183 PRO B CA 1
ATOM 3100 C C . PRO B 1 183 ? 16.516 -23.969 -14.586 1 40.34 183 PRO B C 1
ATOM 3102 O O . PRO B 1 183 ? 16.016 -23.531 -15.625 1 40.34 183 PRO B O 1
ATOM 3105 N N . PRO B 1 184 ? 17.031 -23.016 -13.727 1 39.47 184 PRO B N 1
ATOM 3106 C CA . PRO B 1 184 ? 17.781 -22.016 -14.492 1 39.47 184 PRO B CA 1
ATOM 3107 C C . PRO B 1 184 ? 18.188 -22.531 -15.875 1 39.47 184 PRO B C 1
ATOM 3109 O O . PRO B 1 184 ? 18.578 -23.688 -16.016 1 39.47 184 PRO B O 1
ATOM 3112 N N . VAL B 1 185 ? 17.531 -22.281 -16.844 1 35.34 185 VAL B N 1
ATOM 3113 C CA . VAL B 1 185 ? 18.266 -22.688 -18.031 1 35.34 185 VAL B CA 1
ATOM 3114 C C . VAL B 1 185 ? 19.766 -22.547 -17.781 1 35.34 185 VAL B C 1
ATOM 3116 O O . VAL B 1 185 ? 20.25 -21.453 -17.484 1 35.34 185 VAL B O 1
ATOM 3119 N N . GLU B 1 186 ? 20.312 -23.391 -17.031 1 39.38 186 GLU B N 1
ATOM 3120 C CA . GLU B 1 186 ? 21.766 -23.406 -16.906 1 39.38 186 GLU B CA 1
ATOM 3121 C C . GLU B 1 186 ? 22.406 -22.328 -17.766 1 39.38 186 GLU B C 1
ATOM 3123 O O . GLU B 1 186 ? 23.359 -21.672 -17.344 1 39.38 186 GLU B O 1
ATOM 3128 N N . ASP B 1 187 ? 22.109 -22.188 -19.078 1 39.5 187 ASP B N 1
ATOM 3129 C CA . ASP B 1 187 ? 22.766 -21.516 -20.203 1 39.5 187 ASP B CA 1
ATOM 3130 C C . ASP B 1 187 ? 22.234 -20.094 -20.375 1 39.5 187 ASP B C 1
ATOM 3132 O O . ASP B 1 187 ? 22.656 -19.375 -21.281 1 39.5 187 ASP B O 1
ATOM 3136 N N . ALA B 1 188 ? 21.359 -19.766 -19.719 1 41.5 188 ALA B N 1
ATOM 3137 C CA . ALA B 1 188 ? 20.734 -18.5 -20.047 1 41.5 188 ALA B CA 1
ATOM 3138 C C . ALA B 1 188 ? 21.562 -17.312 -19.547 1 41.5 188 ALA B C 1
ATOM 3140 O O . ALA B 1 188 ? 21.625 -16.281 -20.203 1 41.5 188 ALA B O 1
ATOM 3141 N N . ALA B 1 189 ? 21.922 -17.312 -18.234 1 46.47 189 ALA B N 1
ATOM 3142 C CA . ALA B 1 189 ? 22.828 -16.297 -17.734 1 46.47 189 ALA B CA 1
ATOM 3143 C C . ALA B 1 189 ? 24 -16.078 -18.703 1 46.47 189 ALA B C 1
ATOM 3145 O O . ALA B 1 189 ? 24.547 -14.977 -18.781 1 46.47 189 ALA B O 1
ATOM 3146 N N . GLU B 1 190 ? 24.344 -17.125 -19.297 1 46.41 190 GLU B N 1
ATOM 3147 C CA . GLU B 1 190 ? 25.422 -17.094 -20.266 1 46.41 190 GLU B CA 1
ATOM 3148 C C . GLU B 1 190 ? 24.922 -16.641 -21.641 1 46.41 190 GLU B C 1
ATOM 3150 O O . GLU B 1 190 ? 25.719 -16.406 -22.547 1 46.41 190 GLU B O 1
ATOM 3155 N N . LEU B 1 191 ? 23.625 -16.5 -21.484 1 50.38 191 LEU B N 1
ATOM 3156 C CA . LEU B 1 191 ? 23.234 -16.094 -22.844 1 50.38 191 LEU B CA 1
ATOM 3157 C C . LEU B 1 191 ? 23.484 -14.609 -23.062 1 50.38 191 LEU B C 1
ATOM 3159 O O . LEU B 1 191 ? 23.094 -13.781 -22.234 1 50.38 191 LEU B O 1
ATOM 3163 N N . GLY B 1 192 ? 24.516 -14.141 -23.578 1 58.31 192 GLY B N 1
ATOM 3164 C CA . GLY B 1 192 ? 24.781 -12.781 -24.016 1 58.31 192 GLY B CA 1
ATOM 3165 C C . GLY B 1 192 ? 23.562 -12.102 -24.609 1 58.31 192 GLY B C 1
ATOM 3166 O O . GLY B 1 192 ? 22.531 -12.75 -24.828 1 58.31 192 GLY B O 1
ATOM 3167 N N . THR B 1 193 ? 23.5 -10.883 -24.688 1 62.91 193 THR B N 1
ATOM 3168 C CA . THR B 1 193 ? 22.438 -10.047 -25.234 1 62.91 193 THR B CA 1
ATOM 3169 C C . THR B 1 193 ? 21.938 -10.602 -26.562 1 62.91 193 THR B C 1
ATOM 3171 O O . THR B 1 193 ? 20.734 -10.625 -26.828 1 62.91 193 THR B O 1
ATOM 3174 N N . GLY B 1 194 ? 22.922 -10.992 -27.297 1 58.16 194 GLY B N 1
ATOM 3175 C CA . GLY B 1 194 ? 22.562 -11.531 -28.594 1 58.16 194 GLY B CA 1
ATOM 3176 C C . GLY B 1 194 ? 21.688 -12.766 -28.516 1 58.16 194 GLY B C 1
ATOM 3177 O O . GLY B 1 194 ? 20.688 -12.867 -29.219 1 58.16 194 GLY B O 1
ATOM 3178 N N . ARG B 1 195 ? 22.109 -13.609 -27.656 1 58.06 195 ARG B N 1
ATOM 3179 C CA . ARG B 1 195 ? 21.359 -14.852 -27.516 1 58.06 195 ARG B CA 1
ATOM 3180 C C . ARG B 1 195 ? 19.969 -14.594 -26.938 1 58.06 195 ARG B C 1
ATOM 3182 O O . ARG B 1 195 ? 18.984 -15.227 -27.344 1 58.06 195 ARG B O 1
ATOM 3189 N N . ARG B 1 196 ? 19.891 -13.727 -26.125 1 61.66 196 ARG B N 1
ATOM 3190 C CA . ARG B 1 196 ? 18.594 -13.367 -25.547 1 61.66 196 ARG B CA 1
ATOM 3191 C C . ARG B 1 196 ? 17.688 -12.734 -26.594 1 61.66 196 ARG B C 1
ATOM 3193 O O . ARG B 1 196 ? 16.484 -13.008 -26.625 1 61.66 196 ARG B O 1
ATOM 3200 N N . ALA B 1 197 ? 18.25 -11.93 -27.281 1 66.56 197 ALA B N 1
ATOM 3201 C CA . ALA B 1 197 ? 17.5 -11.32 -28.391 1 66.56 197 ALA B CA 1
ATOM 3202 C C . ALA B 1 197 ? 17 -12.383 -29.359 1 66.56 197 ALA B C 1
ATOM 3204 O O . ALA B 1 197 ? 15.852 -12.344 -29.797 1 66.56 197 ALA B O 1
ATOM 3205 N N . ALA B 1 198 ? 17.844 -13.289 -29.688 1 66 198 ALA B N 1
ATOM 3206 C CA . ALA B 1 198 ? 17.484 -14.375 -30.594 1 66 198 ALA B CA 1
ATOM 3207 C C . ALA B 1 198 ? 16.359 -15.227 -30 1 66 198 ALA B C 1
ATOM 3209 O O . ALA B 1 198 ? 15.422 -15.617 -30.719 1 66 198 ALA B O 1
ATOM 3210 N N . ALA B 1 199 ? 16.516 -15.422 -28.719 1 65.12 199 ALA B N 1
ATOM 3211 C CA . ALA B 1 199 ? 15.492 -16.219 -28.047 1 65.12 199 ALA B CA 1
ATOM 3212 C C . ALA B 1 199 ? 14.141 -15.516 -28.062 1 65.12 199 ALA B C 1
ATOM 3214 O O . ALA B 1 199 ? 13.102 -16.141 -28.281 1 65.12 199 ALA B O 1
ATOM 3215 N N . LEU B 1 200 ? 14.172 -14.281 -27.75 1 68.06 200 LEU B N 1
ATOM 3216 C CA . LEU B 1 200 ? 12.938 -13.5 -27.766 1 68.06 200 LEU B CA 1
ATOM 3217 C C . LEU B 1 200 ? 12.336 -13.469 -29.172 1 68.06 200 LEU B C 1
ATOM 3219 O O . LEU B 1 200 ? 11.117 -13.602 -29.328 1 68.06 200 LEU B O 1
ATOM 3223 N N . ARG B 1 201 ? 13.148 -13.258 -30.109 1 69.06 201 ARG B N 1
ATOM 3224 C CA . ARG B 1 201 ? 12.719 -13.273 -31.5 1 69.06 201 ARG B CA 1
ATOM 3225 C C . ARG B 1 201 ? 12.016 -14.586 -31.844 1 69.06 201 ARG B C 1
ATOM 3227 O O . ARG B 1 201 ? 10.945 -14.586 -32.438 1 69.06 201 ARG B O 1
ATOM 3234 N N . ALA B 1 202 ? 12.562 -15.656 -31.422 1 66.88 202 ALA B N 1
ATOM 3235 C CA . ALA B 1 202 ? 12 -16.984 -31.672 1 66.88 202 ALA B CA 1
ATOM 3236 C C . ALA B 1 202 ? 10.648 -17.141 -30.969 1 66.88 202 ALA B C 1
ATOM 3238 O O . ALA B 1 202 ? 9.719 -17.719 -31.547 1 66.88 202 ALA B O 1
ATOM 3239 N N . ALA B 1 203 ? 10.664 -16.625 -29.844 1 67.56 203 ALA B N 1
ATOM 3240 C CA . ALA B 1 203 ? 9.43 -16.734 -29.062 1 67.56 203 ALA B CA 1
ATOM 3241 C C . ALA B 1 203 ? 8.305 -15.93 -29.719 1 67.56 203 ALA B C 1
ATOM 3243 O O . ALA B 1 203 ? 7.156 -16.375 -29.734 1 67.56 203 ALA B O 1
ATOM 3244 N N . LEU B 1 204 ? 8.602 -14.789 -30.047 1 68 204 LEU B N 1
ATOM 3245 C CA . LEU B 1 204 ? 7.625 -13.945 -30.719 1 68 204 LEU B CA 1
ATOM 3246 C C . LEU B 1 204 ? 7.109 -14.602 -31.984 1 68 204 LEU B C 1
ATOM 3248 O O . LEU B 1 204 ? 5.926 -14.492 -32.312 1 68 204 LEU B O 1
ATOM 3252 N N . ASP B 1 205 ? 7.91 -15.258 -32.688 1 67.94 205 ASP B N 1
ATOM 3253 C CA . ASP B 1 205 ? 7.535 -15.961 -33.906 1 67.94 205 ASP B CA 1
ATOM 3254 C C . ASP B 1 205 ? 6.633 -17.156 -33.594 1 67.94 205 ASP B C 1
ATOM 3256 O O . ASP B 1 205 ? 5.754 -17.484 -34.406 1 67.94 205 ASP B O 1
ATOM 3260 N N . ALA B 1 206 ? 6.922 -17.641 -32.438 1 62.88 206 ALA B N 1
ATOM 3261 C CA . ALA B 1 206 ? 6.207 -18.859 -32.062 1 62.88 206 ALA B CA 1
ATOM 3262 C C . ALA B 1 206 ? 4.832 -18.531 -31.484 1 62.88 206 ALA B C 1
ATOM 3264 O O . ALA B 1 206 ? 3.959 -19.406 -31.422 1 62.88 206 ALA B O 1
ATOM 3265 N N . ASP B 1 207 ? 4.777 -17.312 -30.953 1 59.88 207 ASP B N 1
ATOM 3266 C CA . ASP B 1 207 ? 3.51 -16.969 -30.312 1 59.88 207 ASP B CA 1
ATOM 3267 C C . ASP B 1 207 ? 2.842 -15.789 -31 1 59.88 207 ASP B C 1
ATOM 3269 O O . ASP B 1 207 ? 2.961 -14.648 -30.531 1 59.88 207 ASP B O 1
ATOM 3273 N N . PRO B 1 208 ? 2.053 -16.016 -31.891 1 59.19 208 PRO B N 1
ATOM 3274 C CA . PRO B 1 208 ? 1.401 -14.922 -32.625 1 59.19 208 PRO B CA 1
ATOM 3275 C C . PRO B 1 208 ? 0.472 -14.094 -31.75 1 59.19 208 PRO B C 1
ATOM 3277 O O . PRO B 1 208 ? 0.214 -12.922 -32.062 1 59.19 208 PRO B O 1
ATOM 3280 N N . ALA B 1 209 ? 0.067 -14.664 -30.734 1 61.69 209 ALA B N 1
ATOM 3281 C CA . ALA B 1 209 ? -0.825 -13.922 -29.859 1 61.69 209 ALA B CA 1
ATOM 3282 C C . ALA B 1 209 ? -0.091 -12.766 -29.188 1 61.69 209 ALA B C 1
ATOM 3284 O O . ALA B 1 209 ? -0.664 -11.688 -28.984 1 61.69 209 ALA B O 1
ATOM 3285 N N . THR B 1 210 ? 1.103 -12.984 -28.828 1 58.25 210 THR B N 1
ATOM 3286 C CA . THR B 1 210 ? 1.92 -11.898 -28.297 1 58.25 210 THR B CA 1
ATOM 3287 C C . THR B 1 210 ? 2.105 -10.797 -29.328 1 58.25 210 THR B C 1
ATOM 3289 O O . THR B 1 210 ? 2.211 -9.625 -28.984 1 58.25 210 THR B O 1
ATOM 3292 N N . ALA B 1 211 ? 2.039 -11.258 -30.609 1 55.22 211 ALA B N 1
ATOM 3293 C CA . ALA B 1 211 ? 2.191 -10.328 -31.719 1 55.22 211 ALA B CA 1
ATOM 3294 C C . ALA B 1 211 ? 1.025 -9.344 -31.781 1 55.22 211 ALA B C 1
ATOM 3296 O O . ALA B 1 211 ? 1.17 -8.234 -32.281 1 55.22 211 ALA B O 1
ATOM 3297 N N . GLU B 1 212 ? -0.005 -9.789 -31.125 1 62.66 212 GLU B N 1
ATOM 3298 C CA . GLU B 1 212 ? -1.181 -8.93 -31.172 1 62.66 212 GLU B CA 1
ATOM 3299 C C . GLU B 1 212 ? -1.001 -7.691 -30.297 1 62.66 212 GLU B C 1
ATOM 3301 O O . GLU B 1 212 ? -1.732 -6.711 -30.438 1 62.66 212 GLU B O 1
ATOM 3306 N N . ALA B 1 213 ? -0.026 -7.773 -29.547 1 65.06 213 ALA B N 1
ATOM 3307 C CA . ALA B 1 213 ? 0.252 -6.617 -28.688 1 65.06 213 ALA B CA 1
ATOM 3308 C C . ALA B 1 213 ? 0.897 -5.488 -29.484 1 65.06 213 ALA B C 1
ATOM 3310 O O . ALA B 1 213 ? 0.975 -4.352 -29.016 1 65.06 213 ALA B O 1
ATOM 3311 N N . PHE B 1 214 ? 1.297 -5.805 -30.703 1 67.62 214 PHE B N 1
ATOM 3312 C CA . PHE B 1 214 ? 2.047 -4.863 -31.516 1 67.62 214 PHE B CA 1
ATOM 3313 C C . PHE B 1 214 ? 1.354 -4.641 -32.875 1 67.62 214 PHE B C 1
ATOM 3315 O O . PHE B 1 214 ? 0.731 -5.555 -33.406 1 67.62 214 PHE B O 1
ATOM 3322 N N . THR B 1 215 ? 1.317 -3.42 -33.281 1 69.94 215 THR B N 1
ATOM 3323 C CA . THR B 1 215 ? 0.935 -3.184 -34.688 1 69.94 215 THR B CA 1
ATOM 3324 C C . THR B 1 215 ? 1.916 -3.859 -35.625 1 69.94 215 THR B C 1
ATOM 3326 O O . THR B 1 215 ? 2.977 -4.324 -35.219 1 69.94 215 THR B O 1
ATOM 3329 N N . ARG B 1 216 ? 1.443 -3.969 -36.906 1 71 216 ARG B N 1
ATOM 3330 C CA . ARG B 1 216 ? 2.303 -4.578 -37.906 1 71 216 ARG B CA 1
ATOM 3331 C C . ARG B 1 216 ? 3.637 -3.844 -38 1 71 216 ARG B C 1
ATOM 3333 O O . ARG B 1 216 ? 4.691 -4.473 -38.125 1 71 216 ARG B O 1
ATOM 3340 N N . ALA B 1 217 ? 3.539 -2.5 -37.969 1 68.56 217 ALA B N 1
ATOM 3341 C CA . ALA B 1 217 ? 4.75 -1.686 -38.031 1 68.56 217 ALA B CA 1
ATOM 3342 C C . ALA B 1 217 ? 5.633 -1.893 -36.812 1 68.56 217 ALA B C 1
ATOM 3344 O O . ALA B 1 217 ? 6.855 -2.008 -36.938 1 68.56 217 ALA B O 1
ATOM 3345 N N . GLU B 1 218 ? 4.977 -2.066 -35.719 1 72.38 218 GLU B N 1
ATOM 3346 C CA . GLU B 1 218 ? 5.715 -2.291 -34.469 1 72.38 218 GLU B CA 1
ATOM 3347 C C . GLU B 1 218 ? 6.414 -3.648 -34.5 1 72.38 218 GLU B C 1
ATOM 3349 O O . GLU B 1 218 ? 7.566 -3.766 -34.062 1 72.38 218 GLU B O 1
ATOM 3354 N N . ARG B 1 219 ? 5.719 -4.48 -34.938 1 71.94 219 ARG B N 1
ATOM 3355 C CA . ARG B 1 219 ? 6.285 -5.824 -35 1 71.94 219 ARG B CA 1
ATOM 3356 C C . ARG B 1 219 ? 7.473 -5.875 -35.969 1 71.94 219 ARG B C 1
ATOM 3358 O O . ARG B 1 219 ? 8.469 -6.539 -35.688 1 71.94 219 ARG B O 1
ATOM 3365 N N . ALA B 1 220 ? 7.332 -5.266 -37.031 1 73.62 220 ALA B N 1
ATOM 3366 C CA . ALA B 1 220 ? 8.422 -5.23 -38.031 1 73.62 220 ALA B CA 1
ATOM 3367 C C . ALA B 1 220 ? 9.664 -4.586 -37.438 1 73.62 220 ALA B C 1
ATOM 3369 O O . ALA B 1 220 ? 10.773 -5.117 -37.562 1 73.62 220 ALA B O 1
ATOM 3370 N N . LEU B 1 221 ? 9.445 -3.508 -36.719 1 74.81 221 LEU B N 1
ATOM 3371 C CA . LEU B 1 221 ? 10.555 -2.801 -36.094 1 74.81 221 LEU B CA 1
ATOM 3372 C C . LEU B 1 221 ? 11.188 -3.646 -35 1 74.81 221 LEU B C 1
ATOM 3374 O O . LEU B 1 221 ? 12.414 -3.729 -34.875 1 74.81 221 LEU B O 1
ATOM 3378 N N . LEU B 1 222 ? 10.344 -4.219 -34.25 1 74.38 222 LEU B N 1
ATOM 3379 C CA . LEU B 1 222 ? 10.844 -5.07 -33.188 1 74.38 222 LEU B CA 1
ATOM 3380 C C . LEU B 1 222 ? 11.672 -6.219 -33.75 1 74.38 222 LEU B C 1
ATOM 3382 O O . LEU B 1 222 ? 12.742 -6.531 -33.219 1 74.38 222 LEU B O 1
ATOM 3386 N N . THR B 1 223 ? 11.164 -6.773 -34.719 1 74 223 THR B N 1
ATOM 3387 C CA . THR B 1 223 ? 11.883 -7.867 -35.344 1 74 223 THR B CA 1
ATOM 3388 C C . THR B 1 223 ? 13.258 -7.402 -35.812 1 74 223 THR B C 1
ATOM 3390 O O . THR B 1 223 ? 14.266 -8.07 -35.594 1 74 223 THR B O 1
ATOM 3393 N N . GLU B 1 224 ? 13.289 -6.273 -36.406 1 77.25 224 GLU B N 1
ATOM 3394 C CA . GLU B 1 224 ? 14.555 -5.727 -36.875 1 77.25 224 GLU B CA 1
ATOM 3395 C C . GLU B 1 224 ? 15.523 -5.496 -35.719 1 77.25 224 GLU B C 1
ATOM 3397 O O . GLU B 1 224 ? 16.703 -5.844 -35.812 1 77.25 224 GLU B O 1
ATOM 3402 N N . TRP B 1 225 ? 15.062 -4.98 -34.75 1 72.31 225 TRP B N 1
ATOM 3403 C CA . TRP B 1 225 ? 15.906 -4.664 -33.594 1 72.31 225 TRP B CA 1
ATOM 3404 C C . TRP B 1 225 ? 16.438 -5.934 -32.938 1 72.31 225 TRP B C 1
ATOM 3406 O O . TRP B 1 225 ? 17.609 -6.02 -32.594 1 72.31 225 TRP B O 1
ATOM 3416 N N . LEU B 1 226 ? 15.594 -6.82 -32.781 1 74 226 LEU B N 1
ATOM 3417 C CA . LEU B 1 226 ? 16 -8.07 -32.156 1 74 226 LEU B CA 1
ATOM 3418 C C . LEU B 1 226 ? 17.031 -8.797 -33.031 1 74 226 LEU B C 1
ATOM 3420 O O . LEU B 1 226 ? 18 -9.367 -32.5 1 74 226 LEU B O 1
ATOM 3424 N N . ASP B 1 227 ? 16.844 -8.75 -34.344 1 73.25 227 ASP B N 1
ATOM 3425 C CA . ASP B 1 227 ? 17.828 -9.352 -35.25 1 73.25 227 ASP B CA 1
ATOM 3426 C C . ASP B 1 227 ? 19.172 -8.648 -35.125 1 73.25 227 ASP B C 1
ATOM 3428 O O . ASP B 1 227 ? 20.219 -9.297 -35.094 1 73.25 227 ASP B O 1
ATOM 3432 N N . ARG B 1 228 ? 19.141 -7.355 -35.031 1 73.38 228 ARG B N 1
ATOM 3433 C CA . ARG B 1 228 ? 20.391 -6.594 -34.875 1 73.38 228 ARG B CA 1
ATOM 3434 C C . ARG B 1 228 ? 21.094 -6.945 -33.562 1 73.38 228 ARG B C 1
ATOM 3436 O O . ARG B 1 228 ? 22.328 -7.098 -33.562 1 73.38 228 ARG B O 1
ATOM 3443 N N . LEU B 1 229 ? 20.438 -7.156 -32.562 1 66.12 229 LEU B N 1
ATOM 3444 C CA . LEU B 1 229 ? 21 -7.5 -31.281 1 66.12 229 LEU B CA 1
ATOM 3445 C C . LEU B 1 229 ? 21.531 -8.93 -31.281 1 66.12 229 LEU B C 1
ATOM 3447 O O . LEU B 1 229 ? 22.594 -9.211 -30.703 1 66.12 229 LEU B O 1
ATOM 3451 N N . ALA B 1 230 ? 20.766 -9.695 -31.922 1 68.94 230 ALA B N 1
ATOM 3452 C CA . ALA B 1 230 ? 21.172 -11.102 -32 1 68.94 230 ALA B CA 1
ATOM 3453 C C . ALA B 1 230 ? 22.469 -11.25 -32.781 1 68.94 230 ALA B C 1
ATOM 3455 O O . ALA B 1 230 ? 23.312 -12.078 -32.469 1 68.94 230 ALA B O 1
ATOM 3456 N N . ASP B 1 231 ? 22.578 -10.391 -33.719 1 68.5 231 ASP B N 1
ATOM 3457 C CA . ASP B 1 231 ? 23.766 -10.461 -34.594 1 68.5 231 ASP B CA 1
ATOM 3458 C C . ASP B 1 231 ? 24.969 -9.82 -33.906 1 68.5 231 ASP B C 1
ATOM 3460 O O . ASP B 1 231 ? 26.109 -10.094 -34.281 1 68.5 231 ASP B O 1
ATOM 3464 N N . ARG B 1 232 ? 24.656 -8.984 -32.969 1 59.88 232 ARG B N 1
ATOM 3465 C CA . ARG B 1 232 ? 25.781 -8.312 -32.312 1 59.88 232 ARG B CA 1
ATOM 3466 C C . ARG B 1 232 ? 26.328 -9.164 -31.156 1 59.88 232 ARG B C 1
ATOM 3468 O O . ARG B 1 232 ? 27.438 -8.93 -30.688 1 59.88 232 ARG B O 1
ATOM 3475 N N . GLY B 1 233 ? 25.547 -10.086 -30.641 1 53.03 233 GLY B N 1
ATOM 3476 C CA . GLY B 1 233 ? 26.016 -10.898 -29.531 1 53.03 233 GLY B CA 1
ATOM 3477 C C . GLY B 1 233 ? 26.422 -12.297 -29.938 1 53.03 233 GLY B C 1
ATOM 3478 O O . GLY B 1 233 ? 26.031 -12.766 -31.016 1 53.03 233 GLY B O 1
#

Foldseek 3Di:
DPDCDLLNLLLVLQLVVCQVPVVPDDLVSSCVNSVHDSVVCCVVQNHPLSSLLSSLLVVLVVQLVVQPVPDDDPDLLVVLLSLLVSLLVCCVVRVRSLCSQPVVPRPGPSSVVSLVVQLVSLVSLVLLPWFPDDSVVLSCLSSVLSSVLSNVQSVDDPVPHDVVVSSVSSVVSSPVGTPPPPPSVPCRNVQAQLNVLVVVLVVCVVDVVVVVVDDPVRVVVSNVVSNVRNVVD/DPDCDLLNLLLVLQLVVCQVPVVPRDLVSSCVNSVHDSVVCCVVQNHPLSSLLSSLLVVLVVQLVVQPVPDDDPDLLVVLLSLLVSLLVCCVVRVRSLCSQPVVPRPGPSSVVSLVVQLVSLVSLVLLPWFPDDSVVLSCLSSVLSSVLSNVQSVDDPVPHDVVVSSVSNVVSSPVGTPPPPPSVPCRNVQAQLNVLVVVLVVCVVDVVVVVVDDPVRVVVSNVVSNVRNVVD

Secondary structure (DSSP, 8-state):
-----HHHHHHHHHHHHHHH-GGG--HHHHHHHHT--HHHHHHHH-SHHHHHHHHHHHHHHHHHHHHHTS---S-HHHHHHHHHHHHHHHHHH-HHHHHHHHTTSS-SHHHHHHHHHHHHHHHHHHHTT-BSS-HHHHHHHHHHHHHHHHHHHHTS-GGG--HHHHHHHHHHHHHHHB-------TTTTT--HHHHHHHHHHHHHH-HHHHTTS-HHHHHHHHHHHHHHHHH-/-----HHHHHHHHHHHHHHH-GGG--HHHHHHHHT--HHHHHHHH-SHHHHHHHHHHHHHHHHHHHHHTS---S-HHHHHHHHHHHHHHHHHH-HHHHHHHHTTSS-SHHHHHHHHHHHHHHHHHHHTT-BSS-HHHHHHHHHHHHHHHHHHHHTS-GGG--HHHHHHHHHHHHHHHB-------TTTTT--HHHHHHHHHHHHHH-HHHHTTS-HHHHHHHHHHHHHHHHH-

Solvent-accessible surface area (backbone atoms only — not comparable to full-atom values): 24563 Å² total; per-residue (Å²): 123,83,74,78,42,74,66,50,47,41,29,53,35,39,40,52,42,38,68,73,36,61,85,76,54,43,69,66,58,33,22,64,72,46,72,42,57,65,69,58,50,35,72,75,33,53,49,67,65,43,40,50,51,51,14,39,29,49,53,51,50,52,52,48,53,66,59,52,69,52,74,83,61,94,44,43,65,59,45,47,52,51,48,50,51,50,54,51,47,47,33,72,75,35,52,62,50,39,44,72,46,43,24,68,23,31,66,42,71,45,44,48,50,52,49,50,53,49,40,52,46,47,47,51,26,41,58,51,68,32,42,62,61,55,62,70,50,42,42,48,51,48,51,14,31,51,50,11,39,47,35,36,42,67,44,37,59,76,92,70,48,57,66,64,50,54,52,48,50,51,55,48,46,50,53,64,39,28,50,77,83,49,73,65,61,81,62,41,61,68,36,44,68,5,49,48,26,43,51,50,50,52,47,50,71,70,32,60,71,67,45,67,80,37,54,74,68,50,44,53,50,48,50,51,50,28,50,54,38,23,70,73,73,123,84,73,79,42,73,65,51,46,41,29,52,36,39,41,53,42,39,67,73,36,62,84,75,53,44,68,66,58,33,22,65,71,46,72,43,58,65,68,57,49,35,73,75,33,52,51,66,66,43,41,50,51,51,13,41,28,49,54,50,50,51,52,48,54,66,58,53,69,51,74,82,60,95,44,43,65,60,46,48,51,50,50,49,52,51,53,52,48,48,34,74,76,35,52,61,49,41,44,71,45,43,26,68,25,30,66,41,70,45,43,49,50,51,49,51,53,49,39,53,46,46,48,52,26,41,59,52,70,33,41,61,59,56,61,72,50,40,43,47,51,48,52,13,32,50,51,11,39,47,35,36,41,66,44,39,58,76,92,69,46,59,66,65,50,54,53,50,48,51,55,47,46,50,53,64,37,28,50,77,83,51,73,64,60,83,61,40,62,69,37,46,68,5,48,48,25,44,50,50,50,51,47,49,71,72,32,59,70,65,45,66,78,38,54,73,69,49,45,53,51,49,51,51,50,29,52,54,38,24,69,73,75

Nearest PDB structures (foldseek):
  1zk8-assembly1_B  TM=6.952E-01  e=4.427E-04  Bacillus cereus ATCC 14579
  3vpr-assembly2_D  TM=6.160E-01  e=3.061E-04  Thermus thermophilus HB8
  3bjb-assembly1_B  TM=7.254E-01  e=2.226E-03  Rhodococcus jostii RHA1
  5ovy-assembly1_A  TM=5.791E-01  e=5.347E-03  Mycobacteroides abscessus ATCC 19977
  2v57-assembly2_D  TM=5.219E-01  e=1.409E-02  Mycolicibacterium smegmatis

Radius of gyration: 25.94 Å; Cα contacts (8 Å, |Δi|>4): 515; chains: 2; bounding box: 73×67×61 Å

pLDDT: mean 82.41, std 15.06, range [33.0, 96.94]

Organism: Pseudonocardia thermophila (NCBI:txid1848)

Sequence (466 aa):
MTKDTVRDRVVRAAVELLEADPDAFSTRSVSAAAGVQAPTLYRLFGDKEGLVQAAVSWAFEEYMARKRAQALTDDPVADLRAAWDVHVRFGLEHPVLYQLMFGDGGTSPAARRGEEVLAGLLGRIAAVGRLACSIPRAVALVHGTAMGMVLFTLARPEAERDLAALAAAGDHVIATVTTPNAPPVEDAAELGTGRRAAALRAALDADPATAEAFTRAERALLTEWLDRLADRGMTKDTVRDRVVRAAVELLEADPDAFSTRSVSAAAGVQAPTLYRLFGDKEGLVQAAVSWAFEEYMARKRAQALTDDPVADLRAAWDVHVRFGLEHPVLYQLMFGDGGTSPAARRGEEVLAGLLGRIAAVGRLACSIPRAVALVHGTAMGMVLFTLARPEAERDLAALAAAGDHVIATVTTPNAPPVEDAAELGTGRRAAALRAALDADPATAEAFTRAERALLTEWLDRLADRG